Protein AF-A0A1A6FVB7-F1 (afdb_monomer_lite)

Secondary structure (DSSP, 8-state):
--S-SS-SS---HHHHHHHHHHHHHHHTTPPPPSS--GGGS-GGGS------------------------------------PPPHHHHHHHHHHHHHHHHHHHHHHHHHHHHHHHHHHHHHHHHHHHHHHHHHHHHHHHHHHHHHHHHHHHHHHHHHHHHHHHHHHHHHHHHHHHHHHHHHHHHHHHHHHHHHHHHHHHHHHHHHHHHHHHHHHHHHHHHHHHHHHHHHHHHHHIIIIIHHHHHHHHHHHHHHHHHHHHHHHHHHHHHHHHHHHHHHHHHHHHHHHHHHHHHHHHHS----------------SHHHHHHHHHHHHHHHHHHHHHHHHHHHHHHHHHHHHHHHHHHHHHHHHHHHHHHHHHHHHS-----------------------------

Organism: Neotoma lepida (NCBI:txid56216)

Foldseek 3Di:
DQLCPPPPPDHDPLSVVLVVVQVVCVVVVHDRDPHDDPVSDDPVPPDDDDDDDDDDDDDDDDDDDDDDDDDDDDDDDDDDDDDDDPVVVVVVVVVVVVVVVVVVVVVVVVVVVVVVVVVVVVVVVVVVVVVVVVVVVVVVVVVVVVVVVVVVVVVVVVVVVVVVVVVVVVVVVVVVVVVVVVVVVVVVVVVVVVVVVVVVVVVVVVVVVVVVVVVVVVVVVVVVVCVVCVVVVCCCVPPVVVVVVVVVVVVVVVVVVVVVVVVVVVVVVVVVVVVVVVVVVVVVVVVVVVVVVVVVVPDDDDDDDDDDDDDDDPDPVVVVVVVVVVVVVVVVVVVVVVVVVVVVVVVVVVVVVVVVVVVVVVVVVVVVVVVVVVVPDDDDDDDDDDDDDDDDDDDDDDDDDDDDD

InterPro domains:
  IPR000261 EH domain [PS50031] (1-47)
  IPR000261 EH domain [SM00027] (1-46)
  IPR002048 EF-hand domain [PS50222] (1-26)
  IPR011992 EF-hand domain pair [SSF47473] (1-46)
  IPR018247 EF-Hand 1, calcium-binding site [PS00018] (4-16)

pLDDT: mean 76.88, std 23.08, range [23.94, 98.38]

Radius of gyration: 87.67 Å; chains: 1; bounding box: 172×73×248 Å

Sequence (405 aa):
NLSDIDQDGKLTAEEFILAMHLIDVAMSGQPLPPVLPPEYIPPSFRRVRSGSGMSIISSSSVDQRLPEEPASEDEQQLEKKLPVTFEDKKRENFERGNLELEKRRQALLEQQRKEQERLAQLERAEQERKERERQEQERKRQLELEKQLEKQRELERQREEERRKEIERREAAKRELERQRQLEWERNRRQELLNQRNKEQEGIVVLKARRKTLEFELEALVSVASLRLRPALETLDTTLIPAIFHLLKNDKKHQLEGKLQDIRCRLTTQRQEIESTNKSRELRIAEITHLQQQLQVCSKPQCSASEYQHPEQNGDSLLTLKRALEAKELARQQLREQLDEVERETRSKLQEIDVFNNQLKVTRVCVCVCVCVCVCVPYPNLLGCFVSSGSGLPYSACHRAPQLY

Structure (mmCIF, N/CA/C/O backbone):
data_AF-A0A1A6FVB7-F1
#
_entry.id   AF-A0A1A6FVB7-F1
#
loop_
_atom_site.group_PDB
_atom_site.id
_atom_site.type_symbol
_atom_site.label_atom_id
_atom_site.label_alt_id
_atom_site.label_comp_id
_atom_site.label_asym_id
_atom_site.label_entity_id
_atom_site.label_seq_id
_atom_site.pdbx_PDB_ins_code
_atom_site.Cartn_x
_atom_site.Cartn_y
_atom_site.Cartn_z
_atom_site.occupancy
_atom_site.B_iso_or_equiv
_atom_site.auth_seq_id
_atom_site.auth_comp_id
_atom_site.auth_asym_id
_atom_site.auth_atom_id
_atom_site.pdbx_PDB_model_num
ATOM 1 N N . ASN A 1 1 ? 3.976 -19.906 67.092 1.00 61.69 1 ASN A N 1
ATOM 2 C CA . ASN A 1 1 ? 3.754 -20.522 68.421 1.00 61.69 1 ASN A CA 1
ATOM 3 C C . ASN A 1 1 ? 2.649 -19.861 69.246 1.00 61.69 1 ASN A C 1
ATOM 5 O O . ASN A 1 1 ? 2.568 -20.161 70.422 1.00 61.69 1 ASN A O 1
ATOM 9 N N . LEU A 1 2 ? 1.799 -18.977 68.695 1.00 74.75 2 LEU A N 1
ATOM 10 C CA . LEU A 1 2 ? 0.672 -18.401 69.459 1.00 74.75 2 LEU A CA 1
ATOM 11 C C . LEU A 1 2 ? -0.623 -19.223 69.347 1.00 74.75 2 LEU A C 1
ATOM 13 O O . LEU A 1 2 ? -1.499 -19.079 70.190 1.00 74.75 2 LEU A O 1
ATOM 17 N N . SER A 1 3 ? -0.743 -20.055 68.312 1.00 81.88 3 SER A N 1
ATOM 18 C CA . SER A 1 3 ? -1.904 -20.916 68.064 1.00 81.88 3 SER A CA 1
ATOM 19 C C . SER A 1 3 ? -1.753 -22.340 68.602 1.00 81.88 3 SER A C 1
ATOM 21 O O . SER A 1 3 ? -2.762 -23.003 68.758 1.00 81.88 3 SER A O 1
ATOM 23 N N . ASP A 1 4 ? -0.519 -22.791 68.843 1.00 86.31 4 ASP A N 1
ATOM 24 C CA . ASP A 1 4 ? -0.171 -24.101 69.416 1.00 86.31 4 ASP A CA 1
ATOM 25 C C . ASP A 1 4 ? -0.078 -23.921 70.938 1.00 86.31 4 ASP A C 1
ATOM 27 O O . ASP A 1 4 ? 0.916 -23.387 71.450 1.00 86.31 4 ASP A O 1
ATOM 31 N N . ILE A 1 5 ? -1.189 -24.188 71.629 1.00 83.62 5 ILE A N 1
ATOM 32 C CA . ILE A 1 5 ? -1.393 -23.781 73.027 1.00 83.62 5 ILE A CA 1
ATOM 33 C C . ILE A 1 5 ? -0.676 -24.747 73.978 1.00 83.62 5 ILE A C 1
ATOM 35 O O . ILE A 1 5 ? -0.206 -24.322 75.040 1.00 83.62 5 ILE A O 1
ATOM 39 N N . ASP A 1 6 ? -0.577 -26.024 73.611 1.00 81.00 6 ASP A N 1
ATOM 40 C CA . ASP A 1 6 ? 0.074 -27.069 74.402 1.00 81.00 6 ASP A CA 1
ATOM 41 C C . ASP A 1 6 ? 1.508 -27.406 73.948 1.00 81.00 6 ASP A C 1
ATOM 43 O O . ASP A 1 6 ? 2.212 -28.117 74.670 1.00 81.00 6 ASP A O 1
ATOM 47 N N . GLN A 1 7 ? 1.988 -26.792 72.858 1.00 83.50 7 GLN A N 1
ATOM 48 C CA . GLN A 1 7 ? 3.348 -26.919 72.317 1.00 83.50 7 GLN A CA 1
ATOM 49 C C . GLN A 1 7 ? 3.711 -28.358 71.938 1.00 83.50 7 GLN A C 1
ATOM 51 O O . GLN A 1 7 ? 4.874 -28.765 72.047 1.00 83.50 7 GLN A O 1
ATOM 56 N N . ASP A 1 8 ? 2.727 -29.139 71.497 1.00 85.25 8 ASP A N 1
ATOM 57 C CA . ASP A 1 8 ? 2.923 -30.534 71.103 1.00 85.25 8 ASP A CA 1
ATOM 58 C C . ASP A 1 8 ? 3.447 -30.681 69.654 1.00 85.25 8 ASP A C 1
ATOM 60 O O . ASP A 1 8 ? 3.859 -31.772 69.233 1.00 85.25 8 ASP A O 1
ATOM 64 N N . GLY A 1 9 ? 3.496 -29.568 68.907 1.00 83.69 9 GLY A N 1
ATOM 65 C CA . GLY A 1 9 ? 3.973 -29.494 67.528 1.00 83.69 9 GLY A CA 1
ATOM 66 C C . GLY A 1 9 ? 2.952 -29.961 66.485 1.00 83.69 9 GLY A C 1
ATOM 67 O O . GLY A 1 9 ? 3.314 -30.148 65.317 1.00 83.69 9 GLY A O 1
ATOM 68 N N . LYS A 1 10 ? 1.693 -30.166 66.875 1.00 86.88 10 LYS A N 1
ATOM 69 C CA . LYS A 1 10 ? 0.551 -30.482 66.014 1.00 86.88 10 LYS A CA 1
ATOM 70 C C . LYS A 1 10 ? -0.550 -29.453 66.273 1.00 86.88 10 LYS A C 1
ATOM 72 O O . LYS A 1 10 ? -0.567 -28.774 67.280 1.00 86.88 10 LYS A O 1
ATOM 77 N N . LEU A 1 11 ? -1.457 -29.282 65.313 1.00 86.81 11 LEU A N 1
ATOM 78 C CA . LEU A 1 11 ? -2.579 -28.354 65.473 1.00 86.81 11 LEU A CA 1
ATOM 79 C C . LEU A 1 11 ? -3.881 -29.140 65.452 1.00 86.81 11 LEU A C 1
ATOM 81 O O . LEU A 1 11 ? -4.200 -29.808 64.463 1.00 86.81 11 LEU A O 1
ATOM 85 N N . THR A 1 12 ? -4.644 -29.040 66.534 1.00 86.88 12 THR A N 1
ATOM 86 C CA . THR A 1 12 ? -6.038 -29.486 66.560 1.00 86.88 12 THR A CA 1
ATOM 87 C C . THR A 1 12 ? -6.910 -28.583 65.675 1.00 86.88 12 THR A C 1
ATOM 89 O O . THR A 1 12 ? -6.501 -27.497 65.265 1.00 86.88 12 THR A O 1
ATOM 92 N N . ALA A 1 13 ? -8.136 -29.010 65.347 1.00 85.25 13 ALA A N 1
ATOM 93 C CA . ALA A 1 13 ? -9.032 -28.219 64.491 1.00 85.25 13 ALA A CA 1
ATOM 94 C C . ALA A 1 13 ? -9.302 -26.811 65.060 1.00 85.25 13 ALA A C 1
ATOM 96 O O . ALA A 1 13 ? -9.389 -25.843 64.309 1.00 85.25 13 ALA A O 1
ATOM 97 N N . GLU A 1 14 ? -9.389 -26.689 66.384 1.00 84.50 14 GLU A N 1
ATOM 98 C CA . GLU A 1 14 ? -9.638 -25.421 67.071 1.00 84.50 14 GLU A CA 1
ATOM 99 C C . GLU A 1 14 ? -8.402 -24.508 67.053 1.00 84.50 14 GLU A C 1
ATOM 101 O O . GLU A 1 14 ? -8.516 -23.312 66.786 1.00 84.50 14 GLU A O 1
ATOM 106 N N . GLU A 1 15 ? -7.210 -25.074 67.232 1.00 89.44 15 GLU A N 1
ATOM 107 C CA . GLU A 1 15 ? -5.936 -24.356 67.109 1.00 89.44 15 GLU A CA 1
ATOM 108 C C . GLU A 1 15 ? -5.631 -23.944 65.668 1.00 89.44 15 GLU A C 1
ATOM 110 O O . GLU A 1 15 ? -5.055 -22.884 65.430 1.00 89.44 15 GLU A O 1
ATOM 115 N N . PHE A 1 16 ? -6.059 -24.738 64.685 1.00 88.38 16 PHE A N 1
ATOM 116 C CA . PHE A 1 16 ? -5.949 -24.389 63.272 1.00 88.38 16 PHE A CA 1
ATOM 117 C C . PHE A 1 16 ? -6.850 -23.200 62.908 1.00 88.38 16 PHE A C 1
ATOM 119 O O . PHE A 1 16 ? -6.414 -22.287 62.207 1.00 88.38 16 PHE A O 1
ATOM 126 N N . ILE A 1 17 ? -8.088 -23.169 63.417 1.00 88.62 17 ILE A N 1
ATOM 127 C CA . ILE A 1 17 ? -8.998 -22.023 63.247 1.00 88.62 17 ILE A CA 1
ATOM 128 C C . ILE A 1 17 ? -8.399 -20.774 63.901 1.00 88.62 17 ILE A C 1
ATOM 130 O O . ILE A 1 17 ? -8.388 -19.700 63.298 1.00 88.62 17 ILE A O 1
ATOM 134 N N . LEU A 1 18 ? -7.843 -20.922 65.105 1.00 87.81 18 LEU A N 1
ATOM 135 C CA . LEU A 1 18 ? -7.148 -19.848 65.803 1.00 87.81 18 LEU A CA 1
ATOM 136 C C . LEU A 1 18 ? -5.914 -19.356 65.025 1.00 87.81 18 LEU A C 1
ATOM 138 O O . LEU A 1 18 ? -5.706 -18.150 64.905 1.00 87.81 18 LEU A O 1
ATOM 142 N N . ALA A 1 19 ? -5.122 -20.263 64.449 1.00 89.88 19 ALA A N 1
ATOM 143 C CA . ALA A 1 19 ? -3.983 -19.921 63.601 1.00 89.88 19 ALA A CA 1
ATOM 144 C C . ALA A 1 19 ? -4.418 -19.113 62.373 1.00 89.88 19 ALA A C 1
ATOM 146 O O . ALA A 1 19 ? -3.804 -18.092 62.068 1.00 89.88 19 ALA A O 1
ATOM 147 N N . MET A 1 20 ? -5.496 -19.533 61.703 1.00 91.12 20 MET A N 1
ATOM 148 C CA . MET A 1 20 ? -6.029 -18.834 60.534 1.00 91.12 20 MET A CA 1
ATOM 149 C C . MET A 1 20 ? -6.520 -17.430 60.892 1.00 91.12 20 MET A C 1
ATOM 151 O O . MET A 1 20 ? -6.191 -16.462 60.212 1.00 91.12 20 MET A O 1
ATOM 155 N N . HIS A 1 21 ? -7.222 -17.298 62.017 1.00 88.25 21 HIS A N 1
ATOM 156 C CA . HIS A 1 21 ? -7.671 -16.002 62.508 1.00 88.25 21 HIS A CA 1
ATOM 157 C C . HIS A 1 21 ? -6.496 -15.055 62.806 1.00 88.25 21 HIS A C 1
ATOM 159 O O . HIS A 1 21 ? -6.528 -13.888 62.424 1.00 88.25 21 HIS A O 1
ATOM 165 N N . LEU A 1 22 ? -5.424 -15.551 63.433 1.00 89.38 22 LEU A N 1
ATOM 166 C CA . LEU A 1 22 ? -4.219 -14.754 63.687 1.00 89.38 22 LEU A CA 1
ATOM 167 C C . LEU A 1 22 ? -3.496 -14.361 62.386 1.00 89.38 22 LEU A C 1
ATOM 169 O O . LEU A 1 22 ? -2.951 -13.261 62.306 1.00 89.38 22 LEU A O 1
ATOM 173 N N . ILE A 1 23 ? -3.514 -15.213 61.355 1.00 90.50 23 ILE A N 1
ATOM 174 C CA . ILE A 1 23 ? -2.994 -14.866 60.024 1.00 90.50 23 ILE A CA 1
ATOM 175 C C . ILE A 1 23 ? -3.806 -13.714 59.422 1.00 90.50 23 ILE A C 1
ATOM 177 O O . ILE A 1 23 ? -3.209 -12.741 58.966 1.00 90.50 23 ILE A O 1
ATOM 181 N N . ASP A 1 24 ? -5.136 -13.762 59.484 1.00 89.50 24 ASP A N 1
ATOM 182 C CA . ASP A 1 24 ? -5.998 -12.691 58.967 1.00 89.50 24 ASP A CA 1
ATOM 183 C C . ASP A 1 24 ? -5.778 -11.361 59.706 1.00 89.50 24 ASP A C 1
ATOM 185 O O . ASP A 1 24 ? -5.690 -10.302 59.077 1.00 89.50 24 ASP A O 1
ATOM 189 N N . VAL A 1 25 ? -5.597 -11.401 61.032 1.00 87.44 25 VAL A N 1
ATOM 190 C CA . VAL A 1 25 ? -5.269 -10.211 61.838 1.00 87.44 25 VAL A CA 1
ATOM 191 C C . VAL A 1 25 ? -3.929 -9.607 61.398 1.00 87.44 25 VAL A C 1
ATOM 193 O O . VAL A 1 25 ? -3.849 -8.395 61.184 1.00 87.44 25 VAL A O 1
ATOM 196 N N . ALA A 1 26 ? -2.903 -10.429 61.164 1.00 87.62 26 ALA A N 1
ATOM 197 C CA . ALA A 1 26 ? -1.611 -9.957 60.663 1.00 87.62 26 ALA A CA 1
ATOM 198 C C . ALA A 1 26 ? -1.696 -9.410 59.225 1.00 87.62 26 ALA A C 1
ATOM 200 O O . ALA A 1 26 ? -1.120 -8.364 58.924 1.00 87.62 26 ALA A O 1
ATOM 201 N N . MET A 1 27 ? -2.450 -10.074 58.344 1.00 87.12 27 MET A N 1
ATOM 202 C CA . MET A 1 27 ? -2.663 -9.649 56.954 1.00 87.12 27 MET A CA 1
ATOM 203 C C . MET A 1 27 ? -3.466 -8.344 56.866 1.00 87.12 27 MET A C 1
ATOM 205 O O . MET A 1 27 ? -3.265 -7.560 55.940 1.00 87.12 27 MET A O 1
ATOM 209 N N . SER A 1 28 ? -4.317 -8.061 57.857 1.00 89.12 28 SER A N 1
ATOM 210 C CA . SER A 1 28 ? -5.017 -6.777 58.001 1.00 89.12 28 SER A CA 1
ATOM 211 C C . SER A 1 28 ? -4.128 -5.628 58.511 1.00 89.12 28 SER A C 1
ATOM 213 O O . SER A 1 28 ? -4.595 -4.497 58.650 1.00 89.12 28 SER A O 1
ATOM 215 N N . GLY A 1 29 ? -2.842 -5.897 58.776 1.00 83.25 29 GLY A N 1
ATOM 216 C CA . GLY A 1 29 ? -1.859 -4.908 59.220 1.00 83.25 29 GLY A CA 1
ATOM 217 C C . GLY A 1 29 ? -1.935 -4.562 60.709 1.00 83.25 29 GLY A C 1
ATOM 218 O O . GLY A 1 29 ? -1.294 -3.602 61.137 1.00 83.25 29 GLY A O 1
ATOM 219 N N . GLN A 1 30 ? -2.700 -5.316 61.506 1.00 86.69 30 GLN A N 1
ATOM 220 C CA . GLN A 1 30 ? -2.745 -5.127 62.954 1.00 86.69 30 GLN A CA 1
ATOM 221 C C . GLN A 1 30 ? -1.604 -5.885 63.652 1.00 86.69 30 GLN A C 1
ATOM 223 O O . GLN A 1 30 ? -1.290 -7.017 63.276 1.00 86.69 30 GLN A O 1
ATOM 228 N N . PRO A 1 31 ? -0.963 -5.288 64.677 1.00 84.38 31 PRO A N 1
ATOM 229 C CA . PRO A 1 31 ? 0.099 -5.954 65.418 1.00 84.38 31 PRO A CA 1
ATOM 230 C C . PRO A 1 31 ? -0.471 -7.120 66.232 1.00 84.38 31 PRO A C 1
ATOM 232 O O . PRO A 1 31 ? -1.422 -6.951 66.996 1.00 84.38 31 PRO A O 1
ATOM 235 N N . LEU A 1 32 ? 0.129 -8.304 66.089 1.00 82.81 32 LEU A N 1
ATOM 236 C CA . LEU A 1 32 ? -0.284 -9.480 66.852 1.00 82.81 32 LEU A CA 1
ATOM 237 C C . LEU A 1 32 ? 0.022 -9.300 68.348 1.00 82.81 32 LEU A C 1
ATOM 239 O O . LEU A 1 32 ? 1.095 -8.794 68.697 1.00 82.81 32 LEU A O 1
ATOM 243 N N . PRO A 1 33 ? -0.886 -9.727 69.244 1.00 79.88 33 PRO A N 1
ATOM 244 C CA . PRO A 1 33 ? -0.655 -9.631 70.676 1.00 79.88 33 PRO A CA 1
ATOM 245 C C . PRO A 1 33 ? 0.515 -10.544 71.095 1.00 79.88 33 PRO A C 1
ATOM 247 O O . PRO A 1 33 ? 0.636 -11.660 70.587 1.00 79.88 33 PRO A O 1
ATOM 250 N N . PRO A 1 34 ? 1.372 -10.113 72.041 1.00 76.44 34 PRO A N 1
ATOM 251 C CA . PRO A 1 34 ? 2.537 -10.892 72.474 1.00 76.44 34 PRO A CA 1
ATOM 252 C C . PRO A 1 34 ? 2.162 -12.163 73.252 1.00 76.44 34 PRO A C 1
ATOM 254 O O . PRO A 1 34 ? 2.950 -13.102 73.315 1.00 76.44 34 PRO A O 1
ATOM 257 N N . VAL A 1 35 ? 0.963 -12.195 73.842 1.00 78.50 35 VAL A N 1
ATOM 258 C CA . VAL A 1 35 ? 0.371 -13.353 74.521 1.00 78.50 35 VAL A CA 1
ATOM 259 C C . VAL A 1 35 ? -1.096 -13.424 74.116 1.00 78.50 35 VAL A C 1
ATOM 261 O O . VAL A 1 35 ? -1.769 -12.393 74.050 1.00 78.50 35 VAL A O 1
ATOM 264 N N . LEU A 1 36 ? -1.590 -14.628 73.830 1.00 78.06 36 LEU A N 1
ATOM 265 C CA . LEU A 1 36 ? -2.958 -14.820 73.369 1.00 78.06 36 LEU A CA 1
ATOM 266 C C . LEU A 1 36 ? -3.978 -14.442 74.469 1.00 78.06 36 LEU A C 1
ATOM 268 O O . LEU A 1 36 ? -3.883 -14.968 75.582 1.00 78.06 36 LEU A O 1
ATOM 272 N N . PRO A 1 37 ? -4.961 -13.560 74.194 1.00 79.19 37 PRO A N 1
ATOM 273 C CA . PRO A 1 37 ? -5.996 -13.211 75.165 1.00 79.19 37 PRO A CA 1
ATOM 274 C C . PRO A 1 37 ? -6.881 -14.421 75.528 1.00 79.19 37 PRO A C 1
ATOM 276 O O . PRO A 1 37 ? -7.175 -15.233 74.648 1.00 79.19 37 PRO A O 1
ATOM 279 N N . PRO A 1 38 ? -7.409 -14.514 76.768 1.00 71.19 38 PRO A N 1
ATOM 280 C CA . PRO A 1 38 ? -8.274 -15.621 77.209 1.00 71.19 38 PRO A CA 1
ATOM 281 C C . PRO A 1 38 ? -9.548 -15.811 76.371 1.00 71.19 38 PRO A C 1
ATOM 283 O O . PRO A 1 38 ? -10.144 -16.888 76.365 1.00 71.19 38 PRO A O 1
ATOM 286 N N . GLU A 1 39 ? -9.969 -14.759 75.670 1.00 72.06 39 GLU A N 1
ATOM 287 C CA . GLU A 1 39 ? -11.137 -14.737 74.788 1.00 72.06 39 GLU A CA 1
ATOM 288 C C . GLU A 1 39 ? -10.947 -15.601 73.537 1.00 72.06 39 GLU A C 1
ATOM 290 O O . GLU A 1 39 ? -11.912 -16.201 73.070 1.00 72.06 39 GLU A O 1
ATOM 295 N N . TYR A 1 40 ? -9.706 -15.743 73.064 1.00 75.25 40 TYR A N 1
ATOM 296 C CA . TYR A 1 40 ? -9.355 -16.537 71.884 1.00 75.25 40 TYR A CA 1
ATOM 297 C C . TYR A 1 40 ? -8.899 -17.963 72.226 1.00 75.25 40 TYR A C 1
ATOM 299 O O . TYR A 1 40 ? -8.564 -18.728 71.326 1.00 75.25 40 TYR A O 1
ATOM 307 N N . ILE A 1 41 ? -8.904 -18.343 73.512 1.00 77.31 41 ILE A N 1
ATOM 308 C CA . ILE A 1 41 ? -8.616 -19.714 73.954 1.00 77.31 41 ILE A CA 1
ATOM 309 C C . ILE A 1 41 ? -9.902 -20.551 73.846 1.00 77.31 41 ILE A C 1
ATOM 311 O O . ILE A 1 41 ? -10.881 -20.234 74.549 1.00 77.31 41 ILE A O 1
ATOM 315 N N . PRO A 1 42 ? -9.912 -21.619 73.021 1.00 71.88 42 PRO A N 1
ATOM 316 C CA . PRO A 1 42 ? -11.068 -22.494 72.875 1.00 71.88 42 PRO A CA 1
ATOM 317 C C . PRO A 1 42 ? -11.524 -23.089 74.222 1.00 71.88 42 PRO A C 1
ATOM 319 O O . PRO A 1 42 ? -10.699 -23.351 75.104 1.00 71.88 42 PRO A O 1
ATOM 322 N N . PRO A 1 43 ? -12.839 -23.294 74.430 1.00 69.50 43 PRO A N 1
ATOM 323 C CA . PRO A 1 43 ? -13.402 -23.719 75.717 1.00 69.50 43 PRO A CA 1
ATOM 324 C C . PRO A 1 43 ? -12.886 -25.084 76.200 1.00 69.50 43 PRO A C 1
ATOM 326 O O . PRO A 1 43 ? -12.777 -25.298 77.405 1.00 69.50 43 PRO A O 1
ATOM 329 N N . SER A 1 44 ? -12.511 -25.963 75.274 1.00 65.06 44 SER A N 1
ATOM 330 C CA . SER A 1 44 ? -11.849 -27.261 75.481 1.00 65.06 44 SER A CA 1
ATOM 331 C C . SER A 1 44 ? -10.521 -27.167 76.255 1.00 65.06 44 SER A C 1
ATOM 333 O O . SER A 1 44 ? -10.192 -28.075 77.016 1.00 65.06 44 SER A O 1
ATOM 335 N N . PHE A 1 45 ? -9.798 -26.046 76.141 1.00 67.00 45 PHE A N 1
ATOM 336 C CA . PHE A 1 45 ? -8.516 -25.797 76.813 1.00 67.00 45 PHE A CA 1
ATOM 337 C C . PHE A 1 45 ? -8.644 -24.914 78.070 1.00 67.00 45 PHE A C 1
ATOM 339 O O . PHE A 1 45 ? -7.651 -24.614 78.745 1.00 67.00 45 PHE A O 1
ATOM 346 N N . ARG A 1 46 ? -9.866 -24.515 78.454 1.00 74.38 46 ARG A N 1
ATOM 347 C CA . ARG A 1 46 ? -10.116 -23.752 79.688 1.00 74.38 46 ARG A CA 1
ATOM 348 C C . ARG A 1 46 ? -10.120 -24.698 80.891 1.00 74.38 46 ARG A C 1
ATOM 350 O O . ARG A 1 46 ? -11.119 -25.328 81.222 1.00 74.38 46 ARG A O 1
ATOM 357 N N . ARG A 1 47 ? -8.970 -24.795 81.560 1.00 56.34 47 ARG A N 1
ATOM 358 C CA . ARG A 1 47 ? -8.749 -25.606 82.769 1.00 56.34 47 ARG A CA 1
ATOM 359 C C . ARG A 1 47 ? -9.806 -25.299 83.849 1.00 56.34 47 ARG A C 1
ATOM 361 O O . ARG A 1 47 ? -9.808 -24.217 84.431 1.00 56.34 47 ARG A O 1
ATOM 368 N N . VAL A 1 48 ? -10.682 -26.264 84.140 1.00 44.09 48 VAL A N 1
ATOM 369 C CA . VAL A 1 48 ? -11.695 -26.183 85.205 1.00 44.09 48 VAL A CA 1
ATOM 370 C C . VAL A 1 48 ? -11.022 -26.162 86.580 1.00 44.09 48 VAL A C 1
ATOM 372 O O . VAL A 1 48 ? -10.376 -27.122 86.998 1.00 44.09 48 VAL A O 1
ATOM 375 N N . ARG A 1 49 ? -11.228 -25.066 87.313 1.00 37.44 49 ARG A N 1
ATOM 376 C CA . ARG A 1 49 ? -11.127 -24.995 88.775 1.00 37.44 49 ARG A CA 1
ATOM 377 C C . ARG A 1 49 ? -12.435 -24.405 89.295 1.00 37.44 49 ARG A C 1
ATOM 379 O O . ARG A 1 49 ? -12.582 -23.191 89.336 1.00 37.44 49 ARG A O 1
ATOM 386 N N . SER A 1 50 ? -13.350 -25.266 89.727 1.00 38.47 50 SER A N 1
ATOM 387 C CA . SER A 1 50 ? -14.432 -24.886 90.638 1.00 38.47 50 SER A CA 1
ATOM 388 C C . SER A 1 50 ? -14.669 -26.019 91.622 1.00 38.47 50 SER A C 1
ATOM 390 O O . SER A 1 50 ? -15.141 -27.093 91.261 1.00 38.47 50 SER A O 1
ATOM 392 N N . GLY A 1 51 ? -14.294 -25.757 92.871 1.00 33.66 51 GLY A N 1
ATOM 393 C CA . GLY A 1 51 ? -14.805 -26.466 94.027 1.00 33.66 51 GLY A CA 1
ATOM 394 C C . GLY A 1 51 ? -16.060 -25.782 94.575 1.00 33.66 51 GLY A C 1
ATOM 395 O O . GLY A 1 51 ? -16.188 -24.568 94.483 1.00 33.66 51 GLY A O 1
ATOM 396 N N . SER A 1 52 ? -16.901 -26.618 95.187 1.00 36.25 52 SER A N 1
ATOM 397 C CA . SER A 1 52 ? -17.700 -26.418 96.408 1.00 36.25 52 SER A CA 1
ATOM 398 C C . SER A 1 52 ? -18.814 -25.355 96.510 1.00 36.25 52 SER A C 1
ATOM 400 O O . SER A 1 52 ? -18.623 -24.181 96.215 1.00 36.25 52 SER A O 1
ATOM 402 N N . GLY A 1 53 ? -19.932 -25.810 97.105 1.00 31.94 53 GLY A N 1
ATOM 403 C CA . GLY A 1 53 ? -21.063 -25.051 97.674 1.00 31.94 53 GLY A CA 1
ATOM 404 C C . GLY A 1 53 ? -22.370 -25.317 96.915 1.00 31.94 53 GLY A C 1
ATOM 405 O O . GLY A 1 53 ? -22.607 -24.685 95.899 1.00 31.94 53 GLY A O 1
ATOM 406 N N . MET A 1 54 ? -23.237 -26.296 97.204 1.00 32.28 54 MET A N 1
ATOM 407 C CA . MET A 1 54 ? -23.816 -26.834 98.451 1.00 32.28 54 MET A CA 1
ATOM 408 C C . MET A 1 54 ? -24.704 -25.864 99.267 1.00 32.28 54 MET A C 1
ATOM 410 O O . MET A 1 54 ? -24.222 -25.137 100.125 1.00 32.28 54 MET A O 1
ATOM 414 N N . SER A 1 55 ? -26.021 -26.032 99.035 1.00 31.86 55 SER A N 1
ATOM 415 C CA . SER A 1 55 ? -27.145 -26.230 99.989 1.00 31.86 55 SER A CA 1
ATOM 416 C C . SER A 1 55 ? -27.717 -25.090 100.851 1.00 31.86 55 SER A C 1
ATOM 418 O O . SER A 1 55 ? -26.983 -24.420 101.563 1.00 31.86 55 SER A O 1
ATOM 420 N N . ILE A 1 56 ? -29.066 -25.004 100.864 1.00 28.17 56 ILE A N 1
ATOM 421 C CA . ILE A 1 56 ? -30.008 -25.108 102.021 1.00 28.17 56 ILE A CA 1
ATOM 422 C C . ILE A 1 56 ? -31.460 -24.984 101.463 1.00 28.17 56 ILE A C 1
ATOM 424 O O . ILE A 1 56 ? -31.749 -24.003 100.789 1.00 28.17 56 ILE A O 1
ATOM 428 N N . ILE A 1 57 ? -32.288 -26.045 101.363 1.00 32.44 57 ILE A N 1
ATOM 429 C CA . ILE A 1 57 ? -33.268 -26.670 102.311 1.00 32.44 57 ILE A CA 1
ATOM 430 C C . ILE A 1 57 ? -34.332 -25.701 102.879 1.00 32.44 57 ILE A C 1
ATOM 432 O O . ILE A 1 57 ? -33.985 -24.633 103.367 1.00 32.44 57 ILE A O 1
ATOM 436 N N . SER A 1 58 ? -35.648 -25.973 102.837 1.00 26.25 58 SER A N 1
ATOM 437 C CA . SER A 1 58 ? -36.439 -26.872 103.729 1.00 26.25 58 SER A CA 1
ATOM 438 C C . SER A 1 58 ? -37.921 -26.827 103.246 1.00 26.25 58 SER A C 1
ATOM 440 O O . SER A 1 58 ? -38.368 -25.735 102.912 1.00 26.25 58 SER A O 1
ATOM 442 N N . SER A 1 59 ? -38.702 -27.882 102.949 1.00 28.64 59 SER A N 1
ATOM 443 C CA . SER A 1 59 ? -39.237 -29.061 103.682 1.00 28.64 59 SER A CA 1
ATOM 444 C C . SER A 1 59 ? -40.521 -28.847 104.524 1.00 28.64 59 SER A C 1
ATOM 446 O O . SER A 1 59 ? -40.481 -28.101 105.496 1.00 28.64 59 SER A O 1
ATOM 448 N N . SER A 1 60 ? -41.556 -29.667 104.218 1.00 28.08 60 SER A N 1
ATOM 449 C CA . SER A 1 60 ? -42.557 -30.336 105.110 1.00 28.08 60 SER A CA 1
ATOM 450 C C . SER A 1 60 ? -43.572 -29.487 105.913 1.00 28.08 60 SER A C 1
ATOM 452 O O . SER A 1 60 ? -43.189 -28.450 106.424 1.00 28.08 60 SER A O 1
ATOM 454 N N . SER A 1 61 ? -44.827 -29.863 106.226 1.00 29.36 61 SER A N 1
ATOM 455 C CA . SER A 1 61 ? -45.743 -30.994 105.932 1.00 29.36 61 SER A CA 1
ATOM 456 C C . SER A 1 61 ? -47.097 -30.779 106.685 1.00 29.36 61 SER A C 1
ATOM 458 O O . SER A 1 61 ? -47.139 -29.972 107.609 1.00 29.36 61 SER A O 1
ATOM 460 N N . VAL A 1 62 ? -48.107 -31.623 106.377 1.00 26.45 62 VAL A N 1
ATOM 461 C CA . VAL A 1 62 ? -49.156 -32.232 107.264 1.00 26.45 62 VAL A CA 1
ATOM 462 C C . VAL A 1 62 ? -50.636 -31.738 107.207 1.00 26.45 62 VAL A C 1
ATOM 464 O O . VAL A 1 62 ? -50.928 -30.630 107.632 1.00 26.45 62 VAL A O 1
ATOM 467 N N . ASP A 1 63 ? -51.520 -32.680 106.782 1.00 24.58 63 ASP A N 1
ATOM 468 C CA . ASP A 1 63 ? -52.943 -33.015 107.128 1.00 24.58 63 ASP A CA 1
ATOM 469 C C . ASP A 1 63 ? -54.065 -31.938 107.096 1.00 24.58 63 ASP A C 1
ATOM 471 O O . ASP A 1 63 ? -53.832 -30.780 107.389 1.00 24.58 63 ASP A O 1
ATOM 475 N N . GLN A 1 64 ? -55.353 -32.211 106.809 1.00 24.88 64 GLN A N 1
ATOM 476 C CA . GLN A 1 64 ? -56.169 -33.404 107.089 1.00 24.88 64 GLN A CA 1
ATOM 477 C C . GLN A 1 64 ? -57.531 -33.386 106.332 1.00 24.88 64 GLN A C 1
ATOM 479 O O . GLN A 1 64 ? -58.165 -32.342 106.234 1.00 24.88 64 GLN A O 1
ATOM 484 N N . ARG A 1 65 ? -58.006 -34.587 105.956 1.00 23.94 65 ARG A N 1
ATOM 485 C CA . ARG A 1 65 ? -59.407 -35.105 105.923 1.00 23.94 65 ARG A CA 1
ATOM 486 C C . ARG A 1 65 ? -60.507 -34.574 104.964 1.00 23.94 65 ARG A C 1
ATOM 488 O O . ARG A 1 65 ? -61.044 -33.486 105.114 1.00 23.94 65 ARG A O 1
ATOM 495 N N . LEU A 1 66 ? -60.924 -35.523 104.107 1.00 28.17 66 LEU A N 1
ATOM 496 C CA . LEU A 1 66 ? -62.270 -35.893 103.588 1.00 28.17 66 LEU A CA 1
ATOM 497 C C . LEU A 1 66 ? -63.435 -35.788 104.623 1.00 28.17 66 LEU A C 1
ATOM 499 O O . LEU A 1 66 ? -63.105 -35.691 105.808 1.00 28.17 66 LEU A O 1
ATOM 503 N N . PRO A 1 67 ? -64.747 -35.993 104.289 1.00 38.03 67 PRO A N 1
ATOM 504 C CA . PRO A 1 67 ? -65.385 -36.350 102.994 1.00 38.03 67 PRO A CA 1
ATOM 505 C C . PRO A 1 67 ? -66.732 -35.644 102.631 1.00 38.03 67 PRO A C 1
ATOM 507 O O . PRO A 1 67 ? -67.462 -35.154 103.484 1.00 38.03 67 PRO A O 1
ATOM 510 N N . GLU A 1 68 ? -67.005 -35.680 101.322 1.00 34.22 68 GLU A N 1
ATOM 511 C CA . GLU A 1 68 ? -68.227 -35.965 100.523 1.00 34.22 68 GLU A CA 1
ATOM 512 C C . GLU A 1 68 ? -69.687 -35.666 100.947 1.00 34.22 68 GLU A C 1
ATOM 514 O O . GLU A 1 68 ? -70.142 -36.080 102.009 1.00 34.22 68 GLU A O 1
ATOM 519 N N . GLU A 1 69 ? -70.387 -35.074 99.950 1.00 42.12 69 GLU A N 1
ATOM 520 C CA . GLU A 1 69 ? -71.716 -35.373 99.348 1.00 42.12 69 GLU A CA 1
ATOM 521 C C . GLU A 1 69 ? -72.940 -35.504 100.271 1.00 42.12 69 GLU A C 1
ATOM 523 O O . GLU A 1 69 ? -72.890 -36.169 101.303 1.00 42.12 69 GLU A O 1
ATOM 528 N N . PRO A 1 70 ? -74.097 -34.908 99.907 1.00 34.38 70 PRO A N 1
ATOM 529 C CA . PRO A 1 70 ? -75.170 -35.727 99.298 1.00 34.38 70 PRO A CA 1
ATOM 530 C C . PRO A 1 70 ? -76.153 -34.877 98.435 1.00 34.38 70 PRO A C 1
ATOM 532 O O . PRO A 1 70 ? -76.041 -33.657 98.385 1.00 34.38 70 PRO A O 1
ATOM 535 N N . ALA A 1 71 ? -77.196 -35.343 97.746 1.00 27.27 71 ALA A N 1
ATOM 536 C CA . ALA A 1 71 ? -77.857 -36.629 97.545 1.00 27.27 71 ALA A CA 1
ATOM 537 C C . ALA A 1 71 ? -78.810 -36.477 96.336 1.00 27.27 71 ALA A C 1
ATOM 539 O O . ALA A 1 71 ? -79.402 -35.413 96.139 1.00 27.27 71 ALA A O 1
ATOM 540 N N . SER A 1 72 ? -79.047 -37.577 95.632 1.00 27.14 72 SER A N 1
ATOM 541 C CA . SER A 1 72 ? -80.271 -37.903 94.887 1.00 27.14 72 SER A CA 1
ATOM 542 C C . SER A 1 72 ? -80.370 -39.435 94.899 1.00 27.14 72 SER A C 1
ATOM 544 O O . SER A 1 72 ? -79.343 -40.106 94.910 1.00 27.14 72 SER A O 1
ATOM 546 N N . GLU A 1 73 ? -81.500 -40.118 94.949 1.00 29.11 73 GLU A N 1
ATOM 547 C CA . GLU A 1 73 ? -82.922 -39.817 95.067 1.00 29.11 73 GLU A CA 1
ATOM 548 C C . GLU A 1 73 ? -83.556 -41.135 95.551 1.00 29.11 73 GLU A C 1
ATOM 550 O O . GLU A 1 73 ? -83.021 -42.222 95.309 1.00 29.11 73 GLU A O 1
ATOM 555 N N . ASP A 1 74 ? -84.670 -41.019 96.265 1.00 26.97 74 ASP A N 1
ATOM 556 C CA . ASP A 1 7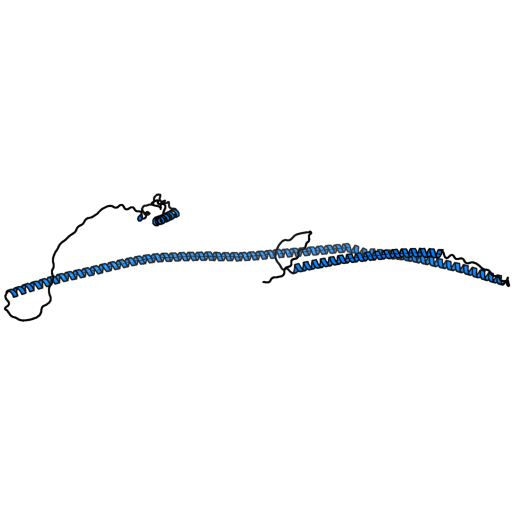4 ? -85.515 -42.129 96.686 1.00 26.97 74 ASP A CA 1
ATOM 557 C C . ASP A 1 74 ? -86.093 -42.905 95.492 1.00 26.97 74 ASP A C 1
ATOM 559 O O . ASP A 1 74 ? -86.352 -42.350 94.428 1.00 26.97 74 ASP A O 1
ATOM 563 N N . GLU A 1 75 ? -86.372 -44.188 95.719 1.00 27.16 75 GLU A N 1
ATOM 564 C CA . GLU A 1 75 ? -87.730 -44.755 95.726 1.00 27.16 75 GLU A CA 1
ATOM 565 C C . GLU A 1 75 ? -87.689 -46.227 95.300 1.00 27.16 75 GLU A C 1
ATOM 567 O O . GLU A 1 75 ? -87.301 -46.558 94.183 1.00 27.16 75 GLU A O 1
ATOM 572 N N . GLN A 1 76 ? -88.174 -47.118 96.171 1.00 27.19 76 GLN A N 1
ATOM 573 C CA . GLN A 1 76 ? -89.369 -47.929 95.896 1.00 27.19 76 GLN A CA 1
ATOM 574 C C . GLN A 1 76 ? -89.599 -48.983 96.990 1.00 27.19 76 GLN A C 1
ATOM 576 O O . GLN A 1 76 ? -88.736 -49.814 97.241 1.00 27.19 76 GLN A O 1
ATOM 581 N N . GLN A 1 77 ? -90.837 -48.972 97.513 1.00 27.64 77 GLN A N 1
ATOM 582 C CA . GLN A 1 77 ? -91.676 -50.150 97.816 1.00 27.64 77 GLN A CA 1
ATOM 583 C C . GLN A 1 77 ? -91.196 -51.110 98.928 1.00 27.64 77 GLN A C 1
ATOM 585 O O . GLN A 1 77 ? -90.047 -51.495 99.007 1.00 27.64 77 GLN A O 1
ATOM 590 N N . LEU A 1 78 ? -92.015 -51.657 99.821 1.00 29.45 78 LEU A N 1
ATOM 591 C CA . LEU A 1 78 ? -93.451 -51.674 100.078 1.00 29.45 78 LEU A CA 1
ATOM 592 C C . LEU A 1 78 ? -93.579 -52.418 101.434 1.00 29.45 78 LEU A C 1
ATOM 594 O O . LEU A 1 78 ? -92.815 -53.340 101.697 1.00 29.45 78 LEU A O 1
ATOM 598 N N . GLU A 1 79 ? -94.564 -52.058 102.259 1.00 33.31 79 GLU A N 1
ATOM 599 C CA . GLU A 1 79 ? -95.166 -52.919 103.302 1.00 33.31 79 GLU A CA 1
ATOM 600 C C . GLU A 1 79 ? -94.322 -53.444 104.493 1.00 33.31 79 GLU A C 1
ATOM 602 O O . GLU A 1 79 ? -93.703 -54.503 104.453 1.00 33.31 79 GLU A O 1
ATOM 607 N N . LYS A 1 80 ? -94.523 -52.828 105.669 1.00 35.78 80 LYS A N 1
ATOM 608 C CA . LYS A 1 80 ? -95.345 -53.386 106.774 1.00 35.78 80 LYS A CA 1
ATOM 609 C C . LYS A 1 80 ? -95.385 -52.392 107.940 1.00 35.78 80 LYS A C 1
ATOM 611 O O . LYS A 1 80 ? -94.366 -52.061 108.532 1.00 35.78 80 LYS A O 1
ATOM 616 N N . LYS A 1 81 ? -96.584 -51.893 108.258 1.00 35.28 81 LYS A N 1
ATOM 617 C CA . LYS A 1 81 ? -96.813 -50.919 109.333 1.00 35.28 81 LYS A CA 1
ATOM 618 C C . LYS A 1 81 ? -96.471 -51.510 110.706 1.00 35.28 81 LYS A C 1
ATOM 620 O O . LYS A 1 81 ? -97.140 -52.435 111.157 1.00 35.28 81 LYS A O 1
ATOM 625 N N . LEU A 1 82 ? -95.517 -50.881 111.388 1.00 40.31 82 LEU A N 1
ATOM 626 C CA . LEU A 1 82 ? -95.420 -50.826 112.848 1.00 40.31 82 LEU A CA 1
ATOM 627 C C . LEU A 1 82 ? -95.427 -49.340 113.274 1.00 40.31 82 LEU A C 1
ATOM 629 O O . LEU A 1 82 ? -95.106 -48.480 112.451 1.00 40.31 82 LEU A O 1
ATOM 633 N N . PRO A 1 83 ? -95.863 -48.992 114.495 1.00 46.22 83 PRO A N 1
ATOM 634 C CA . PRO A 1 83 ? -96.143 -47.605 114.872 1.00 46.22 83 PRO A CA 1
ATOM 635 C C . PRO A 1 83 ? -94.847 -46.786 115.028 1.00 46.22 83 PRO A C 1
ATOM 637 O O . PRO A 1 83 ? -93.971 -47.177 115.793 1.00 46.22 83 PRO A O 1
ATOM 640 N N . VAL A 1 84 ? -94.749 -45.652 114.321 1.00 50.19 84 VAL A N 1
ATOM 641 C CA . VAL A 1 84 ? -93.629 -44.681 114.365 1.00 50.19 84 VAL A CA 1
ATOM 642 C C . VAL A 1 84 ? -93.603 -43.960 115.715 1.00 50.19 84 VAL A C 1
ATOM 644 O O . VAL A 1 84 ? -94.647 -43.527 116.212 1.00 50.19 84 VAL A O 1
ATOM 647 N N . THR A 1 85 ? -92.416 -43.815 116.306 1.00 56.94 85 THR A N 1
ATOM 648 C CA . THR A 1 85 ? -92.221 -43.233 117.645 1.00 56.94 85 THR A CA 1
ATOM 649 C C . THR A 1 85 ? -91.772 -41.768 117.570 1.00 56.94 85 THR A C 1
ATOM 651 O O . THR A 1 85 ? -91.284 -41.296 116.549 1.00 56.94 85 THR A O 1
ATOM 654 N N . PHE A 1 86 ? -91.954 -41.005 118.655 1.00 56.34 86 PHE A N 1
ATOM 655 C CA . PHE A 1 86 ? -91.639 -39.563 118.737 1.00 56.34 86 PHE A CA 1
ATOM 656 C C . PHE A 1 86 ? -90.189 -39.195 118.349 1.00 56.34 86 PHE A C 1
ATOM 658 O O . PHE A 1 86 ? -89.926 -38.066 117.932 1.00 56.34 86 PHE A O 1
ATOM 665 N N . GLU A 1 87 ? -89.265 -40.145 118.470 1.00 64.44 87 GLU A N 1
ATOM 666 C CA . GLU A 1 87 ? -87.851 -40.025 118.100 1.00 64.44 87 GLU A CA 1
ATOM 667 C C . GLU A 1 87 ? -87.654 -39.774 116.594 1.00 64.44 87 GLU A C 1
ATOM 669 O O . GLU A 1 87 ? -86.776 -39.001 116.204 1.00 64.44 87 GLU A O 1
ATOM 674 N N . ASP A 1 88 ? -88.517 -40.341 115.747 1.00 69.75 88 ASP A N 1
ATOM 675 C CA . ASP A 1 88 ? -88.375 -40.282 114.289 1.00 69.75 88 ASP A CA 1
ATOM 676 C C . ASP A 1 88 ? -88.707 -38.879 113.744 1.00 69.75 88 ASP A C 1
ATOM 678 O O . ASP A 1 88 ? -88.014 -38.342 112.882 1.00 69.75 88 ASP A O 1
ATOM 682 N N . LYS A 1 89 ? -89.705 -38.203 114.330 1.00 70.25 89 LYS A N 1
ATOM 683 C CA . LYS A 1 89 ? -90.181 -36.880 113.874 1.00 70.25 89 LYS A CA 1
ATOM 684 C C . LYS A 1 89 ? -89.272 -35.714 114.285 1.00 70.25 89 LYS A C 1
ATOM 686 O O . LYS A 1 89 ? -89.233 -34.671 113.625 1.00 70.25 89 LYS A O 1
ATOM 691 N N . LYS A 1 90 ? -88.535 -35.875 115.390 1.00 70.06 90 LYS A N 1
ATOM 692 C CA . LYS A 1 90 ? -87.481 -34.938 115.815 1.00 70.06 90 LYS A CA 1
ATOM 693 C C . LYS A 1 90 ? -86.244 -35.077 114.926 1.00 70.06 90 LYS A C 1
ATOM 695 O O . LYS A 1 90 ? -85.637 -34.066 114.576 1.00 70.06 90 LYS A O 1
ATOM 700 N N . ARG A 1 91 ? -85.910 -36.313 114.544 1.00 77.31 91 ARG A N 1
ATOM 701 C CA . ARG A 1 91 ? -84.809 -36.628 113.632 1.00 77.31 91 ARG A CA 1
ATOM 702 C C . ARG A 1 91 ? -85.039 -36.023 112.246 1.00 77.31 91 ARG A C 1
ATOM 704 O O . ARG A 1 91 ? -84.181 -35.294 111.769 1.00 77.31 91 ARG A O 1
ATOM 711 N N . GLU A 1 92 ? -86.242 -36.172 111.698 1.00 78.25 92 GLU A N 1
ATOM 712 C CA . GLU A 1 92 ? -86.614 -35.634 110.381 1.00 78.25 92 GLU A CA 1
ATOM 713 C C . GLU A 1 92 ? -86.518 -34.094 110.299 1.00 78.25 92 GLU A C 1
ATOM 715 O O . GLU A 1 92 ? -86.025 -33.544 109.317 1.00 78.25 92 GLU A O 1
ATOM 720 N N . ASN A 1 93 ? -86.929 -33.362 111.345 1.00 76.62 93 ASN A N 1
ATOM 721 C CA . ASN A 1 93 ? -86.790 -31.896 111.372 1.00 76.62 93 ASN A CA 1
ATOM 722 C C . ASN A 1 93 ? -85.330 -31.444 111.483 1.00 76.62 93 ASN A C 1
ATOM 724 O O . ASN A 1 93 ? -84.942 -30.450 110.867 1.00 76.62 93 ASN A O 1
ATOM 728 N N . PHE A 1 94 ? -84.526 -32.165 112.266 1.00 79.12 94 PHE A N 1
ATOM 729 C CA . PHE A 1 94 ? -83.099 -31.893 112.387 1.00 79.12 94 PHE A CA 1
ATOM 730 C C . PHE A 1 94 ? -82.377 -32.158 111.060 1.00 79.12 94 PHE A C 1
ATOM 732 O O . PHE A 1 94 ? -81.613 -31.315 110.598 1.00 79.12 94 PHE A O 1
ATOM 739 N N . GLU A 1 95 ? -82.691 -33.269 110.396 1.00 82.75 95 GLU A N 1
ATOM 740 C CA . GLU A 1 95 ? -82.154 -33.626 109.081 1.00 82.75 95 GLU A CA 1
ATOM 741 C C . GLU A 1 95 ? -82.587 -32.638 107.994 1.00 82.75 95 GLU A C 1
ATOM 743 O O . GLU A 1 95 ? -81.754 -32.203 107.202 1.00 82.75 95 GLU A O 1
ATOM 748 N N . ARG A 1 96 ? -83.850 -32.194 107.989 1.00 80.31 96 ARG A N 1
ATOM 749 C CA . ARG A 1 96 ? -84.349 -31.209 107.019 1.00 80.31 96 ARG A CA 1
ATOM 750 C C . ARG A 1 96 ? -83.683 -29.840 107.175 1.00 80.31 96 ARG A C 1
ATOM 752 O O . ARG A 1 96 ? -83.328 -29.223 106.173 1.00 80.31 96 ARG A O 1
ATOM 759 N N . GLY A 1 97 ? -83.473 -29.384 108.412 1.00 81.44 97 GLY A N 1
ATOM 760 C CA . GLY A 1 97 ? -82.725 -28.155 108.690 1.00 81.44 97 GLY A CA 1
ATOM 761 C C . GLY A 1 97 ? -81.249 -28.270 108.301 1.00 81.44 97 GLY A C 1
ATOM 762 O O . GLY A 1 97 ? -80.688 -27.338 107.726 1.00 81.44 97 GLY A O 1
ATOM 763 N N . ASN A 1 98 ? -80.638 -29.431 108.550 1.00 84.56 98 ASN A N 1
ATOM 764 C CA . ASN A 1 98 ? -79.253 -29.695 108.172 1.00 84.56 98 ASN A CA 1
ATOM 765 C C . ASN A 1 98 ? -79.085 -29.744 106.643 1.00 84.56 98 ASN A C 1
ATOM 767 O O . ASN A 1 98 ? -78.178 -29.117 106.111 1.00 84.56 98 ASN A O 1
ATOM 771 N N . LEU A 1 99 ? -80.011 -30.384 105.920 1.00 85.69 99 LEU A N 1
ATOM 772 C CA . LEU A 1 99 ? -80.036 -30.414 104.453 1.00 85.69 99 LEU A CA 1
ATOM 773 C C . LEU A 1 99 ? -80.235 -29.025 103.835 1.00 85.69 99 LEU A C 1
ATOM 775 O O . LEU A 1 99 ? -79.617 -28.714 102.819 1.00 85.69 99 LEU A O 1
ATOM 779 N N . GLU A 1 100 ? -81.086 -28.173 104.415 1.00 86.62 100 GLU A N 1
ATOM 780 C CA . GLU A 1 100 ? -81.268 -26.805 103.913 1.00 86.62 100 GLU A CA 1
ATOM 781 C C . GLU A 1 100 ? -80.012 -25.945 104.132 1.00 86.62 100 GLU A C 1
ATOM 783 O O . GLU A 1 100 ? -79.608 -25.199 103.235 1.00 86.62 100 GLU A O 1
ATOM 788 N N . LEU A 1 101 ? -79.366 -26.069 105.296 1.00 82.38 101 LEU A N 1
ATOM 789 C CA . LEU A 1 101 ? -78.095 -25.395 105.570 1.00 82.38 101 LEU A CA 1
ATOM 790 C C . LEU A 1 101 ? -76.979 -25.900 104.650 1.00 82.38 101 LEU A C 1
ATOM 792 O O . LEU A 1 101 ? -76.238 -25.080 104.105 1.00 82.38 101 LEU A O 1
ATOM 796 N N . GLU A 1 102 ? -76.906 -27.209 104.411 1.00 86.56 102 GLU A N 1
ATOM 797 C CA . GLU A 1 102 ? -75.920 -27.809 103.511 1.00 86.56 102 GLU A CA 1
ATOM 798 C C . GLU A 1 102 ? -76.142 -27.354 102.058 1.00 86.56 102 GLU A C 1
ATOM 800 O O . GLU A 1 102 ? -75.198 -26.921 101.399 1.00 86.56 102 GLU A O 1
ATOM 805 N N . LYS A 1 103 ? -77.397 -27.280 101.585 1.00 91.56 103 LYS A N 1
ATOM 806 C CA . LYS A 1 103 ? -77.731 -26.709 100.264 1.00 91.56 103 LYS A CA 1
ATOM 807 C C . LYS A 1 103 ? -77.328 -25.240 100.134 1.00 91.56 103 LYS A C 1
ATOM 809 O O . LYS A 1 103 ? -76.781 -24.845 99.105 1.00 91.56 103 LYS A O 1
ATOM 814 N N . ARG A 1 104 ? -77.566 -24.408 101.158 1.00 88.06 104 ARG A N 1
ATOM 815 C CA . ARG A 1 104 ? -77.125 -22.997 101.141 1.00 88.06 104 ARG A CA 1
ATOM 816 C C . ARG A 1 104 ? -75.603 -22.878 101.134 1.00 88.06 104 ARG A C 1
ATOM 818 O O . ARG A 1 104 ? -75.067 -21.999 100.460 1.00 88.06 104 ARG A O 1
ATOM 825 N N . ARG A 1 105 ? -74.908 -23.762 101.852 1.00 90.19 105 ARG A N 1
ATOM 826 C CA . ARG A 1 105 ? -73.444 -23.810 101.894 1.00 90.19 105 ARG A CA 1
ATOM 827 C C . ARG A 1 105 ? -72.856 -24.207 100.538 1.00 90.19 105 ARG A C 1
ATOM 829 O O . ARG A 1 105 ? -71.939 -23.540 100.065 1.00 90.19 105 ARG A O 1
ATOM 836 N N . GLN A 1 106 ? -73.429 -25.216 99.885 1.00 88.38 106 GLN A N 1
ATOM 837 C CA . GLN A 1 106 ? -73.046 -25.637 98.535 1.00 88.38 106 GLN A CA 1
ATOM 838 C C . GLN A 1 106 ? -73.318 -24.546 97.491 1.00 88.38 106 GLN A C 1
ATOM 840 O O . GLN A 1 106 ? -72.430 -24.238 96.701 1.00 88.38 106 GLN A O 1
ATOM 845 N N . ALA A 1 107 ? -74.481 -23.886 97.531 1.00 91.44 107 ALA A N 1
ATOM 846 C CA . ALA A 1 107 ? -74.804 -22.796 96.606 1.00 91.44 107 ALA A CA 1
ATOM 847 C C . ALA A 1 107 ? -73.829 -21.607 96.722 1.00 91.44 107 ALA A C 1
ATOM 849 O O . ALA A 1 107 ? -73.428 -21.035 95.709 1.00 91.44 107 ALA A O 1
ATOM 850 N N . LEU A 1 108 ? -73.397 -21.260 97.942 1.00 89.69 108 LEU A N 1
ATOM 851 C CA . LEU A 1 108 ? -72.381 -20.226 98.175 1.00 89.69 108 LEU A CA 1
ATOM 852 C C . LEU A 1 108 ? -71.003 -20.623 97.630 1.00 89.69 108 LEU A C 1
ATOM 854 O O . LEU A 1 108 ? -70.332 -19.798 97.009 1.00 89.69 108 LEU A O 1
ATOM 858 N N . LEU A 1 109 ? -70.584 -21.876 97.835 1.00 89.75 109 LEU A N 1
ATOM 859 C CA . LEU A 1 109 ? -69.323 -22.392 97.292 1.00 89.75 109 LEU A CA 1
ATOM 860 C C . LEU A 1 109 ? -69.349 -22.447 95.762 1.00 89.75 109 LEU A C 1
ATOM 862 O O . LEU A 1 109 ? -68.375 -22.070 95.113 1.00 89.75 109 LEU A O 1
ATOM 866 N N . GLU A 1 110 ? -70.468 -22.861 95.172 1.00 90.19 110 GLU A N 1
ATOM 867 C CA . GLU A 1 110 ? -70.647 -22.885 93.723 1.00 90.19 110 GLU A CA 1
ATOM 868 C C . GLU A 1 110 ? -70.662 -21.466 93.137 1.00 90.19 110 GLU A C 1
ATOM 870 O O . GLU A 1 110 ? -70.081 -21.228 92.077 1.00 90.19 110 GLU A O 1
ATOM 875 N N . GLN A 1 111 ? -71.259 -20.500 93.842 1.00 90.19 111 GLN A N 1
ATOM 876 C CA . GLN A 1 111 ? -71.233 -19.093 93.452 1.00 90.19 111 GLN A CA 1
ATOM 877 C C . GLN A 1 111 ? -69.810 -18.520 93.505 1.00 90.19 111 GLN A C 1
ATOM 879 O O . GLN A 1 111 ? -69.378 -17.916 92.523 1.00 90.19 111 GLN A O 1
ATOM 884 N N . GLN A 1 112 ? -69.054 -18.776 94.581 1.00 89.25 112 GLN A N 1
ATOM 885 C CA . GLN A 1 112 ? -67.638 -18.396 94.659 1.00 89.25 112 GLN A CA 1
ATOM 886 C C . GLN A 1 112 ? -66.806 -19.058 93.560 1.00 89.25 112 GLN A C 1
ATOM 888 O O . GLN A 1 112 ? -65.971 -18.398 92.947 1.00 89.25 112 GLN A O 1
ATOM 893 N N . ARG A 1 113 ? -67.041 -20.341 93.268 1.00 92.12 113 ARG A N 1
ATOM 894 C CA . ARG A 1 113 ? -66.320 -21.065 92.217 1.00 92.12 113 ARG A CA 1
ATOM 895 C C . ARG A 1 113 ? -66.629 -20.506 90.827 1.00 92.12 113 ARG A C 1
ATOM 897 O O . ARG A 1 113 ? -65.709 -20.271 90.053 1.00 92.12 113 ARG A O 1
ATOM 904 N N . LYS A 1 114 ? -67.901 -20.228 90.522 1.00 93.00 114 LYS A N 1
ATOM 905 C CA . LYS A 1 114 ? -68.317 -19.585 89.262 1.00 93.00 114 LYS A CA 1
ATOM 906 C C . LYS A 1 114 ? -67.736 -18.180 89.115 1.00 93.00 114 LYS A C 1
ATOM 908 O O . LYS A 1 114 ? -67.361 -17.786 88.013 1.00 93.00 114 LYS A O 1
ATOM 913 N N . GLU A 1 115 ? -67.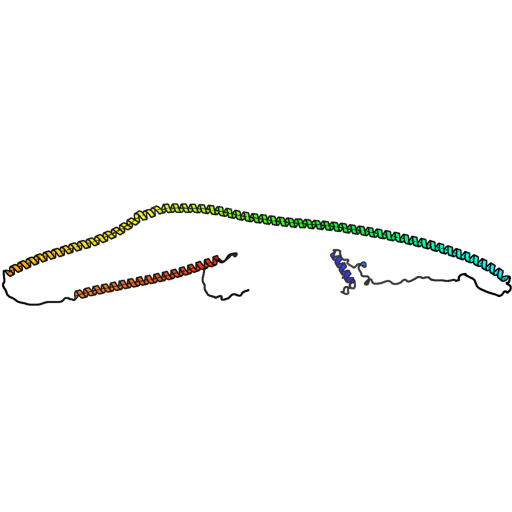656 -17.422 90.204 1.00 89.94 115 GLU A N 1
ATOM 914 C CA . GLU A 1 115 ? -67.032 -16.099 90.213 1.00 89.94 115 GLU A CA 1
ATOM 915 C C . GLU A 1 115 ? -65.514 -16.190 89.995 1.00 89.94 115 GLU A C 1
ATOM 917 O O . GLU A 1 115 ? -64.984 -15.493 89.129 1.00 89.94 115 GLU A O 1
ATOM 922 N N . GLN A 1 116 ? -64.828 -17.119 90.671 1.00 89.50 116 GLN A N 1
ATOM 923 C CA . GLN A 1 116 ? -63.408 -17.409 90.443 1.00 89.50 116 GLN A CA 1
ATOM 924 C C . GLN A 1 116 ? -63.129 -17.850 89.000 1.00 89.50 116 GLN A C 1
ATOM 926 O O . GLN A 1 116 ? -62.177 -17.371 88.387 1.00 89.50 116 GLN A O 1
ATOM 931 N N . GLU A 1 117 ? -63.966 -18.711 88.418 1.00 92.12 117 GLU A N 1
ATOM 932 C CA . GLU A 1 117 ? -63.824 -19.144 87.024 1.00 92.12 117 GLU A CA 1
ATOM 933 C C . GLU A 1 117 ? -64.056 -17.995 86.034 1.00 92.12 117 GLU A C 1
ATOM 935 O O . GLU A 1 117 ? -63.307 -17.868 85.065 1.00 92.12 117 GLU A O 1
ATOM 940 N N . ARG A 1 118 ? -65.038 -17.115 86.281 1.00 94.38 118 ARG A N 1
ATOM 941 C CA . ARG A 1 118 ? -65.254 -15.911 85.459 1.00 94.38 118 ARG A CA 1
ATOM 942 C C . ARG A 1 118 ? -64.064 -14.956 85.515 1.00 94.38 118 ARG A C 1
ATOM 944 O O . ARG A 1 118 ? -63.655 -14.449 84.472 1.00 94.38 118 ARG A O 1
ATOM 951 N N . LEU A 1 119 ? -63.496 -14.732 86.699 1.00 92.69 119 LEU A N 1
ATOM 952 C CA . LEU A 1 119 ? -62.301 -13.902 86.866 1.00 92.69 119 LEU A CA 1
ATOM 953 C C . LEU A 1 119 ? -61.092 -14.521 86.155 1.00 92.69 119 LEU A C 1
ATOM 955 O O . LEU A 1 119 ? -60.416 -13.827 85.401 1.00 92.69 119 LEU A O 1
ATOM 959 N N . ALA A 1 120 ? -60.881 -15.833 86.293 1.00 93.81 120 ALA A N 1
ATOM 960 C CA . ALA A 1 120 ? -59.810 -16.542 85.595 1.00 93.81 120 ALA A CA 1
ATOM 961 C C . ALA A 1 120 ? -59.977 -16.510 84.063 1.00 93.81 120 ALA A C 1
ATOM 963 O O . ALA A 1 120 ? -58.992 -16.427 83.332 1.00 93.81 120 ALA A O 1
ATOM 964 N N . GLN A 1 121 ? -61.210 -16.561 83.547 1.00 93.25 121 GLN A N 1
ATOM 965 C CA . GLN A 1 121 ? -61.480 -16.419 82.111 1.00 93.25 121 GLN A CA 1
ATOM 966 C C . GLN A 1 121 ? -61.185 -15.004 81.602 1.00 93.25 121 GLN A C 1
ATOM 968 O O . GLN A 1 121 ? -60.563 -14.862 80.549 1.00 93.25 121 GLN A O 1
ATOM 973 N N . LEU A 1 122 ? -61.592 -13.968 82.344 1.00 94.94 122 LEU A N 1
ATOM 974 C CA . LEU A 1 122 ? -61.272 -12.578 82.010 1.00 94.94 122 LEU A CA 1
ATOM 975 C C . LEU A 1 122 ? -59.760 -12.330 82.040 1.00 94.94 122 LEU A C 1
ATOM 977 O O . LEU A 1 122 ? -59.234 -11.708 81.120 1.00 94.94 122 LEU A O 1
ATOM 981 N N . GLU A 1 123 ? -59.055 -12.878 83.031 1.00 92.06 123 GLU A N 1
ATOM 982 C CA . GLU A 1 123 ? -57.598 -12.776 83.133 1.00 92.06 123 GLU A CA 1
ATOM 983 C C . GLU A 1 123 ? -56.894 -13.453 81.946 1.00 92.06 123 GLU A C 1
ATOM 985 O O . GLU A 1 123 ? -56.015 -12.852 81.330 1.00 92.06 123 GLU A O 1
ATOM 990 N N . ARG A 1 124 ? -57.315 -14.666 81.554 1.00 94.06 124 ARG A N 1
ATOM 991 C CA . ARG A 1 124 ? -56.774 -15.356 80.366 1.00 94.06 124 ARG A CA 1
ATOM 992 C C . ARG A 1 124 ? -57.030 -14.575 79.079 1.00 94.06 124 ARG A C 1
ATOM 994 O O . ARG A 1 124 ? -56.122 -14.442 78.265 1.00 94.06 124 ARG A O 1
ATOM 1001 N N . ALA A 1 125 ? -58.235 -14.031 78.904 1.00 94.25 125 ALA A N 1
ATOM 1002 C CA . ALA A 1 125 ? -58.573 -13.224 77.733 1.00 94.25 125 ALA A CA 1
ATOM 1003 C C . ALA A 1 125 ? -57.762 -11.915 77.680 1.00 94.25 125 ALA A C 1
ATOM 1005 O O . ALA A 1 125 ? -57.329 -11.490 76.607 1.00 94.25 125 ALA A O 1
ATOM 1006 N N . GLU A 1 126 ? -57.515 -11.279 78.830 1.00 94.31 126 GLU A N 1
ATOM 1007 C CA . GLU A 1 126 ? -56.664 -10.091 78.922 1.00 94.31 126 GLU A CA 1
ATOM 1008 C C . GLU A 1 126 ? -55.193 -10.422 78.618 1.00 94.31 126 GLU A C 1
ATOM 1010 O O . GLU A 1 126 ? -54.537 -9.682 77.880 1.00 94.31 126 GLU A O 1
ATOM 1015 N N . GLN A 1 127 ? -54.680 -11.542 79.137 1.00 91.12 127 GLN A N 1
ATOM 1016 C CA . GLN A 1 127 ? -53.333 -12.034 78.834 1.00 91.12 127 GLN A CA 1
ATOM 1017 C C . GLN A 1 127 ? -53.174 -12.341 77.340 1.00 91.12 127 GLN A C 1
ATOM 1019 O O . GLN A 1 127 ? -52.220 -11.866 76.725 1.00 91.12 127 GLN A O 1
ATOM 1024 N N . GLU A 1 128 ? -54.136 -13.037 76.730 1.00 94.00 128 GLU A N 1
ATOM 1025 C CA . GLU A 1 128 ? -54.115 -13.364 75.302 1.00 94.00 128 GLU A CA 1
ATOM 1026 C C . GLU A 1 128 ? -54.166 -12.101 74.428 1.00 94.00 128 GLU A C 1
ATOM 1028 O O . GLU A 1 128 ? -53.429 -11.977 73.449 1.00 94.00 128 GLU A O 1
ATOM 1033 N N . ARG A 1 129 ? -54.987 -11.110 74.796 1.00 94.25 129 ARG A N 1
ATOM 1034 C CA . ARG A 1 129 ? -55.034 -9.828 74.083 1.00 94.25 129 ARG A CA 1
ATOM 1035 C C . ARG A 1 129 ? -53.701 -9.077 74.179 1.00 94.25 129 ARG A C 1
ATOM 1037 O O . ARG A 1 129 ? -53.218 -8.583 73.161 1.00 94.25 129 ARG A O 1
ATOM 1044 N N . LYS A 1 130 ? -53.083 -9.026 75.365 1.00 94.19 130 LYS A N 1
ATOM 1045 C CA . LYS A 1 130 ? -51.752 -8.419 75.558 1.00 94.19 130 LYS A CA 1
ATOM 1046 C C . LYS A 1 130 ? -50.671 -9.151 74.761 1.00 94.19 130 LYS A C 1
ATOM 1048 O O . LYS A 1 130 ? -49.779 -8.503 74.217 1.00 94.19 130 LYS A O 1
ATOM 1053 N N . GLU A 1 131 ? -50.734 -10.477 74.679 1.00 91.06 131 GLU A N 1
ATOM 1054 C CA . GLU A 1 131 ? -49.797 -11.277 73.889 1.00 91.06 131 GLU A CA 1
ATOM 1055 C C . GLU A 1 131 ? -49.949 -11.006 72.387 1.00 91.06 131 GLU A C 1
ATOM 1057 O O . GLU A 1 131 ? -48.955 -10.733 71.712 1.00 91.06 131 GLU A O 1
ATOM 1062 N N . ARG A 1 132 ? -51.186 -10.965 71.874 1.00 93.75 132 ARG A N 1
ATOM 1063 C CA . ARG A 1 132 ? -51.475 -10.599 70.478 1.00 93.75 132 ARG A CA 1
ATOM 1064 C C . ARG A 1 132 ? -50.971 -9.195 70.137 1.00 93.75 132 ARG A C 1
ATOM 1066 O O . ARG A 1 132 ? -50.326 -9.022 69.108 1.00 93.75 132 ARG A O 1
ATOM 1073 N N . GLU A 1 133 ? -51.195 -8.210 71.010 1.00 92.31 133 GLU A N 1
ATOM 1074 C CA . GLU A 1 133 ? -50.690 -6.841 70.819 1.00 92.31 133 GLU A CA 1
ATOM 1075 C C . GLU A 1 133 ? -49.148 -6.799 70.777 1.00 92.31 133 GLU A C 1
ATOM 1077 O O . GLU A 1 133 ? -48.577 -6.101 69.936 1.00 92.31 133 GLU A O 1
ATOM 1082 N N . ARG A 1 134 ? -48.450 -7.582 71.618 1.00 93.69 134 ARG A N 1
ATOM 1083 C CA . ARG A 1 134 ? -46.978 -7.703 71.568 1.00 93.69 134 ARG A CA 1
ATOM 1084 C C . ARG A 1 134 ? -46.496 -8.345 70.270 1.00 93.69 134 ARG A C 1
ATOM 1086 O O . ARG A 1 134 ? -45.603 -7.796 69.630 1.00 93.69 134 ARG A O 1
ATOM 1093 N N . GLN A 1 135 ? -47.099 -9.463 69.866 1.00 91.75 135 GLN A N 1
ATOM 1094 C CA . GLN A 1 135 ? -46.750 -10.155 68.622 1.00 91.75 135 GLN A CA 1
ATOM 1095 C C . GLN A 1 135 ? -46.995 -9.264 67.395 1.00 91.75 135 GLN A C 1
ATOM 1097 O O . GLN A 1 135 ? -46.195 -9.253 66.459 1.00 91.75 135 GLN A O 1
ATOM 1102 N N . GLU A 1 136 ? -48.072 -8.475 67.390 1.00 93.75 136 GLU A N 1
ATOM 1103 C CA . GLU A 1 136 ? -48.359 -7.538 66.303 1.00 93.75 136 GLU A CA 1
ATOM 1104 C C . GLU A 1 136 ? -47.353 -6.374 66.267 1.00 93.75 136 GLU A C 1
ATOM 1106 O O . GLU A 1 136 ? -46.903 -5.980 65.188 1.00 93.75 136 GLU A O 1
ATOM 1111 N N . GLN A 1 137 ? -46.943 -5.848 67.429 1.00 93.38 137 GLN A N 1
ATOM 1112 C CA . GLN A 1 137 ? -45.872 -4.848 67.510 1.00 93.38 137 GLN A CA 1
ATOM 1113 C C . GLN A 1 137 ? -44.527 -5.405 67.033 1.00 93.38 137 GLN A C 1
ATOM 1115 O O . GLN A 1 137 ? -43.799 -4.714 66.319 1.00 93.38 137 GLN A O 1
ATOM 1120 N N . GLU A 1 138 ? -44.200 -6.647 67.384 1.00 91.44 138 GLU A N 1
ATOM 1121 C CA . GLU A 1 138 ? -42.974 -7.310 66.941 1.00 91.44 138 GLU A CA 1
ATOM 1122 C C . GLU A 1 138 ? -42.979 -7.548 65.425 1.00 91.44 138 GLU A C 1
ATOM 1124 O O . GLU A 1 138 ? -42.019 -7.181 64.748 1.00 91.44 138 GLU A O 1
ATOM 1129 N N . ARG A 1 139 ? -44.098 -8.024 64.860 1.00 94.44 139 ARG A N 1
ATOM 1130 C CA . ARG A 1 139 ? -44.282 -8.142 63.403 1.00 94.44 139 ARG A CA 1
ATOM 1131 C C . ARG A 1 139 ? -44.156 -6.803 62.682 1.00 94.44 139 ARG A C 1
ATOM 1133 O O . ARG A 1 139 ? -43.528 -6.742 61.630 1.00 94.44 139 ARG A O 1
ATOM 1140 N N . LYS A 1 140 ? -44.714 -5.720 63.236 1.00 95.88 140 LYS A N 1
ATOM 1141 C CA . LYS A 1 140 ? -44.563 -4.369 62.663 1.00 95.88 140 LYS A CA 1
ATOM 1142 C C . LYS A 1 140 ? -43.101 -3.924 62.645 1.00 95.88 140 LYS A C 1
ATOM 1144 O O . LYS A 1 140 ? -42.647 -3.433 61.617 1.00 95.88 140 LYS A O 1
ATOM 1149 N N . ARG A 1 141 ? -42.356 -4.147 63.733 1.00 95.56 141 ARG A N 1
ATOM 1150 C CA . ARG A 1 141 ? -40.914 -3.843 63.796 1.00 95.56 141 ARG A CA 1
ATOM 1151 C C . ARG A 1 141 ? -40.112 -4.668 62.788 1.00 95.56 141 ARG A C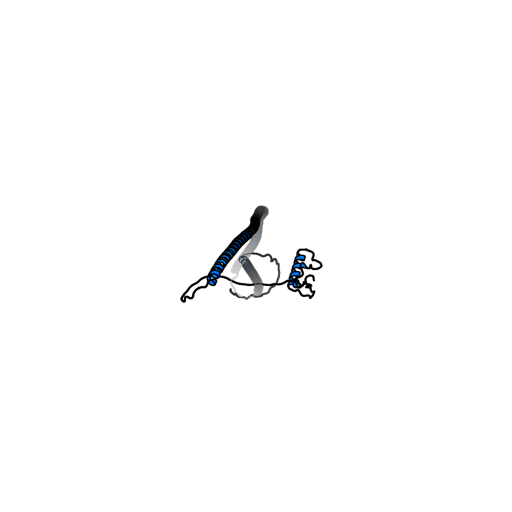 1
ATOM 1153 O O . ARG A 1 141 ? -39.238 -4.119 62.126 1.00 95.56 141 ARG A O 1
ATOM 1160 N N . GLN A 1 142 ? -40.428 -5.956 62.643 1.00 93.38 142 GLN A N 1
ATOM 1161 C CA . GLN A 1 142 ? -39.786 -6.834 61.659 1.00 93.38 142 GLN A CA 1
ATOM 1162 C C . GLN A 1 142 ? -40.048 -6.367 60.221 1.00 93.38 142 GLN A C 1
ATOM 1164 O O . GLN A 1 142 ? -39.098 -6.201 59.462 1.00 93.38 142 GLN A O 1
ATOM 1169 N N . LEU A 1 143 ? -41.303 -6.069 59.869 1.00 95.38 143 LEU A N 1
ATOM 1170 C CA . LEU A 1 143 ? -41.675 -5.540 58.549 1.00 95.38 143 LEU A CA 1
ATOM 1171 C C . LEU A 1 143 ? -41.018 -4.187 58.250 1.00 95.38 143 LEU A C 1
ATOM 1173 O O . LEU A 1 143 ? -40.630 -3.918 57.116 1.00 95.38 143 LEU A O 1
ATOM 1177 N N . GLU A 1 144 ? -40.892 -3.314 59.250 1.00 94.25 144 GLU A N 1
ATOM 1178 C CA . GLU A 1 144 ? -40.227 -2.023 59.080 1.00 94.25 144 GLU A CA 1
ATOM 1179 C C . GLU A 1 144 ? -38.724 -2.190 58.818 1.00 94.25 144 GLU A C 1
ATOM 1181 O O . GLU A 1 144 ? -38.186 -1.540 57.918 1.00 94.25 144 GLU A O 1
ATOM 1186 N N . LEU A 1 145 ? -38.067 -3.111 59.530 1.00 94.75 145 LEU A N 1
ATOM 1187 C CA . LEU A 1 145 ? -36.666 -3.468 59.303 1.00 94.75 145 LEU A CA 1
ATOM 1188 C C . LEU A 1 145 ? -36.459 -4.098 57.916 1.00 94.75 145 LEU A C 1
ATOM 1190 O O . LEU A 1 145 ? -35.536 -3.724 57.192 1.00 94.75 145 LEU A O 1
ATOM 1194 N N . GLU A 1 146 ? -37.342 -5.013 57.515 1.00 92.00 146 GLU A N 1
ATOM 1195 C CA . GLU A 1 146 ? -37.317 -5.651 56.197 1.00 92.00 146 GLU A CA 1
ATOM 1196 C C . GLU A 1 146 ? -37.482 -4.616 55.078 1.00 92.00 146 GLU A C 1
ATOM 1198 O O . GLU A 1 146 ? -36.699 -4.594 54.129 1.00 92.00 146 GLU A O 1
ATOM 1203 N N . LYS A 1 147 ? -38.408 -3.667 55.242 1.00 97.06 147 LYS A N 1
ATOM 1204 C CA . LYS A 1 147 ? -38.609 -2.559 54.301 1.00 97.06 147 LYS A CA 1
ATOM 1205 C C . LYS A 1 147 ? -37.399 -1.623 54.225 1.00 97.06 147 LYS A C 1
ATOM 1207 O O . LYS A 1 147 ? -37.124 -1.063 53.164 1.00 97.06 147 LYS A O 1
ATOM 1212 N N . GLN A 1 148 ? -36.672 -1.417 55.325 1.00 95.19 148 GLN A N 1
ATOM 1213 C CA . GLN A 1 148 ? -35.420 -0.648 55.314 1.00 95.19 148 GLN A CA 1
ATOM 1214 C C . GLN A 1 148 ? -34.303 -1.388 54.562 1.00 95.19 148 GLN A C 1
ATOM 1216 O O . GLN A 1 148 ? -33.616 -0.773 53.744 1.00 95.19 148 GLN A O 1
ATOM 1221 N N . LEU A 1 149 ? -34.157 -2.696 54.786 1.00 95.06 149 LEU A N 1
ATOM 1222 C CA . LEU A 1 149 ? -33.203 -3.549 54.067 1.00 95.06 149 LEU A CA 1
ATOM 1223 C C . LEU A 1 149 ? -33.519 -3.627 52.570 1.00 95.06 149 LEU A C 1
ATOM 1225 O O . LEU A 1 149 ? -32.617 -3.542 51.739 1.00 95.06 149 LEU A O 1
ATOM 1229 N N . GLU A 1 150 ? -34.794 -3.748 52.208 1.00 94.19 150 GLU A N 1
ATOM 1230 C CA . GLU A 1 150 ? -35.229 -3.769 50.813 1.00 94.19 150 GLU A CA 1
ATOM 1231 C C . GLU A 1 150 ? -34.915 -2.446 50.108 1.00 94.19 150 GLU A C 1
ATOM 1233 O O . GLU A 1 150 ? -34.330 -2.454 49.025 1.00 94.19 150 GLU A O 1
ATOM 1238 N N . LYS A 1 151 ? -35.189 -1.309 50.761 1.00 96.50 151 LYS A N 1
ATOM 1239 C CA . LYS A 1 151 ? -34.790 0.011 50.253 1.00 96.50 151 LYS A CA 1
ATOM 1240 C C . LYS A 1 151 ? -33.278 0.134 50.076 1.00 96.50 151 LYS A C 1
ATOM 1242 O O . LYS A 1 151 ? -32.843 0.702 49.079 1.00 96.50 151 LYS A O 1
ATOM 1247 N N . GLN A 1 152 ? -32.471 -0.388 51.006 1.00 92.94 152 GLN A N 1
ATOM 1248 C CA . GLN A 1 152 ? -31.011 -0.401 50.850 1.00 92.94 152 GLN A CA 1
ATOM 1249 C C . GLN A 1 152 ? -30.581 -1.214 49.624 1.00 92.94 152 GLN A C 1
ATOM 1251 O O . GLN A 1 152 ? -29.802 -0.714 48.816 1.00 92.94 152 GLN A O 1
ATOM 1256 N N . ARG A 1 153 ? -31.136 -2.419 49.444 1.00 94.50 153 ARG A N 1
ATOM 1257 C CA . ARG A 1 153 ? -30.863 -3.273 48.275 1.00 94.50 153 ARG A CA 1
ATOM 1258 C C . ARG A 1 153 ? -31.299 -2.618 46.969 1.00 94.50 153 ARG A C 1
ATOM 1260 O O . ARG A 1 153 ? -30.617 -2.738 45.959 1.00 94.50 153 ARG A O 1
ATOM 1267 N N . GLU A 1 154 ? -32.434 -1.928 46.961 1.00 94.31 154 GLU A N 1
ATOM 1268 C CA . GLU A 1 154 ? -32.910 -1.213 45.779 1.00 94.31 154 GLU A CA 1
ATOM 1269 C C . GLU A 1 154 ? -31.995 -0.040 45.416 1.00 94.31 154 GLU A C 1
ATOM 1271 O O . GLU A 1 154 ? -31.626 0.110 44.251 1.00 94.31 154 GLU A O 1
ATOM 1276 N N . LEU A 1 155 ? -31.551 0.730 46.410 1.00 95.31 155 LEU A N 1
ATOM 1277 C CA . LEU A 1 155 ? -30.597 1.818 46.212 1.00 95.31 155 LEU A CA 1
ATOM 1278 C C . LEU A 1 155 ? -29.239 1.301 45.708 1.00 95.31 155 LEU A C 1
ATOM 1280 O O . LEU A 1 155 ? -28.590 1.936 44.877 1.00 95.31 155 LEU A O 1
ATOM 1284 N N . GLU A 1 156 ? -28.808 0.138 46.195 1.00 91.88 156 GLU A N 1
ATOM 1285 C CA . GLU A 1 156 ? -27.594 -0.536 45.737 1.00 91.88 156 GLU A CA 1
ATOM 1286 C C . GLU A 1 156 ? -27.723 -1.015 44.286 1.00 91.88 156 GLU A C 1
ATOM 1288 O O . GLU A 1 156 ? -26.849 -0.710 43.474 1.00 91.88 156 GLU A O 1
ATOM 1293 N N . ARG A 1 157 ? -28.854 -1.635 43.918 1.00 95.00 157 ARG A N 1
ATOM 1294 C CA . ARG A 1 157 ? -29.158 -2.003 42.523 1.00 95.00 157 ARG A CA 1
ATOM 1295 C C . ARG A 1 157 ? -29.151 -0.792 41.594 1.00 95.00 157 ARG A C 1
ATOM 1297 O O . ARG A 1 157 ? -28.570 -0.863 40.516 1.00 95.00 157 ARG A O 1
ATOM 1304 N N . GLN A 1 158 ? -29.731 0.334 42.011 1.00 95.12 158 GLN A N 1
ATOM 1305 C CA . GLN A 1 158 ? -29.706 1.571 41.219 1.00 95.12 158 GLN A CA 1
ATOM 1306 C C . GLN A 1 158 ? -28.274 2.072 40.995 1.00 95.12 158 GLN A C 1
ATOM 1308 O O . GLN A 1 158 ? -27.898 2.380 39.865 1.00 95.12 158 GLN A O 1
ATOM 1313 N N . ARG A 1 159 ? -27.440 2.083 42.042 1.00 94.44 159 ARG A N 1
ATOM 1314 C CA . ARG A 1 159 ? -26.020 2.458 41.931 1.00 94.44 159 ARG A CA 1
ATOM 1315 C C . ARG A 1 159 ? -25.238 1.501 41.031 1.00 94.44 159 ARG A C 1
ATOM 1317 O O . ARG A 1 159 ? -24.361 1.930 40.286 1.00 94.44 159 ARG A O 1
ATOM 1324 N N . GLU A 1 160 ? -25.519 0.203 41.095 1.00 93.75 160 GLU A N 1
ATOM 1325 C CA . GLU A 1 160 ? -24.916 -0.790 40.202 1.00 93.75 160 GLU A CA 1
ATOM 1326 C C . GLU A 1 160 ? -25.335 -0.597 38.747 1.00 93.75 160 GLU A C 1
ATOM 1328 O O . GLU A 1 160 ? -24.478 -0.620 37.864 1.00 93.75 160 GLU A O 1
ATOM 1333 N N . GLU A 1 161 ? -26.615 -0.341 38.487 1.00 95.12 161 GLU A N 1
ATOM 1334 C CA . GLU A 1 161 ? -27.103 -0.032 37.145 1.00 95.12 161 GLU A CA 1
ATOM 1335 C C . GLU A 1 161 ? -26.496 1.256 36.587 1.00 95.12 161 GLU A C 1
ATOM 1337 O O . GLU A 1 161 ? -26.123 1.296 35.413 1.00 95.12 161 GLU A O 1
ATOM 1342 N N . GLU A 1 162 ? -26.360 2.302 37.403 1.00 94.62 162 GLU A N 1
ATOM 1343 C CA . GLU A 1 162 ? -25.685 3.541 37.007 1.00 94.62 162 GLU A CA 1
ATOM 1344 C C . GLU A 1 162 ? -24.215 3.294 36.662 1.00 94.62 162 GLU A C 1
ATOM 1346 O O . GLU A 1 162 ? -23.767 3.694 35.584 1.00 94.62 162 GLU A O 1
ATOM 1351 N N . ARG A 1 163 ? -23.483 2.557 37.510 1.00 96.00 163 ARG A N 1
ATOM 1352 C CA . ARG A 1 163 ? -22.095 2.153 37.225 1.00 96.00 163 ARG A CA 1
ATOM 1353 C C . ARG A 1 163 ? -22.002 1.343 35.935 1.00 96.00 163 ARG A C 1
ATOM 1355 O O . ARG A 1 163 ? -21.116 1.587 35.119 1.00 96.00 163 ARG A O 1
ATOM 1362 N N . ARG A 1 164 ? -22.933 0.412 35.712 1.00 96.31 164 ARG A N 1
ATOM 1363 C CA . ARG A 1 164 ? -22.981 -0.406 34.495 1.00 96.31 164 ARG A CA 1
ATOM 1364 C C . ARG A 1 164 ? -23.228 0.447 33.250 1.00 96.31 164 ARG A C 1
ATOM 1366 O O . ARG A 1 164 ? -22.507 0.291 32.269 1.00 96.31 164 ARG A O 1
ATOM 1373 N N . LYS A 1 165 ? -24.179 1.386 33.305 1.00 97.38 165 LYS A N 1
ATOM 1374 C CA . LYS A 1 165 ? -24.457 2.343 32.218 1.00 97.38 165 LYS A CA 1
ATOM 1375 C C . LYS A 1 165 ? -23.258 3.246 31.937 1.00 97.38 165 LYS A C 1
ATOM 1377 O O . LYS A 1 165 ? -22.985 3.552 30.779 1.00 97.38 165 LYS A O 1
ATOM 1382 N N . GLU A 1 166 ? -22.532 3.680 32.964 1.00 95.62 166 GLU A N 1
ATOM 1383 C CA . GLU A 1 166 ? -21.322 4.482 32.778 1.00 95.62 166 GLU A CA 1
ATOM 1384 C C . GLU A 1 166 ? -20.207 3.678 32.097 1.00 95.62 166 GLU A C 1
ATOM 1386 O O . GLU A 1 166 ? -19.590 4.172 31.150 1.00 95.62 166 GLU A O 1
ATOM 1391 N N . ILE A 1 167 ? -19.976 2.432 32.524 1.00 95.88 167 ILE A N 1
ATOM 1392 C CA . ILE A 1 167 ? -19.008 1.530 31.885 1.00 95.88 167 ILE A CA 1
ATOM 1393 C C . ILE A 1 167 ? -19.391 1.296 30.423 1.00 95.88 167 ILE A C 1
ATOM 1395 O O . ILE A 1 167 ? -18.553 1.476 29.544 1.00 95.88 167 ILE A O 1
ATOM 1399 N N . GLU A 1 168 ? -20.657 0.989 30.143 1.00 96.25 168 GLU A N 1
ATOM 1400 C CA . GLU A 1 168 ? -21.152 0.782 28.781 1.00 96.25 168 GLU A CA 1
ATOM 1401 C C . GLU A 1 168 ? -20.969 2.032 27.907 1.00 96.25 168 GLU A C 1
ATOM 1403 O O . GLU A 1 168 ? -20.483 1.930 26.781 1.00 96.25 168 GLU A O 1
ATOM 1408 N N . ARG A 1 169 ? -21.260 3.231 28.433 1.00 96.75 169 ARG A N 1
ATOM 1409 C CA . ARG A 1 169 ? -21.009 4.503 27.732 1.00 96.75 169 ARG A CA 1
ATOM 1410 C C . ARG A 1 169 ? -19.526 4.731 27.462 1.00 96.75 169 ARG A C 1
ATOM 1412 O O . ARG A 1 169 ? -19.168 5.150 26.362 1.00 96.75 169 ARG A O 1
ATOM 1419 N N . ARG A 1 170 ? -18.653 4.451 28.434 1.00 96.56 170 ARG A N 1
ATOM 1420 C CA . ARG A 1 170 ? -17.195 4.568 28.267 1.00 96.56 170 ARG A CA 1
ATOM 1421 C C . ARG A 1 170 ? -16.671 3.570 27.240 1.00 96.56 170 ARG A C 1
ATOM 1423 O O . ARG A 1 170 ? -15.830 3.930 26.422 1.00 96.56 170 ARG A O 1
ATOM 1430 N N . GLU A 1 171 ? -17.156 2.334 27.255 1.00 96.19 171 GLU A N 1
ATOM 1431 C CA . GLU A 1 171 ? -16.797 1.333 26.252 1.00 96.19 171 GLU A CA 1
ATOM 1432 C C . GLU A 1 171 ? -17.315 1.701 24.862 1.00 96.19 171 GLU A C 1
ATOM 1434 O O . GLU A 1 171 ? -16.569 1.592 23.892 1.00 96.19 171 GLU A O 1
ATOM 1439 N N . ALA A 1 172 ? -18.555 2.180 24.747 1.00 97.25 172 ALA A N 1
ATOM 1440 C CA . ALA A 1 172 ? -19.107 2.668 23.488 1.00 97.25 172 ALA A CA 1
ATOM 1441 C C . ALA A 1 172 ? -18.278 3.837 22.933 1.00 97.25 172 ALA A C 1
ATOM 1443 O O . ALA A 1 172 ? -17.905 3.813 21.762 1.00 97.25 172 ALA A O 1
ATOM 1444 N N . ALA A 1 173 ? -17.898 4.800 23.780 1.00 97.12 173 ALA A N 1
ATOM 1445 C CA . ALA A 1 173 ? -17.023 5.904 23.394 1.00 97.12 173 ALA A CA 1
ATOM 1446 C C . ALA A 1 173 ? -15.634 5.423 22.938 1.00 97.12 173 ALA A C 1
ATOM 1448 O O . ALA A 1 173 ? -15.107 5.925 21.947 1.00 97.12 173 ALA A O 1
ATOM 1449 N N . LYS A 1 174 ? -15.046 4.423 23.612 1.00 97.00 174 LYS A N 1
ATOM 1450 C CA . LYS A 1 174 ? -13.774 3.811 23.190 1.00 97.00 174 LYS A CA 1
ATOM 1451 C C . LYS A 1 174 ? -13.890 3.125 21.828 1.00 97.00 174 LYS A C 1
ATOM 1453 O O . LYS A 1 174 ? -13.036 3.356 20.979 1.00 97.00 174 LYS A O 1
ATOM 1458 N N . ARG A 1 175 ? -14.943 2.327 21.610 1.00 97.38 175 ARG A N 1
ATOM 1459 C CA . ARG A 1 175 ? -15.200 1.654 20.323 1.00 97.38 175 ARG A CA 1
ATOM 1460 C C . ARG A 1 175 ? -15.388 2.666 19.193 1.00 97.38 175 ARG A C 1
ATOM 1462 O O . ARG A 1 175 ? -14.871 2.462 18.101 1.00 97.38 175 ARG A O 1
ATOM 1469 N N . GLU A 1 176 ? -16.090 3.765 19.453 1.00 96.12 176 GLU A N 1
ATOM 1470 C CA . GLU A 1 176 ? -16.299 4.816 18.455 1.00 96.12 176 GLU A CA 1
ATOM 1471 C C . GLU A 1 176 ? -15.003 5.572 18.132 1.00 96.12 176 GLU A C 1
ATOM 1473 O O . GLU A 1 176 ? -14.690 5.794 16.965 1.00 96.12 176 GLU A O 1
ATOM 1478 N N . LEU A 1 177 ? -14.190 5.890 19.144 1.00 97.06 177 LEU A N 1
ATOM 1479 C CA . LEU A 1 177 ? -12.874 6.496 18.935 1.00 97.06 177 LEU A CA 1
ATOM 1480 C C . LEU A 1 177 ? -11.936 5.570 18.145 1.00 97.06 177 LEU A C 1
ATOM 1482 O O . LEU A 1 177 ? -11.175 6.031 17.297 1.00 97.06 177 LEU A O 1
ATOM 1486 N N . GLU A 1 178 ? -11.980 4.264 18.402 1.00 95.94 178 GLU A N 1
ATOM 1487 C CA . GLU A 1 178 ? -11.196 3.276 17.658 1.00 95.94 178 GLU A CA 1
ATOM 1488 C C . GLU A 1 178 ? -11.624 3.196 16.187 1.00 95.94 178 GLU A C 1
ATOM 1490 O O . GLU A 1 178 ? -10.768 3.218 15.302 1.00 95.94 178 GLU A O 1
ATOM 1495 N N . ARG A 1 179 ? -12.934 3.220 15.907 1.00 97.44 179 ARG A N 1
ATOM 1496 C CA . ARG A 1 179 ? -13.456 3.341 14.535 1.00 97.44 179 ARG A CA 1
ATOM 1497 C C . ARG A 1 179 ? -12.996 4.627 13.858 1.00 97.44 179 ARG A C 1
ATOM 1499 O O . ARG A 1 179 ? -12.567 4.583 12.709 1.00 97.44 179 ARG A O 1
ATOM 1506 N N . GLN A 1 180 ? -13.037 5.762 14.557 1.00 96.62 180 GLN A N 1
ATOM 1507 C CA . GLN A 1 180 ? -12.531 7.026 14.015 1.00 96.62 180 GLN A CA 1
ATOM 1508 C C . GLN A 1 180 ? -11.042 6.940 13.680 1.00 96.62 180 GLN A C 1
ATOM 1510 O O . GLN A 1 180 ? -10.650 7.335 12.587 1.00 96.62 180 GLN A O 1
ATOM 1515 N N . ARG A 1 181 ? -10.223 6.353 14.561 1.00 97.50 181 ARG A N 1
ATOM 1516 C CA . ARG A 1 181 ? -8.796 6.126 14.286 1.00 97.50 181 ARG A CA 1
ATOM 1517 C C . ARG A 1 181 ? -8.575 5.247 13.061 1.00 97.50 181 ARG A C 1
ATOM 1519 O O . ARG A 1 181 ? -7.672 5.534 12.284 1.00 97.50 181 ARG A O 1
ATOM 1526 N N . GLN A 1 182 ? -9.380 4.201 12.874 1.00 96.88 182 GLN A N 1
ATOM 1527 C CA . GLN A 1 182 ? -9.304 3.354 11.681 1.00 96.88 182 GLN A CA 1
ATOM 1528 C C . GLN A 1 182 ? -9.648 4.144 10.415 1.00 96.88 182 GLN A C 1
ATOM 1530 O O . GLN A 1 182 ? -8.879 4.115 9.459 1.00 96.88 182 GLN A O 1
ATOM 1535 N N . LEU A 1 183 ? -10.737 4.915 10.426 1.00 97.69 183 LEU A N 1
ATOM 1536 C CA . LEU A 1 183 ? -11.132 5.755 9.292 1.00 97.69 183 LEU A CA 1
ATOM 1537 C C . LEU A 1 183 ? -10.089 6.838 8.979 1.00 97.69 183 LEU A C 1
ATOM 1539 O O . LEU A 1 183 ? -9.780 7.087 7.813 1.00 97.69 183 LEU A O 1
ATOM 1543 N N . GLU A 1 184 ? -9.517 7.479 9.999 1.00 97.25 184 GLU A N 1
ATOM 1544 C CA . GLU A 1 184 ? -8.419 8.435 9.834 1.00 97.25 184 GLU A CA 1
ATOM 1545 C C . GLU A 1 184 ? -7.163 7.762 9.284 1.00 97.25 184 GLU A C 1
ATOM 1547 O O . GLU A 1 184 ? -6.513 8.310 8.392 1.00 97.25 184 GLU A O 1
ATOM 1552 N N . TRP A 1 185 ? -6.836 6.564 9.767 1.00 97.12 185 TRP A N 1
ATOM 1553 C CA . TRP A 1 185 ? -5.714 5.784 9.263 1.00 97.12 185 TRP A CA 1
ATOM 1554 C C . TRP A 1 185 ? -5.913 5.408 7.791 1.00 97.12 185 TRP A C 1
ATOM 1556 O O . TRP A 1 185 ? -5.015 5.639 6.981 1.00 97.12 185 TRP A O 1
ATOM 1566 N N . GLU A 1 186 ? -7.097 4.926 7.407 1.00 97.62 186 GLU A N 1
ATOM 1567 C CA . GLU A 1 186 ? -7.441 4.629 6.013 1.00 97.62 186 GLU A CA 1
ATOM 1568 C C . GLU A 1 186 ? -7.385 5.882 5.135 1.00 97.62 186 GLU A C 1
ATOM 1570 O O . GLU A 1 186 ? -6.836 5.852 4.029 1.00 97.62 186 GLU A O 1
ATOM 1575 N N . ARG A 1 187 ? -7.895 7.016 5.630 1.00 98.12 187 ARG A N 1
ATOM 1576 C CA . ARG A 1 187 ? -7.835 8.304 4.931 1.00 98.12 187 ARG A CA 1
ATOM 1577 C C . ARG A 1 187 ? -6.393 8.758 4.719 1.00 98.12 187 ARG A C 1
ATOM 1579 O O . ARG A 1 187 ? -6.045 9.143 3.602 1.00 98.12 187 ARG A O 1
ATOM 1586 N N . ASN A 1 188 ? -5.557 8.683 5.751 1.00 97.56 188 ASN A N 1
ATOM 1587 C CA . ASN A 1 188 ? -4.140 9.031 5.671 1.00 97.56 188 ASN A CA 1
ATOM 1588 C C . ASN A 1 188 ? -3.401 8.103 4.711 1.00 97.56 188 ASN A C 1
ATOM 1590 O O . ASN A 1 188 ? -2.651 8.578 3.860 1.00 97.56 188 ASN A O 1
ATOM 1594 N N . ARG A 1 189 ? -3.664 6.795 4.777 1.00 97.81 189 ARG A N 1
ATOM 1595 C CA . ARG A 1 189 ? -3.059 5.814 3.877 1.00 97.81 189 ARG A CA 1
ATOM 1596 C C . ARG A 1 189 ? -3.449 6.064 2.423 1.00 97.81 189 ARG A C 1
ATOM 1598 O O . ARG A 1 189 ? -2.596 6.042 1.537 1.00 97.81 189 ARG A O 1
ATOM 1605 N N . ARG A 1 190 ? -4.724 6.364 2.168 1.00 98.12 190 ARG A N 1
ATOM 1606 C CA . ARG A 1 190 ? -5.211 6.748 0.839 1.00 98.12 190 ARG A CA 1
ATOM 1607 C C . ARG A 1 190 ? -4.548 8.036 0.351 1.00 98.12 190 ARG A C 1
ATOM 1609 O O . ARG A 1 190 ? -4.145 8.103 -0.807 1.00 98.12 190 ARG A O 1
ATOM 1616 N N . GLN A 1 191 ? -4.412 9.040 1.216 1.00 97.94 191 GLN A N 1
ATOM 1617 C CA . GLN A 1 191 ? -3.748 10.298 0.874 1.00 97.94 191 GLN A CA 1
ATOM 1618 C C . GLN A 1 191 ? -2.259 10.094 0.570 1.00 97.94 191 GLN A C 1
ATOM 1620 O O . GLN A 1 191 ? -1.736 10.690 -0.369 1.00 97.94 191 GLN A O 1
ATOM 1625 N N . GLU A 1 192 ? -1.579 9.233 1.321 1.00 97.88 192 GLU A N 1
ATOM 1626 C CA . GLU A 1 192 ? -0.180 8.883 1.087 1.00 97.88 192 GLU A CA 1
ATOM 1627 C C . GLU A 1 192 ? 0.014 8.237 -0.291 1.00 97.88 192 GLU A C 1
ATOM 1629 O O . GLU A 1 192 ? 0.881 8.673 -1.049 1.00 97.88 192 GLU A O 1
ATOM 1634 N N . LEU A 1 193 ? -0.835 7.271 -0.657 1.00 98.25 193 LEU A N 1
ATOM 1635 C CA . LEU A 1 193 ? -0.814 6.646 -1.984 1.00 98.25 193 LEU A CA 1
ATOM 1636 C C . LEU A 1 193 ? -1.088 7.661 -3.103 1.00 98.25 193 LEU A C 1
ATOM 1638 O O . LEU A 1 193 ? -0.416 7.647 -4.133 1.00 98.25 193 LEU A O 1
ATOM 1642 N N . LEU A 1 194 ? -2.034 8.585 -2.900 1.00 98.06 194 LEU A N 1
ATOM 1643 C CA . LEU A 1 194 ? -2.287 9.673 -3.850 1.00 98.06 194 LEU A CA 1
ATOM 1644 C C . LEU A 1 194 ? -1.065 10.585 -4.007 1.00 98.06 194 LEU A C 1
ATOM 1646 O O . LEU A 1 194 ? -0.712 10.953 -5.126 1.00 98.06 194 LEU A O 1
ATOM 1650 N N . ASN A 1 195 ? -0.389 10.913 -2.907 1.00 98.19 195 ASN A N 1
ATOM 1651 C CA . ASN A 1 195 ? 0.826 11.721 -2.935 1.00 98.19 195 ASN A CA 1
ATOM 1652 C C . ASN A 1 195 ? 1.976 10.990 -3.647 1.00 98.19 195 ASN A C 1
ATOM 1654 O O . ASN A 1 195 ? 2.704 11.621 -4.409 1.00 98.19 195 ASN A O 1
ATOM 1658 N N . GLN A 1 196 ? 2.132 9.678 -3.446 1.00 98.06 196 GLN A N 1
ATOM 1659 C CA . GLN A 1 196 ? 3.108 8.861 -4.180 1.00 98.06 196 GLN A CA 1
ATOM 1660 C C . GLN A 1 196 ? 2.815 8.873 -5.684 1.00 98.06 196 GLN A C 1
ATOM 1662 O O . GLN A 1 196 ? 3.679 9.249 -6.472 1.00 98.06 196 GLN A O 1
ATOM 1667 N N . ARG A 1 197 ? 1.566 8.597 -6.075 1.00 98.19 197 ARG A N 1
ATOM 1668 C CA . ARG A 1 197 ? 1.117 8.645 -7.475 1.00 98.19 197 ARG A CA 1
ATOM 1669 C C . ARG A 1 197 ? 1.303 10.025 -8.112 1.00 98.19 197 ARG A C 1
ATOM 1671 O O . ARG A 1 197 ? 1.565 10.121 -9.310 1.00 98.19 197 ARG A O 1
ATOM 1678 N N . ASN A 1 198 ? 1.163 11.105 -7.345 1.00 97.62 198 ASN A N 1
ATOM 1679 C CA . ASN A 1 198 ? 1.439 12.459 -7.828 1.00 97.62 198 ASN A CA 1
ATOM 1680 C C . ASN A 1 198 ? 2.939 12.699 -8.034 1.00 97.62 198 ASN A C 1
ATOM 1682 O O . ASN A 1 198 ? 3.313 13.170 -9.104 1.00 97.62 198 ASN A O 1
ATOM 1686 N N . LYS A 1 199 ? 3.796 12.300 -7.085 1.00 98.19 199 LYS A N 1
ATOM 1687 C CA . LYS A 1 199 ? 5.262 12.386 -7.230 1.00 98.19 199 LYS A CA 1
ATOM 1688 C C . LYS A 1 199 ? 5.766 11.593 -8.434 1.00 98.19 199 LYS A C 1
ATOM 1690 O O . LYS A 1 199 ? 6.602 12.078 -9.191 1.00 98.19 199 LYS A O 1
ATOM 1695 N N . GLU A 1 200 ? 5.239 10.389 -8.643 1.00 97.75 200 GLU A N 1
ATOM 1696 C CA . GLU A 1 200 ? 5.556 9.582 -9.824 1.00 97.75 200 GLU A CA 1
ATOM 1697 C C . GLU A 1 200 ? 5.107 10.277 -11.111 1.00 97.75 200 GLU A C 1
ATOM 1699 O O . GLU A 1 200 ? 5.866 10.344 -12.077 1.00 97.75 200 GLU A O 1
ATOM 1704 N N . GLN A 1 201 ? 3.906 10.863 -11.120 1.00 97.50 201 GLN A N 1
ATOM 1705 C CA . GLN A 1 201 ? 3.413 11.613 -12.271 1.00 97.50 201 GLN A CA 1
ATOM 1706 C C . GLN A 1 201 ? 4.284 12.840 -12.579 1.00 97.50 201 GLN A C 1
ATOM 1708 O O . GLN A 1 201 ? 4.587 13.094 -13.745 1.00 97.50 201 GLN A O 1
ATOM 1713 N N . GLU A 1 202 ? 4.705 13.586 -11.559 1.00 97.75 202 GLU A N 1
ATOM 1714 C CA . GLU A 1 202 ? 5.650 14.700 -11.693 1.00 97.75 202 GLU A CA 1
ATOM 1715 C C . GLU A 1 202 ? 6.991 14.213 -12.254 1.00 97.75 202 GLU A C 1
ATOM 1717 O O . GLU A 1 202 ? 7.506 14.794 -13.212 1.00 97.75 202 GLU A O 1
ATOM 1722 N N . GLY A 1 203 ? 7.506 13.087 -11.750 1.00 98.25 203 GLY A N 1
ATOM 1723 C CA . GLY A 1 203 ? 8.699 12.429 -12.283 1.00 98.25 203 GLY A CA 1
ATOM 1724 C C . GLY A 1 203 ? 8.564 12.080 -13.767 1.00 98.25 203 GLY A C 1
ATOM 1725 O O . GLY A 1 203 ? 9.456 12.381 -14.561 1.00 98.25 203 GLY A O 1
ATOM 1726 N N . ILE A 1 204 ? 7.420 11.529 -14.183 1.00 98.12 204 ILE A N 1
ATOM 1727 C CA . ILE A 1 204 ? 7.125 11.246 -15.595 1.00 98.12 204 ILE A CA 1
ATOM 1728 C C . ILE A 1 204 ? 7.129 12.533 -16.426 1.00 98.12 204 ILE A C 1
ATOM 1730 O O . ILE A 1 204 ? 7.647 12.534 -17.543 1.00 98.12 204 ILE A O 1
ATOM 1734 N N . VAL A 1 205 ? 6.554 13.628 -15.922 1.00 98.38 205 VAL A N 1
ATOM 1735 C CA . VAL A 1 205 ? 6.544 14.919 -16.628 1.00 98.38 205 VAL A CA 1
ATOM 1736 C C . VAL A 1 205 ? 7.969 15.442 -16.822 1.00 98.38 205 VAL A C 1
ATOM 1738 O O . VAL A 1 205 ? 8.320 15.826 -17.940 1.00 98.38 205 VAL A O 1
ATOM 1741 N N . VAL A 1 206 ? 8.810 15.384 -15.786 1.00 98.25 206 VAL A N 1
ATOM 1742 C CA . VAL A 1 206 ? 10.224 15.788 -15.865 1.00 98.25 206 VAL A CA 1
ATOM 1743 C C . VAL A 1 206 ? 10.992 14.921 -16.863 1.00 98.25 206 VAL A C 1
ATOM 1745 O O . VAL A 1 206 ? 11.688 15.449 -17.730 1.00 98.25 206 VAL A O 1
ATOM 1748 N N . LEU A 1 207 ? 10.827 13.597 -16.807 1.00 98.19 207 LEU A N 1
ATOM 1749 C CA . LEU A 1 207 ? 11.473 12.678 -17.747 1.00 98.19 207 LEU A CA 1
ATOM 1750 C C . LEU A 1 207 ? 11.015 12.920 -19.189 1.00 98.19 207 LEU A C 1
ATOM 1752 O O . LEU A 1 207 ? 11.839 12.925 -20.100 1.00 98.19 207 LEU A O 1
ATOM 1756 N N . LYS A 1 208 ? 9.722 13.185 -19.411 1.00 98.31 208 LYS A N 1
ATOM 1757 C CA . LYS A 1 208 ? 9.196 13.559 -20.733 1.00 98.31 208 LYS A CA 1
ATOM 1758 C C . LYS A 1 208 ? 9.813 14.861 -21.242 1.00 98.31 208 LYS A C 1
ATOM 1760 O O . LYS A 1 208 ? 10.128 14.942 -22.426 1.00 98.31 208 LYS A O 1
ATOM 1765 N N . ALA A 1 209 ? 9.994 15.859 -20.379 1.00 98.25 209 ALA A N 1
ATOM 1766 C CA . ALA A 1 209 ? 10.660 17.105 -20.748 1.00 98.25 209 ALA A CA 1
ATOM 1767 C C . ALA A 1 209 ? 12.133 16.863 -21.108 1.00 98.25 209 ALA A C 1
ATOM 1769 O O . ALA A 1 209 ? 12.571 17.279 -22.177 1.00 98.25 209 ALA A O 1
ATOM 1770 N N . ARG A 1 210 ? 12.870 16.106 -20.282 1.00 98.31 210 ARG A N 1
ATOM 1771 C CA . ARG A 1 210 ? 14.272 15.755 -20.554 1.00 98.31 210 ARG A CA 1
ATOM 1772 C C . ARG A 1 210 ? 14.428 14.971 -21.853 1.00 98.31 210 ARG A C 1
ATOM 1774 O O . ARG A 1 210 ? 15.356 15.244 -22.606 1.00 98.31 210 ARG A O 1
ATOM 1781 N N . ARG A 1 211 ? 13.517 14.033 -22.128 1.00 98.25 211 ARG A N 1
ATOM 1782 C CA . ARG A 1 211 ? 13.495 13.281 -23.386 1.00 98.25 211 ARG A CA 1
ATOM 1783 C C . ARG A 1 211 ? 13.379 14.221 -24.583 1.00 98.25 211 ARG A C 1
ATOM 1785 O O . ARG A 1 211 ? 14.186 14.108 -25.491 1.00 98.25 211 ARG A O 1
ATOM 1792 N N . LYS A 1 212 ? 12.455 15.188 -24.544 1.00 98.25 212 LYS A N 1
ATOM 1793 C CA . LYS A 1 212 ? 12.321 16.202 -25.604 1.00 98.25 212 LYS A CA 1
ATOM 1794 C C . LYS A 1 212 ? 13.592 17.030 -25.780 1.00 98.25 212 LYS A C 1
ATOM 1796 O O . LYS A 1 212 ? 14.000 17.284 -26.902 1.00 98.25 212 LYS A O 1
ATOM 1801 N N . THR A 1 213 ? 14.237 17.441 -24.688 1.00 98.00 213 THR A N 1
ATOM 1802 C CA . THR A 1 213 ? 15.515 18.164 -24.772 1.00 98.00 213 THR A CA 1
ATOM 1803 C C . THR A 1 213 ? 16.585 17.330 -25.475 1.00 98.00 213 THR A C 1
ATOM 1805 O O . THR A 1 213 ? 17.233 17.828 -26.386 1.00 98.00 213 THR A O 1
ATOM 1808 N N . LEU A 1 214 ? 16.730 16.056 -25.098 1.00 97.69 214 LEU A N 1
ATOM 1809 C CA . LEU A 1 214 ? 17.686 15.144 -25.732 1.00 97.69 214 LEU A CA 1
ATOM 1810 C C . LEU A 1 214 ? 17.343 14.865 -27.204 1.00 97.69 214 LEU A C 1
ATOM 1812 O O . LEU A 1 214 ? 18.252 14.759 -28.019 1.00 97.69 214 LEU A O 1
ATOM 1816 N N . GLU A 1 215 ? 16.056 14.768 -27.552 1.00 97.50 215 GLU A N 1
ATOM 1817 C CA . GLU A 1 215 ? 15.589 14.655 -28.943 1.00 97.50 215 GLU A CA 1
ATOM 1818 C C . GLU A 1 215 ? 16.070 15.864 -29.770 1.00 97.50 215 GLU A C 1
ATOM 1820 O O . GLU A 1 215 ? 16.699 15.675 -30.811 1.00 97.50 215 GLU A O 1
ATOM 1825 N N . PHE A 1 216 ? 15.889 17.093 -29.271 1.00 97.75 216 PHE A N 1
ATOM 1826 C CA . PHE A 1 216 ? 16.379 18.302 -29.948 1.00 97.75 216 PHE A CA 1
ATOM 1827 C C . PHE A 1 216 ? 17.910 18.376 -30.027 1.00 97.75 216 PHE A C 1
ATOM 1829 O O . PHE A 1 216 ? 18.453 18.768 -31.060 1.00 97.75 216 PHE A O 1
ATOM 1836 N N . GLU A 1 217 ? 18.622 18.007 -28.958 1.00 97.19 217 GLU A N 1
ATOM 1837 C CA . GLU A 1 217 ? 20.091 17.952 -28.963 1.00 97.19 217 GLU A CA 1
ATOM 1838 C C . GLU A 1 217 ? 20.604 16.958 -30.016 1.00 97.19 217 GLU A C 1
ATOM 1840 O O . GLU A 1 217 ? 21.536 17.267 -30.761 1.00 97.19 217 GLU A O 1
ATOM 1845 N N . LEU A 1 218 ? 19.967 15.789 -30.122 1.00 96.88 218 LEU A N 1
ATOM 1846 C CA . LEU A 1 218 ? 20.306 14.781 -31.120 1.00 96.88 218 LEU A CA 1
ATOM 1847 C C . LEU A 1 218 ? 20.055 15.294 -32.542 1.00 96.88 218 LEU A C 1
ATOM 1849 O O . LEU A 1 218 ? 20.943 15.186 -33.386 1.00 96.88 218 LEU A O 1
ATOM 1853 N N . GLU A 1 219 ? 18.887 15.881 -32.810 1.00 96.31 219 GLU A N 1
ATOM 1854 C CA . GLU A 1 219 ? 18.567 16.475 -34.115 1.00 96.31 219 GLU A CA 1
ATOM 1855 C C . GLU A 1 219 ? 19.572 17.566 -34.507 1.00 96.31 219 GLU A C 1
ATOM 1857 O O . GLU A 1 219 ? 20.049 17.595 -35.646 1.00 96.31 219 GLU A O 1
ATOM 1862 N N . ALA A 1 220 ? 19.959 18.425 -33.560 1.00 96.50 220 ALA A N 1
ATOM 1863 C CA . ALA A 1 220 ? 20.964 19.457 -33.785 1.00 96.50 220 ALA A CA 1
ATOM 1864 C C . ALA A 1 220 ? 22.333 18.853 -34.139 1.00 96.50 220 ALA A C 1
ATOM 1866 O O . ALA A 1 220 ? 22.961 19.279 -35.111 1.00 96.50 220 ALA A O 1
ATOM 1867 N N . LEU A 1 221 ? 22.787 17.833 -33.403 1.00 95.88 221 LEU A N 1
ATOM 1868 C CA . LEU A 1 221 ? 24.054 17.151 -33.685 1.00 95.88 221 LEU A CA 1
ATOM 1869 C C . LEU A 1 221 ? 24.037 16.434 -35.038 1.00 95.88 221 LEU A C 1
ATOM 1871 O O . LEU A 1 221 ? 25.010 16.531 -35.787 1.00 95.88 221 LEU A O 1
ATOM 1875 N N . VAL A 1 222 ? 22.937 15.759 -35.380 1.00 95.38 222 VAL A N 1
ATOM 1876 C CA . VAL A 1 222 ? 22.753 15.108 -36.686 1.00 95.38 222 VAL A CA 1
ATOM 1877 C C . VAL A 1 222 ? 22.797 16.139 -37.812 1.00 95.38 222 VAL A C 1
ATOM 1879 O O . VAL A 1 222 ? 23.486 15.927 -38.812 1.00 95.38 222 VAL A O 1
ATOM 1882 N N . SER A 1 223 ? 22.126 17.280 -37.641 1.00 95.31 223 SER A N 1
ATOM 1883 C CA . SER A 1 223 ? 22.157 18.386 -38.601 1.00 95.31 223 SER A CA 1
ATOM 1884 C C . SER A 1 223 ? 23.580 18.921 -38.805 1.00 95.31 223 SER A C 1
ATOM 1886 O O . SER A 1 223 ? 24.058 19.009 -39.939 1.00 95.31 223 SER A O 1
ATOM 1888 N N . VAL A 1 224 ? 24.312 19.183 -37.714 1.00 95.06 224 VAL A N 1
ATOM 1889 C CA . VAL A 1 224 ? 25.709 19.648 -37.766 1.00 95.06 224 VAL A CA 1
ATOM 1890 C C . VAL A 1 224 ? 26.621 18.619 -38.438 1.00 95.06 224 VAL A C 1
ATOM 1892 O O . VAL A 1 224 ? 27.445 18.987 -39.278 1.00 95.06 224 VAL A O 1
ATOM 1895 N N . ALA A 1 225 ? 26.483 17.334 -38.103 1.00 93.50 225 ALA A N 1
ATOM 1896 C CA . ALA A 1 225 ? 27.260 16.263 -38.718 1.00 93.50 225 ALA A CA 1
ATOM 1897 C C . ALA A 1 225 ? 26.971 16.152 -40.223 1.00 93.50 225 ALA A C 1
ATOM 1899 O O . ALA A 1 225 ? 27.908 16.069 -41.017 1.00 93.50 225 ALA A O 1
ATOM 1900 N N . SER A 1 226 ? 25.697 16.229 -40.625 1.00 92.25 226 SER A N 1
ATOM 1901 C CA . SER A 1 226 ? 25.299 16.229 -42.037 1.00 92.25 226 SER A CA 1
ATOM 1902 C C . SER A 1 226 ? 25.923 17.402 -42.793 1.00 92.25 226 SER A C 1
ATOM 1904 O O . SER A 1 226 ? 26.524 17.194 -43.844 1.00 92.25 226 SER A O 1
ATOM 1906 N N . LEU A 1 227 ? 25.856 18.620 -42.246 1.00 92.62 227 LEU A N 1
ATOM 1907 C CA . LEU A 1 227 ? 26.439 19.813 -42.870 1.00 92.62 227 LEU A CA 1
ATOM 1908 C C . LEU A 1 227 ? 27.967 19.739 -42.989 1.00 92.62 227 LEU A C 1
ATOM 1910 O O . LEU A 1 227 ? 28.518 20.207 -43.981 1.00 92.62 227 LEU A O 1
ATOM 1914 N N . ARG A 1 228 ? 28.657 19.146 -42.006 1.00 92.69 228 ARG A N 1
ATOM 1915 C CA . ARG A 1 228 ? 30.122 18.995 -42.037 1.00 92.69 228 ARG A CA 1
ATOM 1916 C C . ARG A 1 228 ? 30.601 17.895 -42.980 1.00 92.69 228 ARG A C 1
ATOM 1918 O O . ARG A 1 228 ? 31.631 18.070 -43.621 1.00 92.69 228 ARG A O 1
ATOM 1925 N N . LEU A 1 229 ? 29.895 16.767 -43.045 1.00 91.62 229 LEU A N 1
ATOM 1926 C CA . LEU A 1 229 ? 30.317 15.609 -43.840 1.00 91.62 229 LEU A CA 1
ATOM 1927 C C . LEU A 1 229 ? 29.880 15.702 -45.306 1.00 91.62 229 LEU A C 1
ATOM 1929 O O . LEU A 1 229 ? 30.572 15.172 -46.172 1.00 91.62 229 LEU A O 1
ATOM 1933 N N . ARG A 1 230 ? 28.774 16.398 -45.604 1.00 92.69 230 ARG A N 1
ATOM 1934 C CA . ARG A 1 230 ? 28.229 16.512 -46.967 1.00 92.69 230 ARG A CA 1
ATOM 1935 C C . ARG A 1 230 ? 29.242 17.035 -47.999 1.00 92.69 230 ARG A C 1
ATOM 1937 O O . ARG A 1 230 ? 29.391 16.363 -49.012 1.00 92.69 230 ARG A O 1
ATOM 1944 N N . PRO A 1 231 ? 30.009 18.118 -47.761 1.00 91.06 231 PRO A N 1
ATOM 1945 C CA . PRO A 1 231 ? 30.992 18.598 -48.738 1.00 91.06 231 PRO A CA 1
ATOM 1946 C C . PRO A 1 231 ? 32.129 17.597 -48.987 1.00 91.06 231 PRO A C 1
ATOM 1948 O O . PRO A 1 231 ? 32.638 17.481 -50.099 1.00 91.06 231 PRO A O 1
ATOM 1951 N N . ALA A 1 232 ? 32.538 16.847 -47.959 1.00 88.31 232 ALA A N 1
ATOM 1952 C CA . ALA A 1 232 ? 33.578 15.831 -48.097 1.00 88.31 232 ALA A CA 1
ATOM 1953 C C . ALA A 1 232 ? 33.082 14.622 -48.911 1.00 88.31 232 ALA A C 1
ATOM 1955 O O . ALA A 1 232 ? 33.811 14.106 -49.752 1.00 88.31 232 ALA A O 1
ATOM 1956 N N . LEU A 1 233 ? 31.827 14.209 -48.712 1.00 88.44 233 LEU A N 1
ATOM 1957 C CA . LEU A 1 233 ? 31.196 13.155 -49.512 1.00 88.44 233 LEU A CA 1
ATOM 1958 C C . LEU A 1 233 ? 30.984 13.603 -50.963 1.00 88.44 233 LEU A C 1
ATOM 1960 O O . LEU A 1 233 ? 31.375 12.893 -51.882 1.00 88.44 233 LEU A O 1
ATOM 1964 N N . GLU A 1 234 ? 30.465 14.813 -51.178 1.00 91.69 234 GLU A N 1
ATOM 1965 C CA . GLU A 1 234 ? 30.265 15.360 -52.523 1.00 91.69 234 GLU A CA 1
ATOM 1966 C C . GLU A 1 234 ? 31.587 15.522 -53.282 1.00 91.69 234 GLU A C 1
ATOM 1968 O O . GLU A 1 234 ? 31.648 15.221 -54.473 1.00 91.69 234 GLU A O 1
ATOM 1973 N N . THR A 1 235 ? 32.668 15.953 -52.622 1.00 90.69 235 THR A N 1
ATOM 1974 C CA . THR A 1 235 ? 33.989 16.057 -53.270 1.00 90.69 235 THR A CA 1
ATOM 1975 C C . THR A 1 235 ? 34.552 14.682 -53.623 1.00 90.69 235 THR A C 1
ATOM 1977 O O . THR A 1 235 ? 35.059 14.509 -54.736 1.00 90.69 235 THR A O 1
ATOM 1980 N N . LEU A 1 236 ? 34.417 13.687 -52.742 1.00 91.25 236 LEU A N 1
ATOM 1981 C CA . LEU A 1 236 ? 34.782 12.303 -53.052 1.00 91.25 236 LEU A CA 1
ATOM 1982 C C . LEU A 1 236 ? 34.026 11.790 -54.285 1.00 91.25 236 LEU A C 1
ATOM 1984 O O . LEU A 1 236 ? 34.668 11.324 -55.228 1.00 91.25 236 LEU A O 1
ATOM 1988 N N . ASP A 1 237 ? 32.702 11.953 -54.316 1.00 90.12 237 ASP A N 1
ATOM 1989 C CA . ASP A 1 237 ? 31.836 11.434 -55.381 1.00 90.12 237 ASP A CA 1
ATOM 1990 C C . ASP A 1 237 ? 32.023 12.143 -56.725 1.00 90.12 237 ASP A C 1
ATOM 1992 O O . ASP A 1 237 ? 32.066 11.498 -57.772 1.00 90.12 237 ASP A O 1
ATOM 1996 N N . THR A 1 238 ? 32.143 13.471 -56.722 1.00 89.62 238 THR A N 1
ATOM 1997 C CA . THR A 1 238 ? 32.153 14.260 -57.967 1.00 89.62 238 THR A CA 1
ATOM 1998 C C . THR A 1 238 ? 33.544 14.485 -58.541 1.00 89.62 238 THR A C 1
ATOM 2000 O O . THR A 1 238 ? 33.674 14.659 -59.753 1.00 89.62 238 THR A O 1
ATOM 2003 N N . THR A 1 239 ? 34.591 14.479 -57.710 1.00 88.38 239 THR A N 1
ATOM 2004 C CA . THR A 1 239 ? 35.948 14.824 -58.161 1.00 88.38 239 THR A CA 1
ATOM 2005 C C . THR A 1 239 ? 36.913 13.660 -58.040 1.00 88.38 239 THR A C 1
ATOM 2007 O O . THR A 1 239 ? 37.495 13.246 -59.043 1.00 88.38 239 THR A O 1
ATOM 2010 N N . LEU A 1 240 ? 37.066 13.087 -56.845 1.00 90.44 240 LEU A N 1
ATOM 2011 C CA . LEU A 1 240 ? 38.107 12.095 -56.598 1.00 90.44 240 LEU A CA 1
ATOM 2012 C C . LEU A 1 240 ? 37.778 10.761 -57.268 1.00 90.44 240 LEU A C 1
ATOM 2014 O O . LEU A 1 240 ? 38.635 10.218 -57.962 1.00 90.44 240 LEU A O 1
ATOM 2018 N N . ILE A 1 241 ? 36.545 10.263 -57.140 1.00 92.06 241 ILE A N 1
ATOM 2019 C CA . ILE A 1 241 ? 36.129 9.003 -57.768 1.00 92.06 241 ILE A CA 1
ATOM 2020 C C . ILE A 1 241 ? 36.266 9.069 -59.306 1.00 92.06 241 ILE A C 1
ATOM 2022 O O . ILE A 1 241 ? 36.941 8.199 -59.867 1.00 92.06 241 ILE A O 1
ATOM 2026 N N . PRO A 1 242 ? 35.742 10.091 -60.019 1.00 90.44 242 PRO A N 1
ATOM 2027 C CA . PRO A 1 242 ? 35.927 10.212 -61.465 1.00 90.44 242 PRO A CA 1
ATOM 2028 C C . PRO A 1 242 ? 37.380 10.437 -61.885 1.00 90.44 242 PRO A C 1
ATOM 2030 O O . PRO A 1 242 ? 37.803 9.878 -62.896 1.00 90.44 242 PRO A O 1
ATOM 2033 N N . ALA A 1 243 ? 38.162 11.213 -61.125 1.00 89.62 243 ALA A N 1
ATOM 2034 C CA . ALA A 1 243 ? 39.576 11.436 -61.424 1.00 89.62 243 ALA A CA 1
ATOM 2035 C C . ALA A 1 243 ? 40.388 10.141 -61.305 1.00 89.62 243 ALA A C 1
ATOM 2037 O O . ALA A 1 243 ? 41.138 9.809 -62.223 1.00 89.62 243 ALA A O 1
ATOM 2038 N N . ILE A 1 244 ? 40.190 9.374 -60.227 1.00 90.25 244 ILE A N 1
ATOM 2039 C CA . ILE A 1 244 ? 40.809 8.055 -60.034 1.00 90.25 244 ILE A CA 1
ATOM 2040 C C . ILE A 1 244 ? 40.392 7.110 -61.167 1.00 90.25 244 ILE A C 1
ATOM 2042 O O . ILE A 1 244 ? 41.241 6.450 -61.767 1.00 90.25 244 ILE A O 1
ATOM 2046 N N . PHE A 1 245 ? 39.102 7.083 -61.517 1.00 90.88 245 PHE A N 1
ATOM 2047 C CA . PHE A 1 245 ? 38.604 6.271 -62.626 1.00 90.88 245 PHE A CA 1
ATOM 2048 C C . PHE A 1 245 ? 39.237 6.667 -63.969 1.00 90.88 245 PHE A C 1
ATOM 2050 O O . PHE A 1 245 ? 39.633 5.800 -64.749 1.00 90.88 245 PHE A O 1
ATOM 2057 N N . HIS A 1 246 ? 39.373 7.967 -64.243 1.00 86.81 246 HIS A N 1
ATOM 2058 C CA . HIS A 1 246 ? 39.966 8.486 -65.473 1.00 86.81 246 HIS A CA 1
ATOM 2059 C C . HIS A 1 246 ? 41.474 8.212 -65.558 1.00 86.81 246 HIS A C 1
ATOM 2061 O O . HIS A 1 246 ? 41.936 7.785 -66.614 1.00 86.81 246 HIS A O 1
ATOM 2067 N N . LEU A 1 247 ? 42.223 8.381 -64.462 1.00 86.88 247 LEU A N 1
ATOM 2068 C CA . LEU A 1 247 ? 43.643 8.014 -64.358 1.00 86.88 247 LEU A CA 1
ATOM 2069 C C . LEU A 1 247 ? 43.846 6.531 -64.683 1.00 86.88 247 LEU A C 1
ATOM 2071 O O . LEU A 1 247 ? 44.556 6.192 -65.628 1.00 86.88 247 LEU A O 1
ATOM 2075 N N . LEU A 1 248 ? 43.116 5.650 -63.992 1.00 86.50 248 LEU A N 1
ATOM 2076 C CA . LEU A 1 248 ? 43.191 4.204 -64.217 1.00 86.50 248 LEU A CA 1
ATOM 2077 C C . LEU A 1 248 ? 42.814 3.817 -65.653 1.00 86.50 248 LEU A C 1
ATOM 2079 O O . LEU A 1 248 ? 43.452 2.954 -66.264 1.00 86.50 248 LEU A O 1
ATOM 2083 N N . LYS A 1 249 ? 41.774 4.447 -66.213 1.00 89.00 249 LYS A N 1
ATOM 2084 C CA . LYS A 1 249 ? 41.329 4.189 -67.586 1.00 89.00 249 LYS A CA 1
ATOM 2085 C C . LYS A 1 249 ? 42.358 4.661 -68.612 1.00 89.00 249 LYS A C 1
ATOM 2087 O O . LYS A 1 249 ? 42.616 3.938 -69.575 1.00 89.00 249 LYS A O 1
ATOM 2092 N N . ASN A 1 250 ? 42.943 5.839 -68.419 1.00 84.94 250 ASN A N 1
ATOM 2093 C CA . ASN A 1 250 ? 43.908 6.411 -69.351 1.00 84.94 250 ASN A CA 1
ATOM 2094 C C . ASN A 1 250 ? 45.242 5.684 -69.323 1.00 84.94 250 ASN A C 1
ATOM 2096 O O . ASN A 1 250 ? 45.767 5.413 -70.398 1.00 84.94 250 ASN A O 1
ATOM 2100 N N . ASP A 1 251 ? 45.757 5.305 -68.157 1.00 86.06 251 ASP A N 1
ATOM 2101 C CA . ASP A 1 251 ? 47.004 4.539 -68.067 1.00 86.06 251 ASP A CA 1
ATOM 2102 C C . ASP A 1 251 ? 46.869 3.200 -68.794 1.00 86.06 251 ASP A C 1
ATOM 2104 O O . ASP A 1 251 ? 47.710 2.816 -69.612 1.00 86.06 251 ASP A O 1
ATOM 2108 N N . LYS A 1 252 ? 45.739 2.515 -68.581 1.00 89.19 252 LYS A N 1
ATOM 2109 C CA . LYS A 1 252 ? 45.444 1.251 -69.258 1.00 89.19 252 LYS A CA 1
ATOM 2110 C C . LYS A 1 252 ? 45.248 1.442 -70.765 1.00 89.19 252 LYS A C 1
ATOM 2112 O O . LYS A 1 252 ? 45.706 0.609 -71.545 1.00 89.19 252 LYS A O 1
ATOM 2117 N N . LYS A 1 253 ? 44.623 2.546 -71.188 1.00 88.50 253 LYS A N 1
ATOM 2118 C CA . LYS A 1 253 ? 44.467 2.912 -72.604 1.00 88.50 253 LYS A CA 1
ATOM 2119 C C . LYS A 1 253 ? 45.819 3.176 -73.276 1.00 88.50 253 LYS A C 1
ATOM 2121 O O . LYS A 1 253 ? 46.100 2.539 -74.286 1.00 88.50 253 LYS A O 1
ATOM 2126 N N . HIS A 1 254 ? 46.670 4.028 -72.703 1.00 85.25 254 HIS A N 1
ATOM 2127 C CA . HIS A 1 254 ? 47.993 4.342 -73.257 1.00 85.25 254 HIS A CA 1
ATOM 2128 C C . HIS A 1 254 ? 48.882 3.097 -73.329 1.00 85.25 254 HIS A C 1
ATOM 2130 O O . HIS A 1 254 ? 49.570 2.885 -74.327 1.00 85.25 254 HIS A O 1
ATOM 2136 N N . GLN A 1 255 ? 48.825 2.221 -72.319 1.00 87.75 255 GLN A N 1
ATOM 2137 C CA . GLN A 1 255 ? 49.565 0.960 -72.345 1.00 87.75 255 GLN A CA 1
ATOM 2138 C C . GLN A 1 255 ? 49.114 0.048 -73.500 1.00 87.75 255 GLN A C 1
ATOM 2140 O O . GLN A 1 255 ? 49.948 -0.588 -74.149 1.00 87.75 255 GLN A O 1
ATOM 2145 N N . LEU A 1 256 ? 47.808 -0.028 -73.775 1.00 89.06 256 LEU A N 1
ATOM 2146 C CA . LEU A 1 256 ? 47.270 -0.819 -74.886 1.00 89.06 256 LEU A CA 1
ATOM 2147 C C . LEU A 1 256 ? 47.576 -0.188 -76.249 1.00 89.06 256 LEU A C 1
ATOM 2149 O O . LEU A 1 256 ? 47.951 -0.905 -77.174 1.00 89.06 256 LEU A O 1
ATOM 2153 N N . GLU A 1 257 ? 47.472 1.135 -76.371 1.00 87.31 257 GLU A N 1
ATOM 2154 C CA . GLU A 1 257 ? 47.806 1.868 -77.597 1.00 87.31 257 GLU A CA 1
ATOM 2155 C C . GLU A 1 257 ? 49.292 1.743 -77.945 1.00 87.31 257 GLU A C 1
ATOM 2157 O O . GLU A 1 257 ? 49.619 1.486 -79.104 1.00 87.31 257 GLU A O 1
ATOM 2162 N N . GLY A 1 258 ? 50.183 1.823 -76.951 1.00 90.31 258 GLY A N 1
ATOM 2163 C CA . GLY A 1 258 ? 51.617 1.593 -77.131 1.00 90.31 258 GLY A CA 1
ATOM 2164 C C . GLY A 1 258 ? 51.922 0.179 -77.633 1.00 90.31 258 GLY A C 1
ATOM 2165 O O . GLY A 1 258 ? 52.627 0.017 -78.628 1.00 90.31 258 GLY A O 1
ATOM 2166 N N . LYS A 1 259 ? 51.319 -0.852 -77.020 1.00 93.19 259 LYS A N 1
ATOM 2167 C CA . LYS A 1 259 ? 51.447 -2.246 -77.490 1.00 93.19 259 LYS A CA 1
ATOM 2168 C C . LYS A 1 259 ? 50.909 -2.425 -78.911 1.00 93.19 259 LYS A C 1
ATOM 2170 O O . LYS A 1 259 ? 51.530 -3.105 -79.724 1.00 93.19 259 LYS A O 1
ATOM 2175 N N . LEU A 1 260 ? 49.772 -1.807 -79.233 1.00 92.44 260 LEU A N 1
ATOM 2176 C CA . LEU A 1 260 ? 49.186 -1.862 -80.572 1.00 92.44 260 LEU A CA 1
ATOM 2177 C C . LEU A 1 260 ? 50.069 -1.155 -81.611 1.00 92.44 260 LEU A C 1
ATOM 2179 O O . LEU A 1 260 ? 50.155 -1.599 -82.755 1.00 92.44 260 LEU A O 1
ATOM 2183 N N . GLN A 1 261 ? 50.716 -0.053 -81.233 1.00 92.88 261 GLN A N 1
ATOM 2184 C CA . GLN A 1 261 ? 51.640 0.670 -82.099 1.00 92.88 261 GLN A CA 1
ATOM 2185 C C . GLN A 1 261 ? 52.908 -0.138 -82.376 1.00 92.88 261 GLN A C 1
ATOM 2187 O O . GLN A 1 261 ? 53.327 -0.208 -83.529 1.00 92.88 261 GLN A O 1
ATOM 2192 N N . ASP A 1 262 ? 53.470 -0.794 -81.361 1.00 93.00 262 ASP A N 1
ATOM 2193 C CA . ASP A 1 262 ? 54.624 -1.683 -81.526 1.00 93.00 262 ASP A CA 1
ATOM 2194 C C . ASP A 1 262 ? 54.300 -2.860 -82.464 1.00 93.00 262 ASP A C 1
ATOM 2196 O O . ASP A 1 262 ? 55.025 -3.125 -83.425 1.00 93.00 262 ASP A O 1
ATOM 2200 N N . ILE A 1 263 ? 53.133 -3.493 -82.278 1.00 93.56 263 ILE A N 1
ATOM 2201 C CA . ILE A 1 263 ? 52.633 -4.542 -83.182 1.00 93.56 263 ILE A CA 1
ATOM 2202 C C . ILE A 1 263 ? 52.486 -4.013 -84.616 1.00 93.56 263 ILE A C 1
ATOM 2204 O O . ILE A 1 263 ? 52.917 -4.6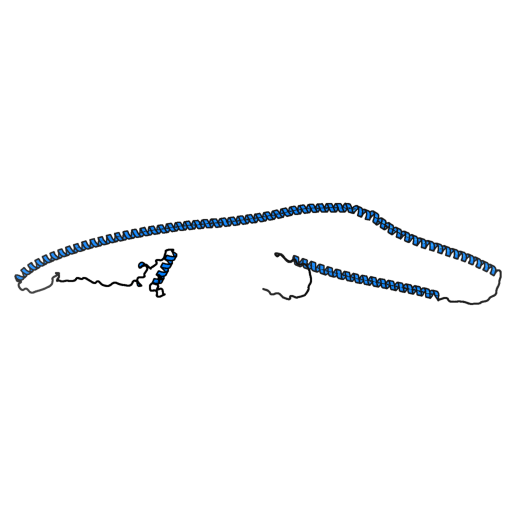80 -85.558 1.00 93.56 263 ILE A O 1
ATOM 2208 N N . ARG A 1 264 ? 51.909 -2.816 -84.800 1.00 94.25 264 ARG A N 1
ATOM 2209 C CA . ARG A 1 264 ? 51.763 -2.190 -86.126 1.00 94.25 264 ARG A CA 1
ATOM 2210 C C . ARG A 1 264 ? 53.111 -1.901 -86.780 1.00 94.25 264 ARG A C 1
ATOM 2212 O O . ARG A 1 264 ? 53.274 -2.235 -87.949 1.00 94.25 264 ARG A O 1
ATOM 2219 N N . CYS A 1 265 ? 54.065 -1.339 -86.039 1.00 92.75 265 CYS A N 1
ATOM 2220 C CA . CYS A 1 265 ? 55.413 -1.050 -86.531 1.00 92.75 265 CYS A CA 1
ATOM 2221 C C . CYS A 1 265 ? 56.110 -2.334 -87.004 1.00 92.75 265 CYS A C 1
ATOM 2223 O O . CYS A 1 265 ? 56.584 -2.418 -88.137 1.00 92.75 265 CYS A O 1
ATOM 2225 N N . ARG A 1 266 ? 56.063 -3.389 -86.183 1.00 93.56 266 ARG A N 1
ATOM 2226 C CA . ARG A 1 266 ? 56.604 -4.704 -86.544 1.00 93.56 266 ARG A CA 1
ATOM 2227 C C . ARG A 1 266 ? 55.955 -5.283 -87.801 1.00 93.56 266 ARG A C 1
ATOM 2229 O O . ARG A 1 266 ? 56.670 -5.773 -88.669 1.00 93.56 266 ARG A O 1
ATOM 2236 N N . LEU A 1 267 ? 54.628 -5.199 -87.924 1.00 93.19 267 LEU A N 1
ATOM 2237 C CA . LEU A 1 267 ? 53.898 -5.631 -89.123 1.00 93.19 267 LEU A CA 1
ATOM 2238 C C . LEU A 1 267 ? 54.327 -4.850 -90.371 1.00 93.19 267 LEU A C 1
ATOM 2240 O O . LEU A 1 267 ? 54.503 -5.447 -91.432 1.00 93.19 267 LEU A O 1
ATOM 2244 N N . THR A 1 268 ? 54.521 -3.531 -90.267 1.00 92.94 268 THR A N 1
ATOM 2245 C CA . THR A 1 268 ? 54.984 -2.717 -91.400 1.00 92.94 268 THR A CA 1
ATOM 2246 C C . THR A 1 268 ? 56.411 -3.054 -91.816 1.00 92.94 268 THR A C 1
ATOM 2248 O O . THR A 1 268 ? 56.663 -3.179 -93.013 1.00 92.94 268 THR A O 1
ATOM 2251 N N . THR A 1 269 ? 57.318 -3.278 -90.860 1.00 92.25 269 THR A N 1
ATOM 2252 C CA . THR A 1 269 ? 58.698 -3.692 -91.149 1.00 92.25 269 THR A CA 1
ATOM 2253 C C . THR A 1 269 ? 58.723 -5.064 -91.814 1.00 92.25 269 THR A C 1
ATOM 2255 O O . THR A 1 269 ? 59.301 -5.202 -92.888 1.00 92.25 269 THR A O 1
ATOM 2258 N N . GLN A 1 270 ? 57.999 -6.048 -91.266 1.00 92.81 270 GLN A N 1
ATOM 2259 C CA . GLN A 1 270 ? 57.868 -7.370 -91.890 1.00 92.81 270 GLN A CA 1
ATOM 2260 C C . GLN A 1 270 ? 57.302 -7.277 -93.311 1.00 92.81 270 GLN A C 1
ATOM 2262 O O . GLN A 1 270 ? 57.766 -7.970 -94.213 1.00 92.81 270 GLN A O 1
ATOM 2267 N N . ARG A 1 271 ? 56.327 -6.390 -93.550 1.00 93.94 271 ARG A N 1
ATOM 2268 C CA . ARG A 1 271 ? 55.789 -6.157 -94.896 1.00 93.94 271 ARG A CA 1
ATOM 2269 C C . ARG A 1 271 ? 56.846 -5.592 -95.847 1.00 93.94 271 ARG A C 1
ATOM 2271 O O . ARG A 1 271 ? 56.916 -6.047 -96.984 1.00 93.94 271 ARG A O 1
ATOM 2278 N N . GLN A 1 272 ? 57.653 -4.628 -95.402 1.00 93.38 272 GLN A N 1
ATOM 2279 C CA . GLN A 1 272 ? 58.734 -4.045 -96.206 1.00 93.38 272 GLN A CA 1
ATOM 2280 C C . GLN A 1 272 ? 59.853 -5.056 -96.496 1.00 93.38 272 GLN A C 1
ATOM 2282 O O . GLN A 1 272 ? 60.357 -5.088 -97.616 1.00 93.38 272 GLN A O 1
ATOM 2287 N N . GLU A 1 273 ? 60.205 -5.910 -95.534 1.00 93.50 273 GLU A N 1
ATOM 2288 C CA . GLU A 1 273 ? 61.155 -7.016 -95.720 1.00 93.50 273 GLU A CA 1
ATOM 2289 C C . GLU A 1 273 ? 60.634 -8.047 -96.733 1.00 93.50 273 GLU A C 1
ATOM 2291 O O . GLU A 1 273 ? 61.350 -8.454 -97.648 1.00 93.50 273 GLU A O 1
ATOM 2296 N N . ILE A 1 274 ? 59.359 -8.437 -96.636 1.00 91.88 274 ILE A N 1
ATOM 2297 C CA . ILE A 1 274 ? 58.726 -9.319 -97.627 1.00 91.88 274 ILE A CA 1
ATOM 2298 C C . ILE A 1 274 ? 58.726 -8.656 -99.013 1.00 91.88 274 ILE A C 1
ATOM 2300 O O . ILE A 1 274 ? 59.010 -9.302 -100.018 1.00 91.88 274 ILE A O 1
ATOM 2304 N N . GLU A 1 275 ? 58.444 -7.357 -99.098 1.00 93.25 275 GLU A N 1
ATOM 2305 C CA . GLU A 1 275 ? 58.437 -6.641 -100.375 1.00 93.25 275 GLU A CA 1
ATOM 2306 C C . GLU A 1 275 ? 59.844 -6.516 -100.985 1.00 93.25 275 GLU A C 1
ATOM 2308 O O . GLU A 1 275 ? 60.007 -6.688 -102.193 1.00 93.25 275 GLU A O 1
ATOM 2313 N N . SER A 1 276 ? 60.877 -6.269 -100.175 1.00 91.50 276 SER A N 1
ATOM 2314 C CA . SER A 1 276 ? 62.264 -6.189 -100.649 1.00 91.50 276 SER A CA 1
ATOM 2315 C C . SER A 1 276 ? 62.805 -7.553 -101.081 1.00 91.50 276 SER A C 1
ATOM 2317 O O . SER A 1 276 ? 63.443 -7.655 -102.132 1.00 91.50 276 SER A O 1
ATOM 2319 N N . THR A 1 277 ? 62.495 -8.618 -100.335 1.00 89.69 277 THR A N 1
ATOM 2320 C CA . THR A 1 277 ? 62.836 -9.991 -100.731 1.00 89.69 277 THR A CA 1
ATOM 2321 C C . THR A 1 277 ? 62.112 -10.404 -102.009 1.00 89.69 277 THR A C 1
ATOM 2323 O O . THR A 1 277 ? 62.742 -11.000 -102.883 1.00 89.69 277 THR A O 1
ATOM 2326 N N . ASN A 1 278 ? 60.844 -10.019 -102.185 1.00 91.38 278 ASN A N 1
ATOM 2327 C CA . ASN A 1 278 ? 60.117 -10.235 -103.435 1.00 91.38 278 ASN A CA 1
ATOM 2328 C C . ASN A 1 278 ? 60.742 -9.473 -104.612 1.00 91.38 278 ASN A C 1
ATOM 2330 O O . ASN A 1 278 ? 60.985 -10.090 -105.644 1.00 91.38 278 ASN A O 1
ATOM 2334 N N . LYS A 1 279 ? 61.103 -8.191 -104.458 1.00 94.00 279 LYS A N 1
ATOM 2335 C CA . LYS A 1 279 ? 61.809 -7.425 -105.510 1.00 94.00 279 LYS A CA 1
ATOM 2336 C C . LYS A 1 279 ? 63.148 -8.062 -105.886 1.00 94.00 279 LYS A C 1
ATOM 2338 O O . LYS A 1 279 ? 63.472 -8.190 -107.062 1.00 94.00 279 LYS A O 1
ATOM 2343 N N . SER A 1 280 ? 63.918 -8.510 -104.893 1.00 91.50 280 SER A N 1
ATOM 2344 C CA . SER A 1 280 ? 65.172 -9.239 -105.124 1.00 91.50 280 SER A CA 1
ATOM 2345 C C . SER A 1 280 ? 64.932 -10.557 -105.868 1.00 91.50 280 SER A C 1
ATOM 2347 O O . SER A 1 280 ? 65.648 -10.885 -106.815 1.00 91.50 280 SER A O 1
ATOM 2349 N N . ARG A 1 281 ? 63.877 -11.295 -105.497 1.00 89.81 281 ARG A N 1
ATOM 2350 C CA . ARG A 1 281 ? 63.455 -12.513 -106.196 1.00 89.81 281 ARG A CA 1
ATOM 2351 C C . ARG A 1 281 ? 63.057 -12.225 -107.645 1.00 89.81 281 ARG A C 1
ATOM 2353 O O . ARG A 1 281 ? 63.458 -12.985 -108.516 1.00 89.81 281 ARG A O 1
ATOM 2360 N N . GLU A 1 282 ? 62.317 -11.153 -107.914 1.00 92.19 282 GLU A N 1
ATOM 2361 C CA . GLU A 1 282 ? 61.942 -10.734 -109.272 1.00 92.19 282 GLU A CA 1
ATOM 2362 C C . GLU A 1 282 ? 63.168 -10.386 -110.121 1.00 92.19 282 GLU A C 1
ATOM 2364 O O . GLU A 1 282 ? 63.271 -10.863 -111.250 1.00 92.19 282 GLU A O 1
ATOM 2369 N N . LEU A 1 283 ? 64.138 -9.648 -109.567 1.00 91.88 283 LEU A N 1
ATOM 2370 C CA . LEU A 1 283 ? 65.407 -9.360 -110.245 1.00 91.88 283 LEU A CA 1
ATOM 2371 C C . LEU A 1 283 ? 66.183 -10.642 -110.570 1.00 91.88 283 LEU A C 1
ATOM 2373 O O . LEU A 1 283 ? 66.642 -10.805 -111.696 1.00 91.88 283 LEU A O 1
ATOM 2377 N N . ARG A 1 284 ? 66.272 -11.588 -109.626 1.00 89.75 284 ARG A N 1
ATOM 2378 C CA . ARG A 1 284 ? 66.903 -12.895 -109.877 1.00 89.75 284 ARG A CA 1
ATOM 2379 C C . ARG A 1 284 ? 66.147 -13.719 -110.917 1.00 89.75 284 ARG A C 1
ATOM 2381 O O . ARG A 1 284 ? 66.780 -14.398 -111.714 1.00 89.75 284 ARG A O 1
ATOM 2388 N N . ILE A 1 285 ? 64.813 -13.678 -110.936 1.00 89.69 285 ILE A N 1
ATOM 2389 C CA . ILE A 1 285 ? 64.012 -14.339 -111.980 1.00 89.69 285 ILE A CA 1
ATOM 2390 C C . ILE A 1 285 ? 64.295 -13.698 -113.346 1.00 89.69 285 ILE A C 1
ATOM 2392 O O . ILE A 1 285 ? 64.481 -14.423 -114.323 1.00 89.69 285 ILE A O 1
ATOM 2396 N N . ALA A 1 286 ? 64.372 -12.367 -113.424 1.00 89.69 286 ALA A N 1
ATOM 2397 C CA . ALA A 1 286 ? 64.727 -11.645 -114.646 1.00 89.69 286 ALA A CA 1
ATOM 2398 C C . ALA A 1 286 ? 66.150 -11.992 -115.128 1.00 89.69 286 ALA A C 1
ATOM 2400 O O . ALA A 1 286 ? 66.376 -12.215 -116.314 1.00 89.69 286 ALA A O 1
ATOM 2401 N N . GLU A 1 287 ? 67.105 -12.116 -114.206 1.00 90.44 287 GLU A N 1
ATOM 2402 C CA . GLU A 1 287 ? 68.477 -12.526 -114.509 1.00 90.44 287 GLU A CA 1
ATOM 2403 C C . GLU A 1 287 ? 68.548 -13.984 -114.981 1.00 90.44 287 GLU A C 1
ATOM 2405 O O . GLU A 1 287 ? 69.144 -14.264 -116.018 1.00 90.44 287 GLU A O 1
ATOM 2410 N N . ILE A 1 288 ? 67.879 -14.911 -114.285 1.00 87.75 288 ILE A N 1
ATOM 2411 C CA . ILE A 1 288 ? 67.787 -16.319 -114.700 1.00 87.75 288 ILE A CA 1
ATOM 2412 C C . ILE A 1 288 ? 67.149 -16.426 -116.086 1.00 87.75 288 ILE A C 1
ATOM 2414 O O . ILE A 1 288 ? 67.663 -17.155 -116.927 1.00 87.75 288 ILE A O 1
ATOM 2418 N N . THR A 1 289 ? 66.059 -15.703 -116.354 1.00 85.25 289 THR A N 1
ATOM 2419 C CA . THR A 1 289 ? 65.409 -15.722 -117.676 1.00 85.25 289 THR A CA 1
ATOM 2420 C C . THR A 1 289 ? 66.300 -15.124 -118.765 1.00 85.25 289 THR A C 1
ATOM 2422 O O . THR A 1 289 ? 66.345 -15.669 -119.868 1.00 85.25 289 THR A O 1
ATOM 2425 N N . HIS A 1 290 ? 67.073 -14.076 -118.466 1.00 87.38 290 HIS A N 1
ATOM 2426 C CA . HIS A 1 290 ? 68.063 -13.536 -119.399 1.00 87.38 290 HIS A CA 1
ATOM 2427 C C . HIS A 1 290 ? 69.197 -14.531 -119.683 1.00 87.38 290 HIS A C 1
ATOM 2429 O O . HIS A 1 290 ? 69.527 -14.775 -120.843 1.00 87.38 290 HIS A O 1
ATOM 2435 N N . LEU A 1 291 ? 69.754 -15.160 -118.644 1.00 84.38 291 LEU A N 1
ATOM 2436 C CA . LEU A 1 291 ? 70.778 -16.196 -118.784 1.00 84.38 291 LEU A CA 1
ATOM 2437 C C . LEU A 1 291 ? 70.241 -17.423 -119.533 1.00 84.38 291 LEU A C 1
ATOM 2439 O O . LEU A 1 291 ? 70.940 -17.965 -120.382 1.00 84.38 291 LEU A O 1
ATOM 2443 N N . GLN A 1 292 ? 68.991 -17.836 -119.299 1.00 78.44 292 GLN A N 1
ATOM 2444 C CA . GLN A 1 292 ? 68.328 -18.893 -120.071 1.00 78.44 292 GLN A CA 1
ATOM 2445 C C . GLN A 1 292 ? 68.190 -18.513 -121.552 1.00 78.44 292 GLN A C 1
ATOM 2447 O O . GLN A 1 292 ? 68.472 -19.348 -122.407 1.00 78.44 292 GLN A O 1
ATOM 2452 N N . GLN A 1 293 ? 67.836 -17.262 -121.873 1.00 78.56 293 GLN A N 1
ATOM 2453 C CA . GLN A 1 293 ? 67.823 -16.769 -123.258 1.00 78.56 293 GLN A CA 1
ATOM 2454 C C . GLN A 1 293 ? 69.223 -16.776 -123.891 1.00 78.56 293 GLN A C 1
ATOM 2456 O O . GLN A 1 293 ? 69.360 -17.177 -125.044 1.00 78.56 293 GLN A O 1
ATOM 2461 N N . GLN A 1 294 ? 70.271 -16.388 -123.153 1.00 73.25 294 GLN A N 1
ATOM 2462 C CA . GLN A 1 294 ? 71.658 -16.439 -123.638 1.00 73.25 294 GLN A CA 1
ATOM 2463 C C . GLN A 1 294 ? 72.138 -17.881 -123.869 1.00 73.25 294 GLN A C 1
ATOM 2465 O O . GLN A 1 294 ? 72.733 -18.183 -124.905 1.00 73.25 294 GLN A O 1
ATOM 2470 N N . LEU A 1 295 ? 71.836 -18.793 -122.942 1.00 63.88 295 LEU A N 1
ATOM 2471 C CA . LEU A 1 295 ? 72.154 -20.217 -123.067 1.00 63.88 295 LEU A CA 1
ATOM 2472 C C . LEU A 1 295 ? 71.366 -20.885 -124.206 1.00 63.88 295 LEU A C 1
ATOM 2474 O O . LEU A 1 295 ? 71.882 -21.795 -124.847 1.00 63.88 295 LEU A O 1
ATOM 2478 N N . GLN A 1 296 ? 70.169 -20.395 -124.537 1.00 58.56 296 GLN A N 1
ATOM 2479 C CA . GLN A 1 296 ? 69.394 -20.853 -125.695 1.00 58.56 296 GLN A CA 1
ATOM 2480 C C . GLN A 1 296 ? 69.995 -20.398 -127.045 1.00 58.56 296 GLN A C 1
ATOM 2482 O O . GLN A 1 296 ? 69.710 -21.013 -128.073 1.00 58.56 296 GLN A O 1
ATOM 2487 N N . VAL A 1 297 ? 70.867 -19.375 -127.050 1.00 55.50 297 VAL A N 1
ATOM 2488 C CA . VAL A 1 297 ? 71.641 -18.913 -128.224 1.00 55.50 297 VAL A CA 1
ATOM 2489 C C . VAL A 1 297 ? 73.005 -19.618 -128.334 1.00 55.50 297 VAL A C 1
ATOM 2491 O O . VAL A 1 297 ? 73.494 -19.833 -129.441 1.00 55.50 297 VAL A O 1
ATOM 2494 N N . CYS A 1 298 ? 73.585 -20.068 -127.218 1.00 38.97 298 CYS A N 1
ATOM 2495 C CA . CYS A 1 298 ? 74.848 -20.810 -127.165 1.00 38.97 298 CYS A CA 1
ATOM 2496 C C . CYS A 1 298 ? 74.668 -22.194 -126.514 1.00 38.97 298 CYS A C 1
ATOM 2498 O O . CYS A 1 298 ? 75.101 -22.402 -125.386 1.00 38.97 298 CYS A O 1
ATOM 2500 N N . SER A 1 299 ? 74.023 -23.137 -127.211 1.00 36.28 299 SER A N 1
ATOM 2501 C CA . SER A 1 299 ? 74.317 -24.591 -127.226 1.00 36.28 299 SER A CA 1
ATOM 2502 C C . SER A 1 299 ? 73.085 -25.430 -127.607 1.00 36.28 299 SER A C 1
ATOM 2504 O O . SER A 1 299 ? 72.053 -25.436 -126.943 1.00 36.28 299 SER A O 1
ATOM 2506 N N . LYS A 1 300 ? 73.217 -26.210 -128.686 1.00 34.38 300 LYS A N 1
ATOM 2507 C CA . LYS A 1 300 ? 72.601 -27.544 -128.786 1.00 34.38 300 LYS A CA 1
ATOM 2508 C C . LYS A 1 300 ? 73.675 -28.584 -128.399 1.00 34.38 300 LYS A C 1
ATOM 2510 O O . LYS A 1 300 ? 74.857 -28.251 -128.406 1.00 34.38 300 LYS A O 1
ATOM 2515 N N . PRO A 1 301 ? 73.289 -29.841 -128.153 1.00 45.62 301 PRO A N 1
ATOM 2516 C CA . PRO A 1 301 ? 73.105 -30.458 -126.844 1.00 45.62 301 PRO A CA 1
ATOM 2517 C C . PRO A 1 301 ? 74.318 -31.312 -126.418 1.00 45.62 301 PRO A C 1
ATOM 2519 O O . PRO A 1 301 ? 74.983 -31.871 -127.281 1.00 45.62 301 PRO A O 1
ATOM 2522 N N . GLN A 1 302 ? 74.534 -31.536 -125.116 1.00 30.22 302 GLN A N 1
ATOM 2523 C CA . GLN A 1 302 ? 74.910 -32.867 -124.610 1.00 30.22 302 GLN A CA 1
ATOM 2524 C C . GLN A 1 302 ? 74.887 -32.969 -123.081 1.00 30.22 302 GLN A C 1
ATOM 2526 O O . GLN A 1 302 ? 75.224 -32.047 -122.346 1.00 30.22 302 GLN A O 1
ATOM 2531 N N . CYS A 1 303 ? 74.409 -34.135 -122.662 1.00 27.34 303 CYS A N 1
ATOM 2532 C CA . CYS A 1 303 ? 74.164 -34.640 -121.322 1.00 27.34 303 CYS A CA 1
ATOM 2533 C C . CYS A 1 303 ? 75.428 -34.732 -120.451 1.00 27.34 303 CYS A C 1
ATOM 2535 O O . CYS A 1 303 ? 76.478 -35.077 -120.976 1.00 27.34 303 CYS A O 1
ATOM 2537 N N . SER A 1 304 ? 75.283 -34.637 -119.122 1.00 24.19 304 SER A N 1
ATOM 2538 C CA . SER A 1 304 ? 75.272 -35.826 -118.243 1.00 24.19 304 SER A CA 1
ATOM 2539 C C . SER A 1 304 ? 75.218 -35.481 -116.748 1.00 24.19 304 SER A C 1
ATOM 2541 O O . SER A 1 304 ? 75.872 -34.558 -116.278 1.00 24.19 304 SER A O 1
ATOM 2543 N N . ALA A 1 305 ? 74.422 -36.298 -116.059 1.00 28.59 305 ALA A N 1
ATOM 2544 C CA . ALA A 1 305 ? 74.371 -36.663 -114.644 1.00 28.59 305 ALA A CA 1
ATOM 2545 C C . ALA A 1 305 ? 75.556 -36.329 -113.711 1.00 28.59 305 ALA A C 1
ATOM 2547 O O . ALA A 1 305 ? 76.711 -36.499 -114.086 1.00 28.59 305 ALA A O 1
ATOM 2548 N N . SER A 1 306 ? 75.216 -36.036 -112.446 1.00 27.61 306 SER A N 1
ATOM 2549 C CA . SER A 1 306 ? 75.613 -36.767 -111.213 1.00 27.61 306 SER A CA 1
ATOM 2550 C C . SER A 1 306 ? 75.497 -35.787 -110.018 1.00 27.61 306 SER A C 1
ATOM 2552 O O . SER A 1 306 ? 76.010 -34.679 -110.099 1.00 27.61 306 SER A O 1
ATOM 2554 N N . GLU A 1 307 ? 74.574 -35.953 -109.063 1.00 26.83 307 GLU A N 1
ATOM 2555 C CA . GLU A 1 307 ? 74.580 -36.862 -107.893 1.00 26.83 307 GLU A CA 1
ATOM 2556 C C . GLU A 1 307 ? 75.212 -36.212 -106.639 1.00 26.83 307 GLU A C 1
ATOM 2558 O O . GLU A 1 307 ? 76.238 -35.546 -106.729 1.00 26.83 307 GLU A O 1
ATOM 2563 N N . TYR A 1 308 ? 74.581 -36.469 -105.479 1.00 30.48 308 TYR A N 1
ATOM 2564 C CA . TYR A 1 308 ? 74.969 -36.125 -104.092 1.00 30.48 308 TYR A CA 1
ATOM 2565 C C . TYR A 1 308 ? 74.795 -34.644 -103.664 1.00 30.48 308 TYR A C 1
ATOM 2567 O O . TYR A 1 308 ? 75.067 -33.727 -104.420 1.00 30.48 308 TYR A O 1
ATOM 2575 N N . GLN A 1 309 ? 74.301 -34.288 -102.468 1.00 28.52 309 GLN A N 1
ATOM 2576 C CA . GLN A 1 309 ? 74.268 -34.990 -101.180 1.00 28.52 309 GLN A CA 1
ATOM 2577 C C . GLN A 1 309 ? 73.204 -34.361 -100.249 1.00 28.52 309 GLN A C 1
ATOM 2579 O O . GLN A 1 309 ? 73.137 -33.141 -100.108 1.00 28.52 309 GLN A O 1
ATOM 2584 N N . HIS A 1 310 ? 72.429 -35.200 -99.554 1.00 44.19 310 HIS A N 1
ATOM 2585 C CA . HIS A 1 310 ? 71.899 -34.876 -98.220 1.00 44.19 310 HIS A CA 1
ATOM 2586 C C . HIS A 1 310 ? 73.073 -34.774 -97.224 1.00 44.19 310 HIS A C 1
ATOM 2588 O O . HIS A 1 310 ? 74.065 -35.488 -97.390 1.00 44.19 310 HIS A O 1
ATOM 2594 N N . PRO A 1 311 ? 72.983 -33.907 -96.201 1.00 40.28 311 PRO A N 1
ATOM 2595 C CA . PRO A 1 311 ? 72.696 -34.401 -94.844 1.00 40.28 311 PRO A CA 1
ATOM 2596 C C . PRO A 1 311 ? 71.744 -33.450 -94.086 1.00 40.28 311 PRO A C 1
ATOM 2598 O O . PRO A 1 311 ? 71.867 -32.233 -94.126 1.00 40.28 311 PRO A O 1
ATOM 2601 N N . GLU A 1 312 ? 70.643 -33.934 -93.517 1.00 47.81 312 GLU A N 1
ATOM 2602 C CA . GLU A 1 312 ? 70.584 -34.313 -92.097 1.00 47.81 312 GLU A CA 1
ATOM 2603 C C . GLU A 1 312 ? 71.297 -33.329 -91.149 1.00 47.81 312 GLU A C 1
ATOM 2605 O O . GLU A 1 312 ? 72.487 -33.452 -90.881 1.00 47.81 312 GLU A O 1
ATOM 2610 N N . GLN A 1 313 ? 70.522 -32.412 -90.561 1.00 41.94 313 GLN A N 1
ATOM 2611 C CA . GLN A 1 313 ? 70.754 -31.908 -89.203 1.00 41.94 313 GLN A CA 1
ATOM 2612 C C . GLN A 1 313 ? 69.411 -31.860 -88.466 1.00 41.94 313 GLN A C 1
ATOM 2614 O O . GLN A 1 313 ? 68.758 -30.829 -88.352 1.00 41.94 313 GLN A O 1
ATOM 2619 N N . ASN A 1 314 ? 68.987 -33.032 -87.990 1.00 51.53 314 ASN A N 1
ATOM 2620 C CA . ASN A 1 314 ? 67.752 -33.257 -87.234 1.00 51.53 314 ASN A CA 1
ATOM 2621 C C . ASN A 1 314 ? 67.995 -33.261 -85.700 1.00 51.53 314 ASN A C 1
ATOM 2623 O O . ASN A 1 314 ? 67.256 -33.890 -84.947 1.00 51.53 314 ASN A O 1
ATOM 2627 N N . GLY A 1 315 ? 69.050 -32.588 -85.218 1.00 55.09 315 GLY A N 1
ATOM 2628 C CA . GLY A 1 315 ? 69.459 -32.597 -83.801 1.00 55.09 315 GLY A CA 1
ATOM 2629 C C . GLY A 1 315 ? 68.973 -31.396 -82.975 1.00 55.09 315 GLY A C 1
ATOM 2630 O O . GLY A 1 315 ? 68.462 -31.565 -81.865 1.00 55.09 315 GLY A O 1
ATOM 2631 N N . ASP A 1 316 ? 69.066 -30.180 -83.522 1.00 55.06 316 ASP A N 1
ATOM 2632 C CA . ASP A 1 316 ? 68.869 -28.943 -82.744 1.00 55.06 316 ASP A CA 1
ATOM 2633 C C . ASP A 1 316 ? 67.400 -28.539 -82.558 1.00 55.06 316 ASP A C 1
ATOM 2635 O O . ASP A 1 316 ? 67.018 -28.003 -81.511 1.00 55.06 316 ASP A O 1
ATOM 2639 N N . SER A 1 317 ? 66.528 -28.853 -83.519 1.00 60.50 317 SER A N 1
ATOM 2640 C CA . SER A 1 317 ? 65.088 -28.592 -83.390 1.00 60.50 317 SER A CA 1
ATOM 2641 C C . SER A 1 317 ? 64.429 -29.469 -82.319 1.00 60.50 317 SER A C 1
ATOM 2643 O O . SER A 1 317 ? 63.546 -28.997 -81.603 1.00 60.50 317 SER A O 1
ATOM 2645 N N . LEU A 1 318 ? 64.892 -30.713 -82.138 1.00 66.69 318 LEU A N 1
ATOM 2646 C CA . LEU A 1 318 ? 64.351 -31.633 -81.133 1.00 66.69 318 LEU A CA 1
ATOM 2647 C C . LEU A 1 318 ? 64.788 -31.256 -79.710 1.00 66.69 318 LEU A C 1
ATOM 2649 O O . LEU A 1 318 ? 63.973 -31.298 -78.793 1.00 66.69 318 LEU A O 1
ATOM 2653 N N . LEU A 1 319 ? 66.045 -30.843 -79.515 1.00 70.62 319 LEU A N 1
ATOM 2654 C CA . LEU A 1 319 ? 66.546 -30.365 -78.217 1.00 70.62 319 LEU A CA 1
ATOM 2655 C C . LEU A 1 319 ? 65.874 -29.056 -77.778 1.00 70.62 319 LEU A C 1
ATOM 2657 O O . LEU A 1 319 ? 65.625 -28.853 -76.588 1.00 70.62 319 LEU A O 1
ATOM 2661 N N . THR A 1 320 ? 65.552 -28.184 -78.734 1.00 73.12 320 THR A N 1
ATOM 2662 C CA . THR A 1 320 ? 64.852 -26.919 -78.470 1.00 73.12 320 THR A CA 1
ATOM 2663 C C . THR A 1 320 ? 63.377 -27.158 -78.132 1.00 73.12 320 THR A C 1
ATOM 2665 O O . THR A 1 320 ? 62.862 -26.570 -77.181 1.00 73.12 320 THR A O 1
ATOM 2668 N N . LEU A 1 321 ? 62.713 -28.087 -78.833 1.00 73.75 321 LEU A N 1
ATOM 2669 C CA . LEU A 1 321 ? 61.355 -28.535 -78.500 1.00 73.75 321 LEU A CA 1
ATOM 2670 C C . LEU A 1 321 ? 61.288 -29.279 -77.161 1.00 73.75 321 LEU A C 1
ATOM 2672 O O . LEU A 1 321 ? 60.347 -29.047 -76.412 1.00 73.75 321 LEU A O 1
ATOM 2676 N N . LYS A 1 322 ? 62.284 -30.108 -76.818 1.00 77.56 322 LYS A N 1
ATOM 2677 C CA . LYS A 1 322 ? 62.362 -30.774 -75.504 1.00 77.56 322 LYS A CA 1
ATOM 2678 C C . LYS A 1 322 ? 62.490 -29.771 -74.360 1.00 77.56 322 LYS A C 1
ATOM 2680 O O . LYS A 1 322 ? 61.695 -29.833 -73.434 1.00 77.56 322 LYS A O 1
ATOM 2685 N N . ARG A 1 323 ? 63.383 -28.778 -74.464 1.00 81.06 323 ARG A N 1
ATOM 2686 C CA . ARG A 1 323 ? 63.489 -27.697 -73.463 1.00 81.06 323 ARG A CA 1
ATOM 2687 C C . ARG A 1 323 ? 62.207 -26.869 -73.348 1.00 81.06 323 ARG A C 1
ATOM 2689 O O . ARG A 1 323 ? 61.812 -26.495 -72.248 1.00 81.06 323 ARG A O 1
ATOM 2696 N N . ALA A 1 324 ? 61.538 -26.589 -74.468 1.00 76.88 324 ALA A N 1
ATOM 2697 C CA . ALA A 1 324 ? 60.254 -25.892 -74.455 1.00 76.88 324 ALA A CA 1
ATOM 2698 C C . ALA A 1 324 ? 59.138 -26.742 -73.822 1.00 76.88 324 ALA A C 1
ATOM 2700 O O . ALA A 1 324 ? 58.305 -26.202 -73.096 1.00 76.88 324 ALA A O 1
ATOM 2701 N N . LEU A 1 325 ? 59.133 -28.056 -74.067 1.00 79.56 325 LEU A N 1
ATOM 2702 C CA . LEU A 1 325 ? 58.192 -29.000 -73.469 1.00 79.56 325 LEU A CA 1
ATOM 2703 C C . LEU A 1 325 ? 58.425 -29.125 -71.959 1.00 79.56 325 LEU A C 1
ATOM 2705 O O . LEU A 1 325 ? 57.479 -28.938 -71.207 1.00 79.56 325 LEU A O 1
ATOM 2709 N N . GLU A 1 326 ? 59.667 -29.318 -71.514 1.00 84.31 326 GLU A N 1
ATOM 2710 C CA . GLU A 1 326 ? 60.048 -29.372 -70.094 1.00 84.31 326 GLU A CA 1
ATOM 2711 C C . GLU A 1 326 ? 59.677 -28.072 -69.361 1.00 84.31 326 GLU A C 1
ATOM 2713 O O . GLU A 1 326 ? 59.094 -28.106 -68.278 1.00 84.31 326 GLU A O 1
ATOM 2718 N N . ALA A 1 327 ? 59.912 -26.906 -69.976 1.00 81.44 327 ALA A N 1
ATOM 2719 C CA . ALA A 1 327 ? 59.500 -25.620 -69.411 1.00 81.44 327 ALA A CA 1
ATOM 2720 C C . ALA A 1 327 ? 57.970 -25.483 -69.308 1.00 81.44 327 ALA A C 1
ATOM 2722 O O . ALA A 1 327 ? 57.453 -24.914 -68.343 1.00 81.44 327 ALA A O 1
ATOM 2723 N N . LYS A 1 328 ? 57.221 -26.009 -70.287 1.00 85.00 328 LYS A N 1
ATOM 2724 C CA . LYS A 1 328 ? 55.751 -26.035 -70.249 1.00 85.00 328 LYS A CA 1
ATOM 2725 C C . LYS A 1 328 ? 55.216 -27.060 -69.250 1.00 85.00 328 LYS A C 1
ATOM 2727 O O . LYS A 1 328 ? 54.194 -26.791 -68.624 1.00 85.00 328 LYS A O 1
ATOM 2732 N N . GLU A 1 329 ? 55.892 -28.188 -69.063 1.00 87.56 329 GLU A N 1
ATOM 2733 C CA . GLU A 1 329 ? 55.555 -29.198 -68.058 1.00 87.56 329 GLU A CA 1
ATOM 2734 C C . GLU A 1 329 ? 55.785 -28.678 -66.640 1.00 87.56 329 GLU A C 1
ATOM 2736 O O . GLU A 1 329 ? 54.893 -28.831 -65.805 1.00 87.56 329 GLU A O 1
ATOM 2741 N N . LEU A 1 330 ? 56.897 -27.976 -66.400 1.00 90.81 330 LEU A N 1
ATOM 2742 C CA . LEU A 1 330 ? 57.179 -27.311 -65.129 1.00 90.81 330 LEU A CA 1
ATOM 2743 C C . LEU A 1 330 ? 56.151 -26.211 -64.835 1.00 90.81 330 LEU A C 1
ATOM 2745 O O . LEU A 1 330 ? 55.581 -26.172 -63.749 1.00 90.81 330 LEU A O 1
ATOM 2749 N N . ALA A 1 331 ? 55.837 -25.361 -65.819 1.00 87.31 331 ALA A N 1
ATOM 2750 C CA . ALA A 1 331 ? 54.800 -24.339 -65.664 1.00 87.31 331 ALA A CA 1
ATOM 2751 C C . ALA A 1 331 ? 53.419 -24.961 -65.387 1.00 87.31 331 ALA A C 1
ATOM 2753 O O . ALA A 1 331 ? 52.644 -24.442 -64.586 1.00 87.31 331 ALA A O 1
ATOM 2754 N N . ARG A 1 332 ? 53.105 -26.102 -66.014 1.00 89.62 332 ARG A N 1
ATOM 2755 C CA . ARG A 1 332 ? 51.869 -26.847 -65.746 1.00 89.62 332 ARG A CA 1
ATOM 2756 C C . ARG A 1 332 ? 51.862 -27.451 -64.340 1.00 89.62 332 ARG A C 1
ATOM 2758 O O . ARG A 1 332 ? 50.806 -27.459 -63.720 1.00 89.62 332 ARG A O 1
ATOM 2765 N N . GLN A 1 333 ? 52.990 -27.967 -63.848 1.00 91.12 333 GLN A N 1
ATOM 2766 C CA . GLN A 1 333 ? 53.116 -28.470 -62.474 1.00 91.12 333 GLN A CA 1
ATOM 2767 C C . GLN A 1 333 ? 52.934 -27.341 -61.456 1.00 91.12 333 GLN A C 1
ATOM 2769 O O . GLN A 1 333 ? 52.092 -27.469 -60.577 1.00 91.12 333 GLN A O 1
ATOM 2774 N N . GLN A 1 334 ? 53.597 -26.199 -61.650 1.00 90.00 334 GLN A N 1
ATOM 2775 C CA . GLN A 1 334 ? 53.443 -25.024 -60.785 1.00 90.00 334 GLN A CA 1
ATOM 2776 C C . GLN A 1 334 ? 52.000 -24.507 -60.747 1.00 90.00 334 GLN A C 1
ATOM 2778 O O . GLN A 1 334 ? 51.482 -24.194 -59.681 1.00 90.00 334 GLN A O 1
ATOM 2783 N N . LEU A 1 335 ? 51.317 -24.451 -61.897 1.00 89.50 335 LEU A N 1
ATOM 2784 C CA . LEU A 1 335 ? 49.905 -24.054 -61.943 1.00 89.50 335 LEU A CA 1
ATOM 2785 C C . LEU A 1 335 ? 48.982 -25.075 -61.265 1.00 89.50 335 LEU A C 1
ATOM 2787 O O . LEU A 1 335 ? 47.971 -24.679 -60.692 1.00 89.50 335 LEU A O 1
ATOM 2791 N N . ARG A 1 336 ? 49.310 -26.374 -61.319 1.00 90.06 336 ARG A N 1
ATOM 2792 C CA . ARG A 1 336 ? 48.568 -27.412 -60.586 1.00 90.06 336 ARG A CA 1
ATOM 2793 C C . ARG A 1 336 ? 48.760 -27.274 -59.081 1.00 90.06 336 ARG A C 1
ATOM 2795 O O . ARG A 1 336 ? 47.771 -27.277 -58.371 1.00 90.06 336 ARG A O 1
ATOM 2802 N N . GLU A 1 337 ? 49.987 -27.061 -58.616 1.00 93.38 337 GLU A N 1
ATOM 2803 C CA . GLU A 1 337 ? 50.271 -26.833 -57.193 1.00 93.38 337 GLU A CA 1
ATOM 2804 C C . GLU A 1 337 ? 49.586 -25.564 -56.668 1.00 93.38 337 GLU A C 1
ATOM 2806 O O . GLU A 1 337 ? 49.013 -25.573 -55.584 1.00 93.38 337 GLU A O 1
ATOM 2811 N N . GLN A 1 338 ? 49.576 -24.481 -57.454 1.00 90.75 338 GLN A N 1
ATOM 2812 C CA . GLN A 1 338 ? 48.834 -23.265 -57.103 1.00 90.75 338 GLN A CA 1
ATOM 2813 C C . GLN A 1 338 ? 47.323 -23.506 -57.036 1.00 90.75 338 GLN A C 1
ATOM 2815 O O . GLN A 1 338 ? 46.658 -22.950 -56.164 1.00 90.75 338 GLN A O 1
ATOM 2820 N N . LEU A 1 339 ? 46.776 -24.325 -57.939 1.00 89.50 339 LEU A N 1
ATOM 2821 C CA . LEU A 1 339 ? 45.366 -24.698 -57.900 1.00 89.50 339 LEU A CA 1
ATOM 2822 C C . LEU A 1 339 ? 45.055 -25.550 -56.663 1.00 89.50 339 LEU A C 1
ATOM 2824 O O . LEU A 1 339 ? 44.108 -25.234 -55.948 1.00 89.50 339 LEU A O 1
ATOM 2828 N N . ASP A 1 340 ? 45.875 -26.561 -56.372 1.00 93.19 340 ASP A N 1
ATOM 2829 C CA . ASP A 1 340 ? 45.719 -27.434 -55.204 1.00 93.19 340 ASP A CA 1
ATOM 2830 C C . ASP A 1 340 ? 45.789 -26.634 -53.892 1.00 93.19 340 ASP A C 1
ATOM 2832 O O . ASP A 1 340 ? 45.010 -26.875 -52.967 1.00 93.19 340 ASP A O 1
ATOM 2836 N N . GLU A 1 341 ? 46.673 -25.637 -53.818 1.00 93.69 341 GLU A N 1
ATOM 2837 C CA . GLU A 1 341 ? 46.799 -24.762 -52.652 1.00 93.69 341 GLU A CA 1
ATOM 2838 C C . GLU A 1 341 ? 45.564 -23.873 -52.465 1.00 93.69 341 GLU A C 1
ATOM 2840 O O . GLU A 1 341 ? 45.001 -23.814 -51.370 1.00 93.69 341 GLU A O 1
ATOM 2845 N N . VAL A 1 342 ? 45.077 -23.243 -53.539 1.00 92.75 342 VAL A N 1
ATOM 2846 C CA . VAL A 1 342 ? 43.843 -22.442 -53.496 1.00 92.75 342 VAL A CA 1
ATOM 2847 C C . VAL A 1 342 ? 42.636 -23.313 -53.139 1.00 92.75 342 VAL A C 1
ATOM 2849 O O . VAL A 1 342 ? 41.776 -22.898 -52.355 1.00 92.75 342 VAL A O 1
ATOM 2852 N N . GLU A 1 343 ? 42.555 -24.537 -53.660 1.00 93.75 343 GLU A N 1
ATOM 2853 C CA . GLU A 1 343 ? 41.503 -25.487 -53.297 1.00 93.75 343 GLU A CA 1
ATOM 2854 C C . GLU A 1 343 ? 41.583 -25.894 -51.820 1.00 93.75 343 GLU A C 1
ATOM 2856 O O . GLU A 1 343 ? 40.553 -25.961 -51.139 1.00 93.75 343 GLU A O 1
ATOM 2861 N N . ARG A 1 344 ? 42.789 -26.127 -51.291 1.00 94.56 344 ARG A N 1
ATOM 2862 C CA . ARG A 1 344 ? 43.023 -26.451 -49.878 1.00 94.56 344 ARG A CA 1
ATOM 2863 C C . ARG A 1 344 ? 42.629 -25.291 -48.965 1.00 94.56 344 ARG A C 1
ATOM 2865 O O . ARG A 1 344 ? 41.922 -25.513 -47.979 1.00 94.56 344 ARG A O 1
ATOM 2872 N N . GLU A 1 345 ? 43.028 -24.066 -49.297 1.00 94.00 345 GLU A N 1
ATOM 2873 C CA . GLU A 1 345 ? 42.633 -22.863 -48.559 1.00 94.00 345 GLU A CA 1
ATOM 2874 C C . GLU A 1 345 ? 41.118 -22.659 -48.592 1.00 94.00 345 GLU A C 1
ATOM 2876 O O . GLU A 1 345 ? 40.504 -22.416 -47.552 1.00 94.00 345 GLU A O 1
ATOM 2881 N N . THR A 1 346 ? 40.492 -22.842 -49.757 1.00 90.12 346 THR A N 1
ATOM 2882 C CA . THR A 1 346 ? 39.035 -22.728 -49.907 1.00 90.12 346 THR A CA 1
ATOM 2883 C C . THR A 1 346 ? 38.312 -23.758 -49.037 1.00 90.12 346 THR A C 1
ATOM 2885 O O . THR A 1 346 ? 37.372 -23.409 -48.322 1.00 90.12 346 THR A O 1
ATOM 2888 N N . ARG A 1 347 ? 38.773 -25.018 -49.019 1.00 94.38 347 ARG A N 1
ATOM 2889 C CA . ARG A 1 347 ? 38.229 -26.063 -48.132 1.00 94.38 347 ARG A CA 1
ATOM 2890 C C . ARG A 1 347 ? 38.408 -25.713 -46.655 1.00 94.38 347 ARG A C 1
ATOM 2892 O O . ARG A 1 347 ? 37.462 -25.873 -45.888 1.00 94.38 347 ARG A O 1
ATOM 2899 N N . SER A 1 348 ? 39.576 -25.203 -46.262 1.00 94.38 348 SER A N 1
ATOM 2900 C CA . SER A 1 348 ? 39.833 -24.759 -44.885 1.00 94.38 348 SER A CA 1
ATOM 2901 C C . SER A 1 348 ? 38.893 -23.622 -44.479 1.00 94.38 348 SER A C 1
ATOM 2903 O O . SER A 1 348 ? 38.300 -23.657 -43.403 1.00 94.38 348 SER A O 1
ATOM 2905 N N . LYS A 1 349 ? 38.696 -22.630 -45.355 1.00 91.06 349 LYS A N 1
ATOM 2906 C CA . LYS A 1 349 ? 37.809 -21.490 -45.091 1.00 91.06 349 LYS A CA 1
ATOM 2907 C C . LYS A 1 349 ? 36.343 -21.901 -45.011 1.00 91.06 349 LYS A C 1
ATOM 2909 O O . LYS A 1 349 ? 35.623 -21.390 -44.158 1.00 91.06 349 LYS A O 1
ATOM 2914 N N . LEU A 1 350 ? 35.905 -22.854 -45.833 1.00 91.38 350 LEU A N 1
ATOM 2915 C CA . LEU A 1 350 ? 34.563 -23.429 -45.722 1.00 91.38 350 LEU A CA 1
ATOM 2916 C C . LEU A 1 350 ? 34.363 -24.152 -44.381 1.00 91.38 350 LEU A C 1
ATOM 2918 O O . LEU A 1 350 ? 33.342 -23.939 -43.732 1.00 91.38 350 LEU A O 1
ATOM 2922 N N . GLN A 1 351 ? 35.354 -24.917 -43.911 1.00 91.00 351 GLN A N 1
ATOM 2923 C CA . GLN A 1 351 ? 35.294 -25.559 -42.590 1.00 91.00 351 GLN A CA 1
ATOM 2924 C C . GLN A 1 351 ? 35.236 -24.536 -41.444 1.00 91.00 351 GLN A C 1
ATOM 2926 O O . GLN A 1 351 ? 34.453 -24.712 -40.511 1.00 91.00 351 GLN A O 1
ATOM 2931 N N . GLU A 1 352 ? 36.009 -23.447 -41.514 1.00 90.94 352 GLU A N 1
ATOM 2932 C CA . GLU A 1 352 ? 35.926 -22.346 -40.541 1.00 90.94 352 GLU A CA 1
ATOM 2933 C C . GLU A 1 352 ? 34.516 -21.728 -40.515 1.00 90.94 352 GLU A C 1
ATOM 2935 O O . GLU A 1 352 ? 33.940 -21.539 -39.441 1.00 90.94 352 GLU A O 1
ATOM 2940 N N . ILE A 1 353 ? 33.927 -21.463 -41.687 1.00 89.50 353 ILE A N 1
ATOM 2941 C CA . ILE A 1 353 ? 32.563 -20.926 -41.812 1.00 89.50 353 ILE A CA 1
ATOM 2942 C C . ILE A 1 353 ? 31.533 -21.889 -41.207 1.00 89.50 353 ILE A C 1
ATOM 2944 O O . ILE A 1 353 ? 30.631 -21.444 -40.494 1.00 89.50 353 ILE A O 1
ATOM 2948 N N . ASP A 1 354 ? 31.664 -23.197 -41.432 1.00 89.25 354 ASP A N 1
ATOM 2949 C CA . ASP A 1 354 ? 30.769 -24.201 -40.848 1.00 89.25 354 ASP A CA 1
ATOM 2950 C C . ASP A 1 354 ? 30.869 -24.245 -39.318 1.00 89.25 354 ASP A C 1
ATOM 2952 O O . ASP A 1 354 ? 29.845 -24.314 -38.628 1.00 89.25 354 ASP A O 1
ATOM 2956 N N . VAL A 1 355 ? 32.080 -24.126 -38.766 1.00 90.31 355 VAL A N 1
ATOM 2957 C CA . VAL A 1 355 ? 32.293 -24.012 -37.316 1.00 90.31 355 VAL A CA 1
ATOM 2958 C C . VAL A 1 355 ? 31.623 -22.750 -36.768 1.00 90.31 355 VAL A C 1
ATOM 2960 O O . VAL A 1 355 ? 30.871 -22.841 -35.793 1.00 90.31 355 VAL A O 1
ATOM 2963 N N . PHE A 1 356 ? 31.813 -21.591 -37.405 1.00 86.19 356 PHE A N 1
ATOM 2964 C CA . PHE A 1 356 ? 31.161 -20.344 -36.987 1.00 86.19 356 PHE A CA 1
ATOM 2965 C C . PHE A 1 356 ? 29.634 -20.420 -37.081 1.00 86.19 356 PHE A C 1
ATOM 2967 O O . PHE A 1 356 ? 28.931 -19.995 -36.163 1.00 86.19 356 PHE A O 1
ATOM 2974 N N . ASN A 1 357 ? 29.098 -21.010 -38.148 1.00 81.00 357 ASN A N 1
ATOM 2975 C CA . ASN A 1 357 ? 27.660 -21.199 -38.313 1.00 81.00 357 ASN A CA 1
ATOM 2976 C C . ASN A 1 357 ? 27.075 -22.121 -37.239 1.00 81.00 357 ASN A C 1
ATOM 2978 O O . ASN A 1 357 ? 25.985 -21.854 -36.728 1.00 81.00 357 ASN A O 1
ATOM 2982 N N . ASN A 1 358 ? 27.789 -23.180 -36.862 1.00 83.50 358 ASN A N 1
ATOM 2983 C CA . ASN A 1 358 ? 27.372 -24.063 -35.777 1.00 83.50 358 ASN A CA 1
ATOM 2984 C C . ASN A 1 358 ? 27.414 -23.354 -34.419 1.00 83.50 358 ASN A C 1
ATOM 2986 O O . ASN A 1 358 ? 26.451 -23.462 -33.661 1.00 83.50 358 ASN A O 1
ATOM 2990 N N . GLN A 1 359 ? 28.451 -22.559 -34.139 1.00 78.94 359 GLN A N 1
ATOM 2991 C CA . GLN A 1 359 ? 28.499 -21.729 -32.931 1.00 78.94 359 GLN A CA 1
ATOM 2992 C C . GLN A 1 359 ? 27.321 -20.749 -32.879 1.00 78.94 359 GLN A C 1
ATOM 2994 O O . GLN A 1 359 ? 26.610 -20.705 -31.880 1.00 78.94 359 GLN A O 1
ATOM 2999 N N . LEU A 1 360 ? 27.028 -20.042 -33.975 1.00 76.00 360 LEU A N 1
ATOM 3000 C CA . LEU A 1 360 ? 25.888 -19.122 -34.052 1.00 76.00 360 LEU A CA 1
ATOM 3001 C C . LEU A 1 360 ? 24.539 -19.830 -33.885 1.00 76.00 360 LEU A C 1
ATOM 3003 O O . LEU A 1 360 ? 23.634 -19.268 -33.269 1.00 76.00 360 LEU A O 1
ATOM 3007 N N . LYS A 1 361 ? 24.380 -21.055 -34.402 1.00 73.94 361 LYS A N 1
ATOM 3008 C CA . LYS A 1 361 ? 23.178 -21.872 -34.164 1.00 73.94 361 LYS A CA 1
ATOM 3009 C C . LYS A 1 361 ? 23.036 -22.228 -32.686 1.00 73.94 361 LYS A C 1
ATOM 3011 O O . LYS A 1 361 ? 21.955 -22.038 -32.140 1.00 73.94 361 LYS A O 1
ATOM 3016 N N . VAL A 1 362 ? 24.109 -22.668 -32.024 1.00 70.56 362 VAL A N 1
ATOM 3017 C CA . VAL A 1 362 ? 24.096 -22.972 -30.582 1.00 70.56 362 VAL A CA 1
ATOM 3018 C C . VAL A 1 362 ? 23.789 -21.716 -29.767 1.00 70.56 362 VAL A C 1
ATOM 3020 O O . VAL A 1 362 ? 22.919 -21.756 -28.903 1.00 70.56 362 VAL A O 1
ATOM 3023 N N . THR A 1 363 ? 24.405 -20.574 -30.080 1.00 65.56 363 THR A N 1
ATOM 3024 C CA . THR A 1 363 ? 24.109 -19.299 -29.411 1.00 65.56 363 THR A CA 1
ATOM 3025 C C . THR A 1 363 ? 22.657 -18.872 -29.629 1.00 65.56 363 THR A C 1
ATOM 3027 O O . THR A 1 363 ? 21.998 -18.467 -28.677 1.00 65.56 363 THR A O 1
ATOM 3030 N N . ARG A 1 364 ? 22.110 -19.011 -30.844 1.00 64.75 364 ARG A N 1
ATOM 3031 C CA . ARG A 1 364 ? 20.697 -18.711 -31.135 1.00 64.75 364 ARG A CA 1
ATOM 3032 C C . ARG A 1 364 ? 19.737 -19.632 -30.384 1.00 64.75 364 ARG A C 1
ATOM 3034 O O . ARG A 1 364 ? 18.731 -19.146 -29.876 1.00 64.75 364 ARG A O 1
ATOM 3041 N N . VAL A 1 365 ? 20.052 -20.922 -30.267 1.00 61.84 365 VAL A N 1
ATOM 3042 C CA . VAL A 1 365 ? 19.266 -21.880 -29.473 1.00 61.84 365 VAL A CA 1
ATOM 3043 C C . VAL A 1 365 ? 19.354 -21.545 -27.981 1.00 61.84 365 VAL A C 1
ATOM 3045 O O . VAL A 1 365 ? 18.318 -21.468 -27.332 1.00 61.84 365 VAL A O 1
ATOM 3048 N N . CYS A 1 366 ? 20.540 -21.244 -27.443 1.00 56.72 366 CYS A N 1
ATOM 3049 C CA . CYS A 1 366 ? 20.705 -20.825 -26.046 1.00 56.72 366 CYS A CA 1
ATOM 3050 C C . CYS A 1 366 ? 19.944 -19.528 -25.727 1.00 56.72 366 CYS A C 1
ATOM 3052 O O . CYS A 1 366 ? 19.282 -19.445 -24.696 1.00 56.72 366 CYS A O 1
ATOM 3054 N N . VAL A 1 367 ? 19.982 -18.531 -26.618 1.00 58.97 367 VAL A N 1
ATOM 3055 C CA . VAL A 1 367 ? 19.214 -17.284 -26.457 1.00 58.97 367 VAL A CA 1
ATOM 3056 C C . VAL A 1 367 ? 17.709 -17.555 -26.549 1.00 58.97 367 VAL A C 1
ATOM 3058 O O . VAL A 1 367 ? 16.950 -17.022 -25.748 1.00 58.97 367 VAL A O 1
ATOM 3061 N N . CYS A 1 368 ? 17.265 -18.423 -27.461 1.00 55.16 368 CYS A N 1
ATOM 3062 C CA . CYS A 1 368 ? 15.856 -18.794 -27.593 1.00 55.16 368 CYS A CA 1
ATOM 3063 C C . CYS A 1 368 ? 15.332 -19.548 -26.356 1.00 55.16 368 CYS A C 1
ATOM 3065 O O . CYS A 1 368 ? 14.260 -19.219 -25.855 1.00 55.16 368 CYS A O 1
ATOM 3067 N N . VAL A 1 369 ? 16.116 -20.478 -25.797 1.00 57.84 369 VAL A N 1
ATOM 3068 C CA . VAL A 1 369 ? 15.777 -21.193 -24.554 1.00 57.84 369 VAL A CA 1
ATOM 3069 C C . VAL A 1 369 ? 15.747 -20.239 -23.354 1.00 57.84 369 VAL A C 1
ATOM 3071 O O . VAL A 1 369 ? 14.793 -20.288 -22.580 1.00 57.84 369 VAL A O 1
ATOM 3074 N N . CYS A 1 370 ? 16.710 -19.318 -23.223 1.00 54.72 370 CYS A N 1
ATOM 3075 C CA . CYS A 1 370 ? 16.681 -18.288 -22.174 1.00 54.72 370 CYS A CA 1
ATOM 3076 C C . CYS A 1 370 ? 15.439 -17.389 -22.269 1.00 54.72 370 CYS A C 1
ATOM 3078 O O . CYS A 1 370 ? 14.803 -17.111 -21.255 1.00 54.72 370 CYS A O 1
ATOM 3080 N N . VAL A 1 371 ? 15.050 -16.968 -23.477 1.00 56.19 371 VAL A N 1
ATOM 3081 C CA . VAL A 1 371 ? 13.849 -16.142 -23.678 1.00 56.19 371 VAL A CA 1
ATOM 3082 C C . VAL A 1 371 ? 12.571 -16.933 -23.369 1.00 56.19 371 VAL A C 1
ATOM 3084 O O . VAL A 1 371 ? 11.673 -16.394 -22.727 1.00 56.19 371 VAL A O 1
ATOM 3087 N N . CYS A 1 372 ? 12.489 -18.218 -23.730 1.00 50.41 372 CYS A N 1
ATOM 3088 C CA . CYS A 1 372 ? 11.342 -19.066 -23.384 1.00 50.41 372 CYS A CA 1
ATOM 3089 C C . CYS A 1 372 ? 11.202 -19.301 -21.869 1.00 50.41 372 CYS A C 1
ATOM 3091 O O . CYS A 1 372 ? 10.087 -19.250 -21.355 1.00 50.41 372 CYS A O 1
ATOM 3093 N N . VAL A 1 373 ? 12.304 -19.494 -21.134 1.00 53.84 373 VAL A N 1
ATOM 3094 C CA . VAL A 1 373 ? 12.263 -19.646 -19.665 1.00 53.84 373 VAL A CA 1
ATOM 3095 C C . VAL A 1 373 ? 11.834 -18.342 -18.975 1.00 53.84 373 VAL A C 1
ATOM 3097 O O . VAL A 1 373 ? 11.087 -18.388 -18.001 1.00 53.84 373 VAL A O 1
ATOM 3100 N N . CYS A 1 374 ? 12.218 -17.174 -19.502 1.00 51.88 374 CYS A N 1
ATOM 3101 C CA . CYS A 1 374 ? 11.811 -15.878 -18.946 1.00 51.88 374 CYS A CA 1
ATOM 3102 C C . CYS A 1 374 ? 10.342 -15.500 -19.215 1.00 51.88 374 CYS A C 1
ATOM 3104 O O . CYS A 1 374 ? 9.783 -14.712 -18.457 1.00 51.88 374 CYS A O 1
ATOM 3106 N N . VAL A 1 375 ? 9.704 -16.034 -20.263 1.00 53.50 375 VAL A N 1
ATOM 3107 C CA . VAL A 1 375 ? 8.302 -15.711 -20.607 1.00 53.50 375 VAL A CA 1
ATOM 3108 C C . VAL A 1 375 ? 7.294 -16.629 -19.895 1.00 53.50 375 VAL A C 1
ATOM 3110 O O . VAL A 1 375 ? 6.142 -16.244 -19.711 1.00 53.50 375 VAL A O 1
ATOM 3113 N N . CYS A 1 376 ? 7.706 -17.815 -19.435 1.00 43.09 376 CYS A N 1
ATOM 3114 C CA . CYS A 1 376 ? 6.800 -18.814 -18.851 1.00 43.09 376 CYS A CA 1
ATOM 3115 C C . CYS A 1 376 ? 6.665 -18.790 -17.313 1.00 43.09 376 CYS A C 1
ATOM 3117 O O . CYS A 1 376 ? 5.945 -19.630 -16.777 1.00 43.09 376 CYS A O 1
ATOM 3119 N N . VAL A 1 377 ? 7.292 -17.853 -16.588 1.00 42.81 377 VAL A N 1
ATOM 3120 C CA . VAL A 1 377 ? 7.148 -17.743 -15.119 1.00 42.81 377 VAL A CA 1
ATOM 3121 C C . VAL A 1 377 ? 6.506 -16.403 -14.729 1.00 42.81 377 VAL A C 1
ATOM 3123 O O . VAL A 1 377 ? 7.181 -15.374 -14.779 1.00 42.81 377 VAL A O 1
ATOM 3126 N N . PRO A 1 378 ? 5.224 -16.369 -14.314 1.00 45.62 378 PRO A N 1
ATOM 3127 C CA . PRO A 1 378 ? 4.590 -15.147 -13.835 1.00 45.62 378 PRO A CA 1
ATOM 3128 C C . PRO A 1 378 ? 4.686 -15.015 -12.297 1.00 45.62 378 PRO A C 1
ATOM 3130 O O . PRO A 1 378 ? 3.904 -15.647 -11.599 1.00 45.62 378 PRO A O 1
ATOM 3133 N N . TYR A 1 379 ? 5.583 -14.125 -11.821 1.00 43.38 379 TYR A N 1
ATOM 3134 C CA . TYR A 1 379 ? 5.602 -13.384 -10.522 1.00 43.38 379 TYR A CA 1
ATOM 3135 C C . TYR A 1 379 ? 5.558 -14.175 -9.177 1.00 43.38 379 TYR A C 1
ATOM 3137 O O . TYR A 1 379 ? 5.160 -15.331 -9.159 1.00 43.38 379 TYR A O 1
ATOM 3145 N N . PRO A 1 380 ? 5.819 -13.573 -7.984 1.00 55.41 380 PRO A N 1
ATOM 3146 C CA . PRO A 1 380 ? 6.660 -12.432 -7.579 1.00 55.41 380 PRO A CA 1
ATOM 3147 C C . PRO A 1 380 ? 7.712 -12.802 -6.482 1.00 55.41 380 PRO A C 1
ATOM 3149 O O . PRO A 1 380 ? 7.670 -13.874 -5.893 1.00 55.41 380 PRO A O 1
ATOM 3152 N N . ASN A 1 381 ? 8.587 -11.844 -6.137 1.00 41.09 381 ASN A N 1
ATOM 3153 C CA . ASN A 1 381 ? 9.488 -11.793 -4.962 1.00 41.09 381 ASN A CA 1
ATOM 3154 C C . ASN A 1 381 ? 10.671 -12.782 -4.897 1.00 41.09 381 ASN A C 1
ATOM 3156 O O . ASN A 1 381 ? 10.518 -13.906 -4.442 1.00 41.09 381 ASN A O 1
ATOM 3160 N N . LEU A 1 382 ? 11.890 -12.300 -5.172 1.00 39.66 382 LEU A N 1
ATOM 3161 C CA . LEU A 1 382 ? 12.910 -12.038 -4.139 1.00 39.66 382 LEU A CA 1
ATOM 3162 C C . LEU A 1 382 ? 14.214 -11.516 -4.762 1.00 39.66 382 LEU A C 1
ATOM 3164 O O . LEU A 1 382 ? 14.629 -11.914 -5.847 1.00 39.66 382 LEU A O 1
ATOM 3168 N N . LEU A 1 383 ? 14.837 -10.593 -4.030 1.00 44.59 383 LEU A N 1
ATOM 3169 C CA . LEU A 1 383 ? 16.199 -10.113 -4.217 1.00 44.59 383 LEU A CA 1
ATOM 3170 C C . LEU A 1 383 ? 17.205 -11.266 -4.356 1.00 44.59 383 LEU A C 1
ATOM 3172 O O . LEU A 1 383 ? 17.172 -12.214 -3.577 1.00 44.59 383 LEU A O 1
ATOM 3176 N N . GLY A 1 384 ? 18.204 -11.040 -5.211 1.00 44.06 384 GLY A N 1
ATOM 3177 C CA . GLY A 1 384 ? 19.556 -11.561 -5.020 1.00 44.06 384 GLY A CA 1
ATOM 3178 C C . GLY A 1 384 ? 19.936 -12.715 -5.936 1.00 44.06 384 GLY A C 1
ATOM 3179 O O . GLY A 1 384 ? 19.637 -13.859 -5.637 1.00 44.06 384 GLY A O 1
ATOM 3180 N N . CYS A 1 385 ? 20.673 -12.404 -7.005 1.00 34.38 385 CYS A N 1
ATOM 3181 C CA . CYS A 1 385 ? 21.835 -13.192 -7.427 1.00 34.38 385 CYS A CA 1
ATOM 3182 C C . CYS A 1 385 ? 22.642 -12.390 -8.451 1.00 34.38 385 CYS A C 1
ATOM 3184 O O . CYS A 1 385 ? 22.464 -12.470 -9.662 1.00 34.38 385 CYS A O 1
ATOM 3186 N N . PHE A 1 386 ? 23.528 -11.570 -7.899 1.00 42.94 386 PHE A N 1
ATOM 3187 C CA . PHE A 1 386 ? 24.715 -11.052 -8.554 1.00 42.94 386 PHE A CA 1
ATOM 3188 C C . PHE A 1 386 ? 25.792 -12.127 -8.374 1.00 42.94 386 PHE A C 1
ATOM 3190 O O . PHE A 1 386 ? 26.225 -12.298 -7.242 1.00 42.94 386 PHE A O 1
ATOM 3197 N N . VAL A 1 387 ? 26.229 -12.845 -9.415 1.00 38.16 387 VAL A N 1
ATOM 3198 C CA . VAL A 1 387 ? 27.561 -13.484 -9.417 1.00 38.16 387 VAL A CA 1
ATOM 3199 C C . VAL A 1 387 ? 28.113 -13.547 -10.842 1.00 38.16 387 VAL A C 1
ATOM 3201 O O . VAL A 1 387 ? 27.566 -14.200 -11.727 1.00 38.16 387 VAL A O 1
ATOM 3204 N N . SER A 1 388 ? 29.231 -12.849 -11.015 1.00 39.53 388 SER A N 1
ATOM 3205 C CA . SER A 1 388 ? 30.177 -12.953 -12.119 1.00 39.53 388 SER A CA 1
ATOM 3206 C C . SER A 1 388 ? 30.898 -14.307 -12.149 1.00 39.53 388 SER A C 1
ATOM 3208 O O . SER A 1 388 ? 31.312 -14.802 -11.110 1.00 39.53 388 SER A O 1
ATOM 3210 N N . SER A 1 389 ? 31.173 -14.777 -13.369 1.00 44.09 389 SER A N 1
ATOM 3211 C CA . SER A 1 389 ? 32.395 -15.483 -13.800 1.00 44.09 389 SER A CA 1
ATOM 3212 C C . SER A 1 389 ? 32.802 -16.822 -13.157 1.00 44.09 389 SER A C 1
ATOM 3214 O O . SER A 1 389 ? 33.194 -16.882 -12.000 1.00 44.09 389 SER A O 1
ATOM 3216 N N . GLY A 1 390 ? 32.979 -17.833 -14.021 1.00 36.88 390 GLY A N 1
ATOM 3217 C CA . GLY A 1 390 ? 34.148 -18.723 -13.952 1.00 36.88 390 GLY A CA 1
ATOM 3218 C C . GLY A 1 390 ? 33.908 -20.196 -13.600 1.00 36.88 390 GLY A C 1
ATOM 3219 O O . GLY A 1 390 ? 33.666 -20.533 -12.453 1.00 36.88 390 GLY A O 1
ATOM 3220 N N . SER A 1 391 ? 34.148 -21.051 -14.605 1.00 44.31 391 SER A N 1
ATOM 3221 C CA . SER A 1 391 ? 34.701 -22.422 -14.537 1.00 44.31 391 SER A CA 1
ATOM 3222 C C . SER A 1 391 ? 33.998 -23.519 -13.719 1.00 44.31 391 SER A C 1
ATOM 3224 O O . SER A 1 391 ? 33.933 -23.457 -12.498 1.00 44.31 391 SER A O 1
ATOM 3226 N N . GLY A 1 392 ? 33.685 -24.630 -14.403 1.00 35.72 392 GLY A N 1
ATOM 3227 C CA . GLY A 1 392 ? 33.654 -25.968 -13.795 1.00 35.72 392 GLY A CA 1
ATOM 3228 C C . GLY A 1 392 ? 32.383 -26.780 -14.053 1.00 35.72 392 GLY A C 1
ATOM 3229 O O . GLY A 1 392 ? 31.404 -26.658 -13.331 1.00 35.72 392 GLY A O 1
ATOM 3230 N N . LEU A 1 393 ? 32.434 -27.669 -15.049 1.00 39.00 393 LEU A N 1
ATOM 3231 C CA . LEU A 1 393 ? 31.668 -28.931 -15.072 1.00 39.00 393 LEU A CA 1
ATOM 3232 C C . LEU A 1 393 ? 32.027 -29.785 -13.820 1.00 39.00 393 LEU A C 1
ATOM 3234 O O . LEU A 1 393 ? 33.113 -29.552 -13.284 1.00 39.00 393 LEU A O 1
ATOM 3238 N N . PRO A 1 394 ? 31.234 -30.802 -13.384 1.00 53.47 394 PRO A N 1
ATOM 3239 C CA . PRO A 1 394 ? 30.489 -31.722 -14.254 1.00 53.47 394 PRO A CA 1
ATOM 3240 C C . PRO A 1 394 ? 29.102 -32.226 -13.782 1.00 53.47 394 PRO A C 1
ATOM 3242 O O . PRO A 1 394 ? 28.718 -32.144 -12.624 1.00 53.47 394 PRO A O 1
ATOM 3245 N N . TYR A 1 395 ? 28.379 -32.779 -14.766 1.00 44.09 395 TYR A N 1
ATOM 3246 C CA . TYR A 1 395 ? 27.407 -33.883 -14.716 1.00 44.09 395 TYR A CA 1
ATOM 3247 C C . TYR A 1 395 ? 26.862 -34.337 -13.353 1.00 44.09 395 TYR A C 1
ATOM 3249 O O . TYR A 1 395 ? 27.598 -34.897 -12.546 1.00 44.09 395 TYR A O 1
ATOM 3257 N N . SER A 1 396 ? 25.532 -34.319 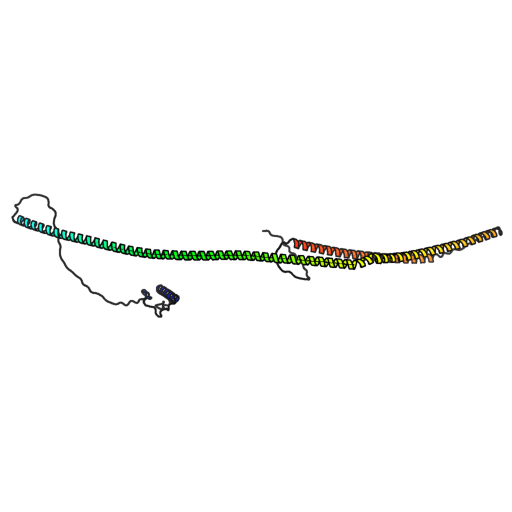-13.207 1.00 34.22 396 SER A N 1
ATOM 3258 C CA . SER A 1 396 ? 24.773 -35.366 -12.502 1.00 34.22 396 SER A CA 1
ATOM 3259 C C . SER A 1 396 ? 23.308 -35.354 -12.945 1.00 34.22 396 SER A C 1
ATOM 3261 O O . SER A 1 396 ? 22.621 -34.340 -12.868 1.00 34.22 396 SER A O 1
ATOM 3263 N N . ALA A 1 397 ? 22.862 -36.498 -13.457 1.00 46.41 397 ALA A N 1
ATOM 3264 C CA . ALA A 1 397 ? 21.513 -36.765 -13.926 1.00 46.41 397 ALA A CA 1
ATOM 3265 C C . ALA A 1 397 ? 20.511 -36.844 -12.761 1.00 46.41 397 ALA A C 1
ATOM 3267 O O . ALA A 1 397 ? 20.781 -37.511 -11.767 1.00 46.41 397 ALA A O 1
ATOM 3268 N N . CYS A 1 398 ? 19.321 -36.259 -12.925 1.00 31.61 398 CYS A N 1
ATOM 3269 C CA . CYS A 1 398 ? 18.180 -36.504 -12.042 1.00 31.61 398 CYS A CA 1
ATOM 3270 C C . CYS A 1 398 ? 17.044 -37.174 -12.821 1.00 31.61 398 CYS A C 1
ATOM 3272 O O . CYS A 1 398 ? 16.182 -36.528 -13.410 1.00 31.61 398 CYS A O 1
ATOM 3274 N N . HIS A 1 399 ? 17.052 -38.505 -12.782 1.00 43.28 399 HIS A N 1
ATOM 3275 C CA . HIS A 1 399 ? 15.853 -39.325 -12.895 1.00 43.28 399 HIS A CA 1
ATOM 3276 C C . HIS A 1 399 ? 14.985 -39.098 -11.644 1.00 43.28 399 HIS A C 1
ATOM 3278 O O . HIS A 1 399 ? 15.416 -39.464 -10.551 1.00 43.28 399 HIS A O 1
ATOM 3284 N N . ARG A 1 400 ? 13.742 -38.618 -11.784 1.00 35.72 400 ARG A N 1
ATOM 3285 C CA . ARG A 1 400 ? 12.603 -39.217 -11.061 1.00 35.72 400 ARG A CA 1
ATOM 3286 C C . ARG A 1 400 ? 11.245 -38.804 -11.622 1.00 35.72 400 ARG A C 1
ATOM 3288 O O . ARG A 1 400 ? 10.962 -37.633 -11.835 1.00 35.72 400 ARG A O 1
ATOM 3295 N N . ALA A 1 401 ? 10.451 -39.843 -11.850 1.00 37.34 401 ALA A N 1
ATOM 3296 C CA . ALA A 1 401 ? 9.069 -39.875 -12.298 1.00 37.34 401 ALA A CA 1
ATOM 3297 C C . ALA A 1 401 ? 8.087 -39.278 -11.258 1.00 3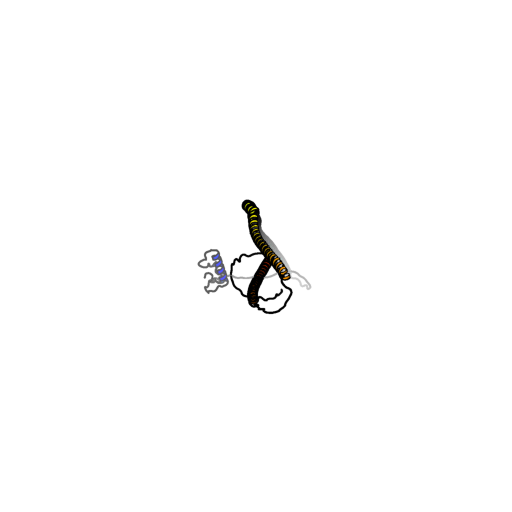7.34 401 ALA A C 1
ATOM 3299 O O . ALA A 1 401 ? 8.474 -39.090 -10.101 1.00 37.34 401 ALA A O 1
ATOM 3300 N N . PRO A 1 402 ? 6.824 -39.008 -11.645 1.00 53.88 402 PRO A N 1
ATOM 3301 C CA . PRO A 1 402 ? 5.850 -38.314 -10.814 1.00 53.88 402 PRO A CA 1
ATOM 3302 C C . PRO A 1 402 ? 5.103 -39.295 -9.902 1.00 53.88 402 PRO A C 1
ATOM 3304 O O . PRO A 1 402 ? 4.821 -40.426 -10.301 1.00 53.88 402 PRO A O 1
ATOM 3307 N N . GLN A 1 403 ? 4.713 -38.850 -8.707 1.00 45.84 403 GLN A N 1
ATOM 3308 C CA . GLN A 1 403 ? 3.599 -39.468 -7.995 1.00 45.84 403 GLN A CA 1
ATOM 3309 C C . GLN A 1 403 ? 2.550 -38.426 -7.621 1.00 45.84 403 GLN A C 1
ATOM 3311 O O . GLN A 1 403 ? 2.824 -37.423 -6.970 1.00 45.84 403 GLN A O 1
ATOM 3316 N N . LEU A 1 404 ? 1.363 -38.737 -8.130 1.00 45.75 404 LEU A N 1
ATOM 3317 C CA . LEU A 1 404 ? 0.035 -38.271 -7.778 1.00 45.75 404 LEU A CA 1
ATOM 3318 C C . LEU A 1 404 ? -0.195 -38.370 -6.262 1.00 45.75 404 LEU A C 1
ATOM 3320 O O . LEU A 1 404 ? 0.067 -39.429 -5.693 1.00 45.75 404 LEU A O 1
ATOM 3324 N N . TYR A 1 405 ? -0.710 -37.309 -5.643 1.00 44.44 405 TYR A N 1
ATOM 3325 C CA . TYR A 1 405 ? -2.073 -37.236 -5.096 1.00 44.44 405 TYR A CA 1
ATOM 3326 C C . TYR A 1 405 ? -2.400 -35.799 -4.687 1.00 44.44 405 TYR A C 1
ATOM 3328 O O . TYR A 1 405 ? -1.496 -35.130 -4.137 1.00 44.44 405 TYR A O 1
#